Protein AF-0000000085000768 (afdb_homodimer)

Solvent-accessible surface area (backbone atoms only — not comparable to full-atom values): 26841 Å² total; per-residue (Å²): 127,81,74,77,74,78,78,81,84,54,51,78,45,53,66,68,60,36,48,56,55,47,52,56,48,48,54,55,51,50,49,49,52,52,51,49,52,54,51,37,54,53,54,32,58,38,43,25,26,75,56,80,75,84,50,60,32,21,32,73,84,59,49,80,41,42,64,74,60,63,16,72,88,33,47,22,28,39,37,37,35,40,39,27,50,66,86,50,90,66,63,41,43,33,46,47,50,46,55,72,28,56,59,66,43,52,67,40,36,75,60,43,22,25,56,35,34,38,25,38,21,51,31,67,58,51,47,52,53,34,59,70,70,68,59,81,67,51,58,32,13,36,51,96,46,61,62,46,44,77,70,35,34,28,28,47,72,90,80,41,89,48,37,63,90,87,29,41,66,68,57,31,51,74,70,72,42,85,85,75,76,41,67,39,54,36,40,40,26,36,40,50,57,96,91,41,44,24,46,50,40,70,43,40,76,75,64,55,52,58,36,24,23,61,54,52,57,26,42,61,33,67,80,35,62,77,64,61,96,62,44,59,39,68,50,72,59,80,85,72,58,58,89,85,88,128,82,75,76,74,78,79,83,85,55,51,77,45,54,65,69,59,37,48,54,53,48,52,57,49,46,54,53,51,52,50,49,50,53,50,50,51,55,50,36,52,51,55,31,58,38,42,23,26,75,56,81,74,84,49,60,31,22,33,72,85,60,48,80,40,42,64,74,60,63,17,71,88,34,46,22,28,39,36,35,36,40,38,26,48,67,86,50,90,64,63,40,44,34,44,46,51,45,57,73,28,56,59,68,45,51,67,39,38,76,60,44,22,26,56,34,35,37,25,39,22,51,30,67,58,51,47,54,53,34,59,71,71,68,61,83,66,52,57,32,14,36,51,97,46,59,62,46,42,77,71,36,35,27,27,45,72,90,80,42,88,46,37,61,88,87,29,42,66,68,56,32,50,75,69,72,42,85,85,74,77,42,67,40,54,35,39,40,27,36,38,52,55,97,90,41,44,26,46,50,40,70,42,39,74,74,62,56,52,59,36,24,24,61,55,52,56,28,44,60,32,68,80,34,64,77,64,60,96,60,43,58,40,68,50,73,58,79,84,71,59,58,90,84,89

Secondary structure (DSSP, 8-state):
----PPPP-PPB--HHHHHHHHHHHHHHHHHHHHHHHHHHHHHHT--BEE--S--EEE-TTS-EEETGGGGTT-SEEEEEE----TT-SS--HHHHHHHHHPPPHHHHHTTTEEEEEEESS-HHHHHHHHHHHT--S-EEE-TTSSHHHHTTSEE-TTTS---BTTB-HHHHHHTTPPP--EE--EEEEEEEETTEEEEEEEEEGGGGGGG-HHHHHHTTSSS-----TTGGGGSPPGGGS-TT-/----PPPP-PPB--HHHHHHHHHHHHHHHHHHHHHHHHHHHHHHT--BEE--S--EEE-TTS-EEETGGGGTT-SEEEEEE----TT-SS--HHHHHHHHHPPPHHHHHTTTEEEEEEESS-HHHHHHHHHHHT--S-EEE-TTSSHHHHTTSEE-TTTS---BTTB-HHHHHHTTPPP--EE--EEEEEEEETTEEEEEEEEEGGGGGGG-HHHHHHTTSSS-----TTGGGGSPPGGGS-TT-

Organism: Metarhizium robertsii (strain ARSEF 23 / ATCC MYA-3075) (NCBI:txid655844)

Structure (mmCIF, N/CA/C/O backbone):
data_AF-0000000085000768-model_v1
#
loop_
_entity.id
_entity.type
_entity.pdbx_description
1 polymer 'DUF899 domain protein'
#
loop_
_atom_site.group_PDB
_atom_site.id
_atom_site.type_symbol
_atom_site.label_atom_id
_atom_site.label_alt_id
_atom_site.label_comp_id
_atom_site.label_asym_id
_atom_site.label_entity_id
_atom_site.label_seq_id
_atom_site.pdbx_PDB_ins_code
_atom_site.Cartn_x
_atom_site.Cartn_y
_atom_site.Cartn_z
_atom_site.occupancy
_atom_site.B_iso_or_equiv
_atom_site.auth_seq_id
_atom_site.auth_comp_id
_atom_site.auth_asym_id
_atom_site.auth_atom_id
_atom_site.pdbx_PDB_model_num
ATOM 1 N N . MET A 1 1 ? -29.375 8.281 1.498 1 27.67 1 MET A N 1
ATOM 2 C CA . MET A 1 1 ? -29.469 8.492 2.941 1 27.67 1 MET A CA 1
ATOM 3 C C . MET A 1 1 ? -28.078 8.711 3.545 1 27.67 1 MET A C 1
ATOM 5 O O . MET A 1 1 ? -27.156 7.93 3.295 1 27.67 1 MET A O 1
ATOM 9 N N . SER A 1 2 ? -27.578 9.898 3.709 1 39.84 2 SER A N 1
ATOM 10 C CA . SER A 1 2 ? -26.297 10.297 4.293 1 39.84 2 SER A CA 1
ATOM 11 C C . SER A 1 2 ? -25.969 9.469 5.531 1 39.84 2 SER A C 1
ATOM 13 O O . SER A 1 2 ? -26.672 9.562 6.543 1 39.84 2 SER A O 1
ATOM 15 N N . THR A 1 3 ? -25.828 8.242 5.457 1 47.19 3 THR A N 1
ATOM 16 C CA . THR A 1 3 ? -25.688 7.457 6.676 1 47.19 3 THR A CA 1
ATOM 17 C C . THR A 1 3 ? -24.766 8.164 7.672 1 47.19 3 THR A C 1
ATOM 19 O O . THR A 1 3 ? -23.641 8.516 7.34 1 47.19 3 THR A O 1
ATOM 22 N N . THR A 1 4 ? -25.375 8.938 8.508 1 60 4 THR A N 1
ATOM 23 C CA . THR A 1 4 ? -24.766 9.719 9.586 1 60 4 THR A CA 1
ATOM 24 C C . THR A 1 4 ? -23.75 8.891 10.352 1 60 4 THR A C 1
ATOM 26 O O . THR A 1 4 ? -24.078 7.852 10.922 1 60 4 THR A O 1
ATOM 29 N N . VAL A 1 5 ? -22.484 8.969 9.992 1 72.25 5 VAL A N 1
ATOM 30 C CA . VAL A 1 5 ? -21.406 8.328 10.734 1 72.25 5 VAL A CA 1
ATOM 31 C C . VAL A 1 5 ? -21.391 8.844 12.172 1 72.25 5 VAL A C 1
ATOM 33 O O . VAL A 1 5 ? -21.453 10.055 12.406 1 72.25 5 VAL A O 1
ATOM 36 N N . GLU A 1 6 ? -21.578 7.949 13.156 1 77.69 6 GLU A N 1
ATOM 37 C CA . GLU A 1 6 ? -21.453 8.336 14.555 1 77.69 6 GLU A CA 1
ATOM 38 C C . GLU A 1 6 ? -20.094 8.953 14.852 1 77.69 6 GLU A C 1
ATOM 40 O O . GLU A 1 6 ? -19.062 8.391 14.477 1 77.69 6 GLU A O 1
ATOM 45 N N . PRO A 1 7 ? -20.141 10.141 15.43 1 82.75 7 PRO A N 1
ATOM 46 C CA . PRO A 1 7 ? -18.875 10.781 15.758 1 82.75 7 PRO A CA 1
ATOM 47 C C . PRO A 1 7 ? -18 9.938 16.688 1 82.75 7 PRO A C 1
ATOM 49 O O . PRO A 1 7 ? -18.516 9.117 17.453 1 82.75 7 PRO A O 1
ATOM 52 N N . VAL A 1 8 ? -16.719 10.148 16.422 1 89.88 8 VAL A N 1
ATOM 53 C CA . VAL A 1 8 ? -15.805 9.43 17.297 1 89.88 8 VAL A CA 1
ATOM 54 C C . VAL A 1 8 ? -15.766 10.102 18.672 1 89.88 8 VAL A C 1
ATOM 56 O O . VAL A 1 8 ? -16.078 11.289 18.797 1 89.88 8 VAL A O 1
ATOM 59 N N . ASN A 1 9 ? -15.438 9.367 19.719 1 89.5 9 ASN A N 1
ATOM 60 C CA . ASN A 1 9 ? -15.453 9.875 21.078 1 89.5 9 ASN A CA 1
ATOM 61 C C . ASN A 1 9 ? -14.039 10.039 21.641 1 89.5 9 ASN A C 1
ATOM 63 O O . ASN A 1 9 ? -13.82 9.922 22.844 1 89.5 9 ASN A O 1
ATOM 67 N N . ASN A 1 10 ? -13.047 10.273 20.797 1 96.19 10 ASN A N 1
ATOM 68 C CA . ASN A 1 10 ? -11.68 10.5 21.234 1 96.19 10 ASN A CA 1
ATOM 69 C C . ASN A 1 10 ? -11.57 11.742 22.125 1 96.19 10 ASN A C 1
ATOM 71 O O . ASN A 1 10 ? -12.203 12.758 21.844 1 96.19 10 ASN A O 1
ATOM 75 N N . LYS A 1 11 ? -10.789 11.703 23.188 1 97.62 11 LYS A N 1
ATOM 76 C CA . LYS A 1 11 ? -10.633 12.82 24.109 1 97.62 11 LYS A CA 1
ATOM 77 C C . LYS A 1 11 ? -9.914 13.984 23.438 1 97.62 11 LYS A C 1
ATOM 79 O O . LYS A 1 11 ? -8.953 13.781 22.688 1 97.62 11 LYS A O 1
ATOM 84 N N . VAL A 1 12 ? -10.438 15.148 23.688 1 98.19 12 VAL A N 1
ATOM 85 C CA . VAL A 1 12 ? -9.734 16.359 23.266 1 98.19 12 VAL A CA 1
ATOM 86 C C . VAL A 1 12 ? -8.758 16.781 24.359 1 98.19 12 VAL A C 1
ATOM 88 O O . VAL A 1 12 ? -9.141 16.984 25.516 1 98.19 12 VAL A O 1
ATOM 91 N N . VAL A 1 13 ? -7.508 16.922 24.016 1 98.75 13 VAL A N 1
ATOM 92 C CA . VAL A 1 13 ? -6.484 17.203 25.016 1 98.75 13 VAL A CA 1
ATOM 93 C C . VAL A 1 13 ? -5.562 18.312 24.516 1 98.75 13 VAL A C 1
ATOM 95 O O . VAL A 1 13 ? -5.715 18.797 23.406 1 98.75 13 VAL A O 1
ATOM 98 N N . SER A 1 14 ? -4.617 18.75 25.391 1 98.31 14 SER A N 1
ATOM 99 C CA . SER A 1 14 ? -3.6 19.719 25 1 98.31 14 SER A CA 1
ATOM 100 C C . SER A 1 14 ? -2.582 19.094 24.047 1 98.31 14 SER A C 1
ATOM 102 O O . SER A 1 14 ? -2.477 17.875 23.953 1 98.31 14 SER A O 1
ATOM 104 N N . ARG A 1 15 ? -1.877 19.875 23.391 1 97 15 ARG A N 1
ATOM 105 C CA . ARG A 1 15 ? -0.826 19.406 22.484 1 97 15 ARG A CA 1
ATOM 106 C C . ARG A 1 15 ? 0.194 18.562 23.234 1 97 15 ARG A C 1
ATOM 108 O O . ARG A 1 15 ? 0.638 17.531 22.719 1 97 15 ARG A O 1
ATOM 115 N N . ASP A 1 16 ? 0.549 18.953 24.453 1 97.44 16 ASP A N 1
ATOM 116 C CA . ASP A 1 16 ? 1.545 18.219 25.219 1 97.44 16 ASP A CA 1
ATOM 117 C C . ASP A 1 16 ? 1.04 16.828 25.578 1 97.44 16 ASP A C 1
ATOM 119 O O . ASP A 1 16 ? 1.79 15.852 25.516 1 97.44 16 ASP A O 1
ATOM 123 N N . GLU A 1 17 ? -0.191 16.75 25.969 1 98.5 17 GLU A N 1
ATOM 124 C CA . GLU A 1 17 ? -0.783 15.461 26.312 1 98.5 17 GLU A CA 1
ATOM 125 C C . GLU A 1 17 ? -0.868 14.562 25.078 1 98.5 17 GLU A C 1
ATOM 127 O O . GLU A 1 17 ? -0.589 13.367 25.156 1 98.5 17 GLU A O 1
ATOM 132 N N . TRP A 1 18 ? -1.245 15.156 23.984 1 98.62 18 TRP A N 1
ATOM 133 C CA . TRP A 1 18 ? -1.297 14.414 22.734 1 98.62 18 TRP A CA 1
ATOM 134 C C . TRP A 1 18 ? 0.086 13.898 22.344 1 98.62 18 TRP A C 1
ATOM 136 O O . TRP A 1 18 ? 0.235 12.742 21.938 1 98.62 18 TRP A O 1
ATOM 146 N N . LEU A 1 19 ? 1.062 14.773 22.469 1 98.06 19 LEU A N 1
ATOM 147 C CA . LEU A 1 19 ? 2.426 14.414 22.094 1 98.06 19 LEU A CA 1
ATOM 148 C C . LEU A 1 19 ? 2.924 13.234 22.906 1 98.06 19 LEU A C 1
ATOM 150 O O . LEU A 1 19 ? 3.57 12.328 22.375 1 98.06 19 LEU A O 1
ATOM 154 N N . ALA A 1 20 ? 2.635 13.227 24.188 1 98.25 20 ALA A N 1
ATOM 155 C CA . ALA A 1 20 ? 3.029 12.109 25.031 1 98.25 20 ALA A CA 1
ATOM 156 C C . ALA A 1 20 ? 2.387 10.805 24.562 1 98.25 20 ALA A C 1
ATOM 158 O O . ALA A 1 20 ? 3.064 9.781 24.438 1 98.25 20 ALA A O 1
ATOM 159 N N . ALA A 1 21 ? 1.077 10.891 24.25 1 98.69 21 ALA A N 1
ATOM 160 C CA . ALA A 1 21 ? 0.358 9.711 23.766 1 98.69 21 ALA A CA 1
ATOM 161 C C . ALA A 1 21 ? 0.9 9.258 22.422 1 98.69 21 ALA A C 1
ATOM 163 O O . ALA A 1 21 ? 1.046 8.062 22.172 1 98.69 21 ALA A O 1
ATOM 164 N N . ARG A 1 22 ? 1.214 10.219 21.594 1 98.62 22 ARG A N 1
ATOM 165 C CA . ARG A 1 22 ? 1.728 9.914 20.25 1 98.62 22 ARG A CA 1
ATOM 166 C C . ARG A 1 22 ? 3.092 9.242 20.344 1 98.62 22 ARG A C 1
ATOM 168 O O . ARG A 1 22 ? 3.375 8.305 19.594 1 98.62 22 ARG A O 1
ATOM 175 N N . LYS A 1 23 ? 3.951 9.758 21.188 1 98 23 LYS A N 1
ATOM 176 C CA . LYS A 1 23 ? 5.277 9.18 21.375 1 98 23 LYS A CA 1
ATOM 177 C C . LYS A 1 23 ? 5.188 7.738 21.875 1 98 23 LYS A C 1
ATOM 179 O O . LYS A 1 23 ? 5.957 6.875 21.453 1 98 23 LYS A O 1
ATOM 184 N N . ASP A 1 24 ? 4.223 7.492 22.766 1 98.38 24 ASP A N 1
ATOM 185 C CA . ASP A 1 24 ? 3.998 6.129 23.234 1 98.38 24 ASP A CA 1
ATOM 186 C C . ASP A 1 24 ? 3.604 5.211 22.078 1 98.38 24 ASP A C 1
ATOM 188 O O . ASP A 1 24 ? 4.117 4.098 21.969 1 98.38 24 ASP A O 1
ATOM 192 N N . LEU A 1 25 ? 2.732 5.707 21.281 1 98.56 25 LEU A N 1
ATOM 193 C CA . LEU A 1 25 ? 2.305 4.93 20.125 1 98.56 25 LEU A CA 1
ATOM 194 C C . LEU A 1 25 ? 3.459 4.734 19.141 1 98.56 25 LEU A C 1
ATOM 196 O O . LEU A 1 25 ? 3.586 3.668 18.531 1 98.56 25 LEU A O 1
ATOM 200 N N . LEU A 1 26 ? 4.273 5.77 19 1 98.25 26 LEU A N 1
ATOM 201 C CA . LEU A 1 26 ? 5.406 5.707 18.078 1 98.25 26 LEU A CA 1
ATOM 202 C C . LEU A 1 26 ? 6.336 4.555 18.438 1 98.25 26 LEU A C 1
ATOM 204 O O . LEU A 1 26 ? 6.832 3.852 17.562 1 98.25 26 LEU A O 1
ATOM 208 N N . GLU A 1 27 ? 6.57 4.336 19.703 1 98 27 GLU A N 1
ATOM 209 C CA . GLU A 1 27 ? 7.426 3.24 20.141 1 98 27 GLU A CA 1
ATOM 210 C C . GLU A 1 27 ? 6.867 1.892 19.688 1 98 27 GLU A C 1
ATOM 212 O O . GLU A 1 27 ? 7.613 1.023 19.234 1 98 27 GLU A O 1
ATOM 217 N N . LYS A 1 28 ? 5.57 1.77 19.812 1 98.56 28 LYS A N 1
ATOM 218 C CA . LYS A 1 28 ? 4.918 0.533 19.406 1 98.56 28 LYS A CA 1
ATOM 219 C C . LYS A 1 28 ? 4.949 0.379 17.875 1 98.56 28 LYS A C 1
ATOM 221 O O . LYS A 1 28 ? 5.105 -0.731 17.375 1 98.56 28 LYS A O 1
ATOM 226 N N . GLU A 1 29 ? 4.789 1.486 17.172 1 98.5 29 GLU A N 1
ATOM 227 C CA . GLU A 1 29 ? 4.879 1.463 15.719 1 98.5 29 GLU A CA 1
ATOM 228 C C . GLU A 1 29 ? 6.273 1.046 15.258 1 98.5 29 GLU A C 1
ATOM 230 O O . GLU A 1 29 ? 6.414 0.27 14.312 1 98.5 29 GLU A O 1
ATOM 235 N N . LYS A 1 30 ? 7.273 1.569 15.938 1 97.88 30 LYS A N 1
ATOM 236 C CA . LYS A 1 30 ? 8.648 1.206 15.602 1 97.88 30 LYS A CA 1
ATOM 237 C C . LYS A 1 30 ? 8.906 -0.271 15.883 1 97.88 30 LYS A C 1
ATOM 239 O O . LYS A 1 30 ? 9.609 -0.938 15.125 1 97.88 30 LYS A O 1
ATOM 244 N N . GLU A 1 31 ? 8.336 -0.785 16.969 1 98.25 31 GLU A N 1
ATOM 245 C CA . GLU A 1 31 ? 8.453 -2.205 17.281 1 98.25 31 GLU A CA 1
ATOM 246 C C . GLU A 1 31 ? 7.844 -3.066 16.172 1 98.25 31 GLU A C 1
ATOM 248 O O . GLU A 1 31 ? 8.43 -4.074 15.773 1 98.25 31 GLU A O 1
ATOM 253 N N . LEU A 1 32 ? 6.699 -2.656 15.695 1 98.25 32 LEU A N 1
ATOM 254 C CA . LEU A 1 32 ? 6.047 -3.402 14.625 1 98.25 32 LEU A CA 1
ATOM 255 C C . LEU A 1 32 ? 6.875 -3.354 13.344 1 98.25 32 LEU A C 1
ATOM 257 O O . LEU A 1 32 ? 6.969 -4.348 12.625 1 98.25 32 LEU A O 1
ATOM 261 N N . THR A 1 33 ? 7.434 -2.178 13.086 1 97.56 33 THR A N 1
ATOM 262 C CA . THR A 1 33 ? 8.273 -2.029 11.906 1 97.56 33 THR A CA 1
ATOM 263 C C . THR A 1 33 ? 9.469 -2.98 11.969 1 97.56 33 THR A C 1
ATOM 265 O O . THR A 1 33 ? 9.789 -3.652 10.984 1 97.56 33 THR A O 1
ATOM 268 N N . ARG A 1 34 ? 10.102 -3.104 13.141 1 97.81 34 ARG A N 1
ATOM 269 C CA . ARG A 1 34 ? 11.234 -3.998 13.32 1 97.81 34 ARG A CA 1
ATOM 270 C C . ARG A 1 34 ? 10.812 -5.457 13.18 1 97.81 34 ARG A C 1
ATOM 272 O O . ARG A 1 34 ? 11.531 -6.262 12.578 1 97.81 34 ARG A O 1
ATOM 279 N N . ALA A 1 35 ? 9.672 -5.781 13.711 1 98.19 35 ALA A N 1
ATOM 280 C CA . ALA A 1 35 ? 9.141 -7.137 13.578 1 98.19 35 ALA A CA 1
ATOM 281 C C . ALA A 1 35 ? 8.875 -7.477 12.117 1 98.19 35 ALA A C 1
ATOM 283 O O . ALA A 1 35 ? 9.164 -8.586 11.672 1 98.19 35 ALA A O 1
ATOM 284 N N . ASN A 1 36 ? 8.312 -6.523 11.398 1 97.75 36 ASN A N 1
ATOM 285 C CA . ASN A 1 36 ? 8.062 -6.727 9.977 1 97.75 36 ASN A CA 1
ATOM 286 C C . ASN A 1 36 ? 9.359 -6.918 9.195 1 97.75 36 ASN A C 1
ATOM 288 O O . ASN A 1 36 ? 9.422 -7.734 8.273 1 97.75 36 ASN A O 1
ATOM 292 N N . ASP A 1 37 ? 10.375 -6.137 9.586 1 97.25 37 ASP A N 1
ATOM 293 C CA . ASP A 1 37 ? 11.672 -6.285 8.93 1 97.25 37 ASP A CA 1
ATOM 294 C C . ASP A 1 37 ? 12.234 -7.691 9.133 1 97.25 37 ASP A C 1
ATOM 296 O O . ASP A 1 37 ? 12.727 -8.312 8.188 1 97.25 37 ASP A O 1
ATOM 300 N N . LYS A 1 38 ? 12.141 -8.148 10.336 1 98.06 38 LYS A N 1
ATOM 301 C CA . LYS A 1 38 ? 12.625 -9.484 10.648 1 98.06 38 LYS A CA 1
ATOM 302 C C . LYS A 1 38 ? 11.836 -10.547 9.883 1 98.06 38 LYS A C 1
ATOM 304 O O . LYS A 1 38 ? 12.422 -11.492 9.336 1 98.06 38 LYS A O 1
ATOM 309 N N . LEU A 1 39 ? 10.547 -10.383 9.82 1 98.19 39 LEU A N 1
ATOM 310 C CA . LEU A 1 39 ? 9.688 -11.328 9.109 1 98.19 39 LEU A CA 1
ATOM 311 C C . LEU A 1 39 ? 10 -11.328 7.621 1 98.19 39 LEU A C 1
ATOM 313 O O . LEU A 1 39 ? 10 -12.383 6.98 1 98.19 39 LEU A O 1
ATOM 317 N N . THR A 1 40 ? 10.258 -10.156 7.117 1 97.75 40 THR A N 1
ATOM 318 C CA . THR A 1 40 ? 10.578 -10.016 5.699 1 97.75 40 THR A CA 1
ATOM 319 C C . THR A 1 40 ? 11.883 -10.727 5.367 1 97.75 40 THR A C 1
ATOM 321 O O . THR A 1 40 ? 12 -11.367 4.316 1 97.75 40 THR A O 1
ATOM 324 N N . GLU A 1 41 ? 12.828 -10.633 6.266 1 97.06 41 GLU A N 1
ATOM 325 C CA . GLU A 1 41 ? 14.086 -11.359 6.094 1 97.06 41 GLU A CA 1
ATOM 326 C C . GLU A 1 41 ? 13.859 -12.867 6.086 1 97.06 41 GLU A C 1
ATOM 328 O O . GLU A 1 41 ? 14.461 -13.594 5.293 1 97.06 41 GLU A O 1
ATOM 333 N N . GLN A 1 42 ? 13.008 -13.328 6.93 1 97.94 42 GLN A N 1
ATOM 334 C CA . GLN A 1 42 ? 12.672 -14.75 6.977 1 97.94 42 GLN A CA 1
ATOM 335 C C . GLN A 1 42 ? 11.984 -15.188 5.684 1 97.94 42 GLN A C 1
ATOM 337 O O . GLN A 1 42 ? 12.266 -16.281 5.172 1 97.94 42 GLN A O 1
ATOM 342 N N . ARG A 1 43 ? 11.117 -14.359 5.188 1 98.31 43 ARG A N 1
ATOM 343 C CA . ARG A 1 43 ? 10.438 -14.664 3.934 1 98.31 43 ARG A CA 1
ATOM 344 C C . ARG A 1 43 ? 11.438 -14.789 2.785 1 98.31 43 ARG A C 1
ATOM 346 O O . ARG A 1 43 ? 11.336 -15.703 1.965 1 98.31 43 ARG A O 1
ATOM 353 N N . ARG A 1 44 ? 12.445 -13.938 2.785 1 97.06 44 ARG A N 1
ATOM 354 C CA . ARG A 1 44 ? 13.469 -13.945 1.742 1 97.06 44 ARG A CA 1
ATOM 355 C C . ARG A 1 44 ? 14.289 -15.227 1.788 1 97.06 44 ARG A C 1
ATOM 357 O O . ARG A 1 44 ? 14.828 -15.664 0.768 1 97.06 44 ARG A O 1
ATOM 364 N N . ALA A 1 45 ? 14.297 -15.797 2.932 1 97 45 ALA A N 1
ATOM 365 C CA . ALA A 1 45 ? 15.164 -16.953 3.143 1 97 45 ALA A CA 1
ATOM 366 C C . ALA A 1 45 ? 14.383 -18.266 2.961 1 97 45 ALA A C 1
ATOM 368 O O . ALA A 1 45 ? 14.93 -19.344 3.156 1 97 45 ALA A O 1
ATOM 369 N N . LEU A 1 46 ? 13.086 -18.172 2.613 1 98.38 46 LEU A N 1
ATOM 370 C CA . LEU A 1 46 ? 12.305 -19.375 2.365 1 98.38 46 LEU A CA 1
ATOM 371 C C . LEU A 1 46 ? 12.961 -20.25 1.302 1 98.38 46 LEU A C 1
ATOM 373 O O . LEU A 1 46 ? 13.508 -19.734 0.324 1 98.38 46 LEU A O 1
ATOM 377 N N . PRO A 1 47 ? 12.914 -21.594 1.495 1 98.62 47 PRO A N 1
ATOM 378 C CA . PRO A 1 47 ? 13.32 -22.438 0.368 1 98.62 47 PRO A CA 1
ATOM 379 C C . PRO A 1 47 ? 12.398 -22.297 -0.841 1 98.62 47 PRO A C 1
ATOM 381 O O . PRO A 1 47 ? 11.375 -21.609 -0.763 1 98.62 47 PRO A O 1
ATOM 384 N N . MET A 1 48 ? 12.852 -22.812 -1.938 1 98.44 48 MET A N 1
ATOM 385 C CA . MET A 1 48 ? 12.047 -22.688 -3.152 1 98.44 48 MET A CA 1
ATOM 386 C C . MET A 1 48 ? 11.867 -24.047 -3.828 1 98.44 48 MET A C 1
ATOM 388 O O . MET A 1 48 ? 12.594 -24.984 -3.535 1 98.44 48 MET A O 1
ATOM 392 N N . VAL A 1 49 ? 10.852 -24.156 -4.617 1 98.62 49 VAL A N 1
ATOM 393 C CA . VAL A 1 49 ? 10.5 -25.391 -5.312 1 98.62 49 VAL A CA 1
ATOM 394 C C . VAL A 1 49 ? 10.672 -25.203 -6.816 1 98.62 49 VAL A C 1
ATOM 396 O O . VAL A 1 49 ? 10.18 -24.234 -7.391 1 98.62 49 VAL A O 1
ATOM 399 N N . LYS A 1 50 ? 11.359 -26.125 -7.449 1 98.44 50 LYS A N 1
ATOM 400 C CA . LYS A 1 50 ? 11.5 -26.078 -8.906 1 98.44 50 LYS A CA 1
ATOM 401 C C . LYS A 1 50 ? 10.156 -26.312 -9.594 1 98.44 50 LYS A C 1
ATOM 403 O O . LYS A 1 50 ? 9.398 -27.203 -9.211 1 98.44 50 LYS A O 1
ATOM 408 N N . VAL A 1 51 ? 9.844 -25.438 -10.531 1 98.31 51 VAL A N 1
ATOM 409 C CA . VAL A 1 51 ? 8.648 -25.578 -11.352 1 98.31 51 VAL A CA 1
ATOM 410 C C . VAL A 1 51 ? 8.984 -26.391 -12.609 1 98.31 51 VAL A C 1
ATOM 412 O O . VAL A 1 51 ? 9.531 -25.859 -13.578 1 98.31 51 VAL A O 1
ATOM 415 N N . ASP A 1 52 ? 8.586 -27.609 -12.648 1 96.12 52 ASP A N 1
ATOM 416 C CA . ASP A 1 52 ? 8.961 -28.5 -13.742 1 96.12 52 ASP A CA 1
ATOM 417 C C . ASP A 1 52 ? 7.914 -28.469 -14.852 1 96.12 52 ASP A C 1
ATOM 419 O O . ASP A 1 52 ? 8.234 -28.703 -16.016 1 96.12 52 ASP A O 1
ATOM 423 N N . LYS A 1 53 ? 6.711 -28.188 -14.453 1 96.12 53 LYS A N 1
ATOM 424 C CA . LYS A 1 53 ? 5.633 -28.188 -15.438 1 96.12 53 LYS A CA 1
ATOM 425 C C . LYS A 1 53 ? 5.715 -26.969 -16.359 1 96.12 53 LYS A C 1
ATOM 427 O O . LYS A 1 53 ? 5.973 -25.859 -15.898 1 96.12 53 LYS A O 1
ATOM 432 N N . GLN A 1 54 ? 5.496 -27.219 -17.562 1 95.88 54 GLN A N 1
ATOM 433 C CA . GLN A 1 54 ? 5.441 -26.109 -18.531 1 95.88 54 GLN A CA 1
ATOM 434 C C . GLN A 1 54 ? 4.027 -25.547 -18.641 1 95.88 54 GLN A C 1
ATOM 436 O O . GLN A 1 54 ? 3.105 -26.234 -19.078 1 95.88 54 GLN A O 1
ATOM 441 N N . TYR A 1 55 ? 3.889 -24.375 -18.234 1 97.5 55 TYR A N 1
ATOM 442 C CA . TYR A 1 55 ? 2.59 -23.719 -18.312 1 97.5 55 TYR A CA 1
ATOM 443 C C . TYR A 1 55 ? 2.504 -22.844 -19.547 1 97.5 55 TYR A C 1
ATOM 445 O O . TYR A 1 55 ? 3.49 -22.219 -19.953 1 97.5 55 TYR A O 1
ATOM 453 N N . THR A 1 56 ? 1.311 -22.844 -20.125 1 97.44 56 THR A N 1
ATOM 454 C CA . THR A 1 56 ? 0.993 -21.953 -21.234 1 97.44 56 THR A CA 1
ATOM 455 C C . THR A 1 56 ? -0.072 -20.938 -20.812 1 97.44 56 THR A C 1
ATOM 457 O O . THR A 1 56 ? -1.034 -21.297 -20.125 1 97.44 56 THR A O 1
ATOM 460 N N . PHE A 1 57 ? 0.147 -19.672 -21.203 1 98.62 57 PHE A N 1
ATOM 461 C CA . PHE A 1 57 ? -0.803 -18.594 -21.031 1 98.62 57 PHE A CA 1
ATOM 462 C C . PHE A 1 57 ? -1.125 -17.922 -22.375 1 98.62 57 PHE A C 1
ATOM 464 O O . PHE A 1 57 ? -0.505 -18.25 -23.391 1 98.62 57 PHE A O 1
ATOM 471 N N . HIS A 1 58 ? -2.08 -17.047 -22.359 1 98.56 58 HIS A N 1
ATOM 472 C CA . HIS A 1 58 ? -2.383 -16.25 -23.547 1 98.56 58 HIS A CA 1
ATOM 473 C C . HIS A 1 58 ? -2.326 -14.766 -23.234 1 98.56 58 HIS A C 1
ATOM 475 O O . HIS A 1 58 ? -2.873 -14.312 -22.219 1 98.56 58 HIS A O 1
ATOM 481 N N . ASP A 1 59 ? -1.641 -14.055 -24.078 1 98.06 59 ASP A N 1
ATOM 482 C CA . ASP A 1 59 ? -1.48 -12.617 -23.859 1 98.06 59 ASP A CA 1
ATOM 483 C C . ASP A 1 59 ? -2.668 -11.844 -24.422 1 98.06 59 ASP A C 1
ATOM 485 O O . ASP A 1 59 ? -3.701 -12.43 -24.75 1 98.06 59 ASP A O 1
ATOM 489 N N . GLU A 1 60 ? -2.582 -10.555 -24.453 1 95.25 60 GLU A N 1
ATOM 490 C CA . GLU A 1 60 ? -3.682 -9.656 -24.812 1 95.25 60 GLU A CA 1
ATOM 491 C C . GLU A 1 60 ? -4.145 -9.898 -26.25 1 95.25 60 GLU A C 1
ATOM 493 O O . GLU A 1 60 ? -5.289 -9.594 -26.594 1 95.25 60 GLU A O 1
ATOM 498 N N . ASN A 1 61 ? -3.295 -10.469 -27.078 1 94.94 61 ASN A N 1
ATOM 499 C CA . ASN A 1 61 ? -3.631 -10.758 -28.469 1 94.94 61 ASN A CA 1
ATOM 500 C C . ASN A 1 61 ? -4.031 -12.219 -28.656 1 94.94 61 ASN A C 1
ATOM 502 O O . ASN A 1 61 ? -4.273 -12.656 -29.781 1 94.94 61 ASN A O 1
ATOM 506 N N . GLY A 1 62 ? -3.971 -12.953 -27.625 1 95.31 62 GLY A N 1
ATOM 507 C CA . GLY A 1 62 ? -4.324 -14.359 -27.688 1 95.31 62 GLY A CA 1
ATOM 508 C C . GLY A 1 62 ? -3.143 -15.258 -28.016 1 95.31 62 GLY A C 1
ATOM 509 O O . GLY A 1 62 ? -3.295 -16.469 -28.141 1 95.31 62 GLY A O 1
ATOM 510 N N . ALA A 1 63 ? -1.979 -14.695 -28.109 1 97.88 63 ALA A N 1
ATOM 511 C CA . ALA A 1 63 ? -0.787 -15.484 -28.422 1 97.88 63 ALA A CA 1
ATOM 512 C C . ALA A 1 63 ? -0.333 -16.297 -27.219 1 97.88 63 ALA A C 1
ATOM 514 O O . ALA A 1 63 ? -0.381 -15.805 -26.078 1 97.88 63 ALA A O 1
ATOM 515 N N . ALA A 1 64 ? 0.152 -17.5 -27.516 1 98.06 64 ALA A N 1
ATOM 516 C CA . ALA A 1 64 ? 0.638 -18.375 -26.453 1 98.06 64 ALA A CA 1
ATOM 517 C C . ALA A 1 64 ? 1.979 -17.891 -25.906 1 98.06 64 ALA A C 1
ATOM 519 O O . ALA A 1 64 ? 2.879 -17.547 -26.672 1 98.06 64 ALA A O 1
ATOM 520 N N . VAL A 1 65 ? 2.074 -17.828 -24.594 1 98.31 65 VAL A N 1
ATOM 521 C CA . VAL A 1 65 ? 3.326 -17.5 -23.922 1 98.31 65 VAL A CA 1
ATOM 522 C C . VAL A 1 65 ? 3.57 -18.469 -22.781 1 98.31 65 VAL A C 1
ATOM 524 O O . VAL A 1 65 ? 2.639 -19.125 -22.297 1 98.31 65 VAL A O 1
ATOM 527 N N . THR A 1 66 ? 4.82 -18.562 -22.359 1 98.06 66 THR A N 1
ATOM 528 C CA . THR A 1 66 ? 5.191 -19.484 -21.281 1 98.06 66 THR A CA 1
ATOM 529 C C . THR A 1 66 ? 5.355 -18.719 -19.953 1 98.06 66 THR A C 1
ATOM 531 O O . THR A 1 66 ? 5.348 -17.484 -19.938 1 98.06 66 THR A O 1
ATOM 534 N N . LEU A 1 67 ? 5.461 -19.531 -18.891 1 98.38 67 LEU A N 1
ATOM 535 C CA . LEU A 1 67 ? 5.754 -18.906 -17.594 1 98.38 67 LEU A CA 1
ATOM 536 C C . LEU A 1 67 ? 7.043 -18.094 -17.656 1 98.38 67 LEU A C 1
ATOM 538 O O . LEU A 1 67 ? 7.121 -17.016 -17.094 1 98.38 67 LEU A O 1
ATOM 542 N N . GLY A 1 68 ? 8.055 -18.625 -18.328 1 98.06 68 GLY A N 1
ATOM 543 C CA . GLY A 1 68 ? 9.305 -17.906 -18.5 1 98.06 68 GLY A CA 1
ATOM 544 C C . GLY A 1 68 ? 9.133 -16.562 -19.172 1 98.06 68 GLY A C 1
ATOM 545 O O . GLY A 1 68 ? 9.828 -15.594 -18.844 1 98.06 68 GLY A O 1
ATOM 546 N N . ASP A 1 69 ? 8.195 -16.422 -20.141 1 98.06 69 ASP A N 1
ATOM 547 C CA . ASP A 1 69 ? 7.949 -15.18 -20.875 1 98.06 69 ASP A CA 1
ATOM 548 C C . ASP A 1 69 ? 7.375 -14.102 -19.953 1 98.06 69 ASP A C 1
ATOM 550 O O . ASP A 1 69 ? 7.57 -12.906 -20.203 1 98.06 69 ASP A O 1
ATOM 554 N N . LEU A 1 70 ? 6.711 -14.562 -18.906 1 98.56 70 LEU A N 1
ATOM 555 C CA . LEU A 1 70 ? 6.039 -13.609 -18.031 1 98.56 70 LEU A CA 1
ATOM 556 C C . LEU A 1 70 ? 7.055 -12.805 -17.219 1 98.56 70 LEU A C 1
ATOM 558 O O . LEU A 1 70 ? 6.723 -11.758 -16.672 1 98.56 70 LEU A O 1
ATOM 562 N N . PHE A 1 71 ? 8.328 -13.266 -17.234 1 98.25 71 PHE A N 1
ATOM 563 C CA . PHE A 1 71 ? 9.367 -12.617 -16.438 1 98.25 71 PHE A CA 1
ATOM 564 C C . PHE A 1 71 ? 9.82 -11.328 -17.109 1 98.25 71 PHE A C 1
ATOM 566 O O . PHE A 1 71 ? 10.453 -10.477 -16.484 1 98.25 71 PHE A O 1
ATOM 573 N N . HIS A 1 72 ? 9.531 -11.219 -18.422 1 96.75 72 HIS A N 1
ATOM 574 C CA . HIS A 1 72 ? 9.953 -10.047 -19.188 1 96.75 72 HIS A CA 1
ATOM 575 C C . HIS A 1 72 ? 11.445 -9.797 -19.031 1 96.75 72 HIS A C 1
ATOM 577 O O . HIS A 1 72 ? 11.875 -8.664 -18.812 1 96.75 72 HIS A O 1
ATOM 583 N N . GLY A 1 73 ? 12.203 -10.836 -19.031 1 95.69 73 GLY A N 1
ATOM 584 C CA . GLY A 1 73 ? 13.656 -10.766 -19 1 95.69 73 GLY A CA 1
ATOM 585 C C . GLY A 1 73 ? 14.219 -10.5 -17.625 1 95.69 73 GLY A C 1
ATOM 586 O O . GLY A 1 73 ? 15.43 -10.375 -17.453 1 95.69 73 GLY A O 1
ATOM 587 N N . LYS A 1 74 ? 13.422 -10.398 -16.594 1 97.06 74 LYS A N 1
ATOM 588 C CA . LYS A 1 74 ? 13.875 -10.18 -15.227 1 97.06 74 LYS A CA 1
ATOM 589 C C . LYS A 1 74 ? 14.039 -11.5 -14.477 1 97.06 74 LYS A C 1
ATOM 591 O O . LYS A 1 74 ? 13.469 -12.516 -14.883 1 97.06 74 LYS A O 1
ATOM 596 N N . PRO A 1 75 ? 14.766 -11.508 -13.398 1 97.5 75 PRO A N 1
ATOM 597 C CA . PRO A 1 75 ? 14.953 -12.766 -12.672 1 97.5 75 PRO A CA 1
ATOM 598 C C . PRO A 1 75 ? 13.789 -13.086 -11.734 1 97.5 75 PRO A C 1
ATOM 600 O O . PRO A 1 75 ? 13.648 -14.227 -11.289 1 97.5 75 PRO A O 1
ATOM 603 N N . GLN A 1 76 ? 12.969 -12.086 -11.367 1 98.56 76 GLN A N 1
ATOM 604 C CA . GLN A 1 76 ? 11.859 -12.328 -10.461 1 98.56 76 GLN A CA 1
ATOM 605 C C . GLN A 1 76 ? 10.523 -12.016 -11.125 1 98.56 76 GLN A C 1
ATOM 607 O O . GLN A 1 76 ? 10.438 -11.109 -11.945 1 98.56 76 GLN A O 1
ATOM 612 N N . LEU A 1 77 ? 9.508 -12.781 -10.75 1 98.88 77 LEU A N 1
ATOM 613 C CA . LEU A 1 77 ? 8.141 -12.586 -11.242 1 98.88 77 LEU A CA 1
ATOM 614 C C . LEU A 1 77 ? 7.141 -12.641 -10.094 1 98.88 77 LEU A C 1
ATOM 616 O O . LEU A 1 77 ? 7.164 -13.578 -9.289 1 98.88 77 LEU A O 1
ATOM 620 N N . ILE A 1 78 ? 6.363 -11.633 -9.984 1 98.94 78 ILE A N 1
ATOM 621 C CA . ILE A 1 78 ? 5.195 -11.648 -9.109 1 98.94 78 ILE A CA 1
ATOM 622 C C . ILE A 1 78 ? 3.93 -11.836 -9.945 1 98.94 78 ILE A C 1
ATOM 624 O O . ILE A 1 78 ? 3.711 -11.117 -10.922 1 98.94 78 ILE A O 1
ATOM 628 N N . VAL A 1 79 ? 3.139 -12.812 -9.625 1 98.94 79 VAL A N 1
ATOM 629 C CA . VAL A 1 79 ? 1.847 -13.055 -10.258 1 98.94 79 VAL A CA 1
ATOM 630 C C . VAL A 1 79 ? 0.722 -12.68 -9.297 1 98.94 79 VAL A C 1
ATOM 632 O O . VAL A 1 79 ? 0.653 -13.203 -8.18 1 98.94 79 VAL A O 1
ATOM 635 N N . TYR A 1 80 ? -0.097 -11.766 -9.648 1 98.94 80 TYR A N 1
ATOM 636 C CA . TYR A 1 80 ? -1.35 -11.531 -8.945 1 98.94 80 TYR A CA 1
ATOM 637 C C . TYR A 1 80 ? -2.475 -12.383 -9.523 1 98.94 80 TYR A C 1
ATOM 639 O O . TYR A 1 80 ? -2.861 -12.203 -10.68 1 98.94 80 TYR A O 1
ATOM 647 N N . HIS A 1 81 ? -2.984 -13.289 -8.703 1 98.88 81 HIS A N 1
ATOM 648 C CA . HIS A 1 81 ? -4.125 -14.102 -9.094 1 98.88 81 HIS A CA 1
ATOM 649 C C . HIS A 1 81 ? -5.43 -13.32 -8.977 1 98.88 81 HIS A C 1
ATOM 651 O O . HIS A 1 81 ? -6.047 -13.289 -7.914 1 98.88 81 HIS A O 1
ATOM 657 N N . PHE A 1 82 ? -5.812 -12.711 -10.07 1 98.81 82 PHE A N 1
ATOM 658 C CA . PHE A 1 82 ? -7.027 -11.914 -10.172 1 98.81 82 PHE A CA 1
ATOM 659 C C . PHE A 1 82 ? -8.227 -12.789 -10.492 1 98.81 82 PHE A C 1
ATOM 661 O O . PHE A 1 82 ? -8.273 -13.43 -11.547 1 98.81 82 PHE A O 1
ATOM 668 N N . MET A 1 83 ? -9.164 -12.812 -9.586 1 98.69 83 MET A N 1
ATOM 669 C CA . MET A 1 83 ? -10.344 -13.648 -9.797 1 98.69 83 MET A CA 1
ATOM 670 C C . MET A 1 83 ? -11.188 -13.125 -10.953 1 98.69 83 MET A C 1
ATOM 672 O O . MET A 1 83 ? -11.773 -12.047 -10.859 1 98.69 83 MET A O 1
ATOM 676 N N . PHE A 1 84 ? -11.234 -13.844 -11.969 1 98.62 84 PHE A N 1
ATOM 677 C CA . PHE A 1 84 ? -12.023 -13.633 -13.18 1 98.62 84 PHE A CA 1
ATOM 678 C C . PHE A 1 84 ? -12.195 -14.938 -13.945 1 98.62 84 PHE A C 1
ATOM 680 O O . PHE A 1 84 ? -11.367 -15.273 -14.797 1 98.62 84 PHE A O 1
ATOM 687 N N . GLY A 1 85 ? -13.281 -15.625 -13.633 1 97.44 85 GLY A N 1
ATOM 688 C CA . GLY A 1 85 ? -13.539 -16.938 -14.211 1 97.44 85 GLY A CA 1
ATOM 689 C C . GLY A 1 85 ? -14.008 -16.875 -15.656 1 97.44 85 GLY A C 1
ATOM 690 O O . GLY A 1 85 ? -14.438 -15.82 -16.125 1 97.44 85 GLY A O 1
ATOM 691 N N . PRO A 1 86 ? -13.938 -17.969 -16.312 1 96.38 86 PRO A N 1
ATOM 692 C CA . PRO A 1 86 ? -14.273 -18.031 -17.734 1 96.38 86 PRO A CA 1
ATOM 693 C C . PRO A 1 86 ? -15.719 -17.625 -18.016 1 96.38 86 PRO A C 1
ATOM 695 O O . PRO A 1 86 ? -16.016 -17.094 -19.094 1 96.38 86 PRO A O 1
ATOM 698 N N . ASP A 1 87 ? -16.562 -17.812 -17.062 1 95.19 87 ASP A N 1
ATOM 699 C CA . ASP A 1 87 ? -17.984 -17.594 -17.312 1 95.19 87 ASP A CA 1
ATOM 700 C C . ASP A 1 87 ? -18.453 -16.266 -16.703 1 95.19 87 ASP A C 1
ATOM 702 O O . ASP A 1 87 ? -19.625 -15.906 -16.812 1 95.19 87 ASP A O 1
ATOM 706 N N . GLU A 1 88 ? -17.578 -15.57 -16.062 1 95.81 88 GLU A N 1
ATOM 707 C CA . GLU A 1 88 ? -17.938 -14.305 -15.445 1 95.81 88 GLU A CA 1
ATOM 708 C C . GLU A 1 88 ? -17.922 -13.164 -16.453 1 95.81 88 GLU A C 1
ATOM 710 O O . GLU A 1 88 ? -17.109 -13.172 -17.391 1 95.81 88 GLU A O 1
ATOM 715 N N . GLU A 1 89 ? -18.734 -12.219 -16.25 1 94.31 89 GLU A N 1
ATOM 716 C CA . GLU A 1 89 ? -18.812 -11.078 -17.156 1 94.31 89 GLU A CA 1
ATOM 717 C C . GLU A 1 89 ? -17.797 -10.008 -16.797 1 94.31 89 GLU A C 1
ATOM 719 O O . GLU A 1 89 ? -17.25 -9.344 -17.688 1 94.31 89 GLU A O 1
ATOM 724 N N . ILE A 1 90 ? -17.641 -9.789 -15.484 1 94.44 90 ILE A N 1
ATOM 725 C CA . ILE A 1 90 ? -16.656 -8.812 -15.039 1 94.44 90 ILE A CA 1
ATOM 726 C C . ILE A 1 90 ? -15.781 -9.43 -13.953 1 94.44 90 ILE A C 1
ATOM 728 O O . ILE A 1 90 ? -16.141 -10.461 -13.367 1 94.44 90 ILE A O 1
ATOM 732 N N . GLY A 1 91 ? -14.641 -8.812 -13.734 1 96.69 91 GLY A N 1
ATOM 733 C CA . GLY A 1 91 ? -13.719 -9.266 -12.703 1 96.69 91 GLY A CA 1
ATOM 734 C C . GLY A 1 91 ? -14.195 -8.969 -11.297 1 96.69 91 GLY A C 1
ATOM 735 O O . GLY A 1 91 ? -15.047 -8.094 -11.094 1 96.69 91 GLY A O 1
ATOM 736 N N . CYS A 1 92 ? -13.68 -9.688 -10.375 1 97.25 92 CYS A N 1
ATOM 737 C CA . CYS A 1 92 ? -14.008 -9.547 -8.961 1 97.25 92 CYS A CA 1
ATOM 738 C C . CYS A 1 92 ? -13.742 -8.133 -8.469 1 97.25 92 CYS A C 1
ATOM 740 O O . CYS A 1 92 ? -12.672 -7.574 -8.719 1 97.25 92 CYS A O 1
ATOM 742 N N . HIS A 1 93 ? -14.656 -7.535 -7.691 1 95.69 93 HIS A N 1
ATOM 743 C CA . HIS A 1 93 ? -14.531 -6.172 -7.191 1 95.69 93 HIS A CA 1
ATOM 744 C C . HIS A 1 93 ? -13.359 -6.047 -6.219 1 95.69 93 HIS A C 1
ATOM 746 O O . HIS A 1 93 ? -12.594 -5.082 -6.277 1 95.69 93 HIS A O 1
ATOM 752 N N . GLY A 1 94 ? -13.273 -7.027 -5.34 1 96.5 94 GLY A N 1
ATOM 753 C CA . GLY A 1 94 ? -12.156 -7.004 -4.406 1 96.5 94 GLY A CA 1
ATOM 754 C C . GLY A 1 94 ? -10.805 -7.059 -5.094 1 96.5 94 GLY A C 1
ATOM 755 O O . GLY A 1 94 ? -9.891 -6.305 -4.746 1 96.5 94 GLY A O 1
ATOM 756 N N . CYS A 1 95 ? -10.703 -7.949 -6.082 1 98.31 95 CYS A N 1
ATOM 757 C CA . CYS A 1 95 ? -9.484 -8.039 -6.879 1 98.31 95 CYS A CA 1
ATOM 758 C C . CYS A 1 95 ? -9.234 -6.742 -7.641 1 98.31 95 CYS A C 1
ATOM 760 O O . CYS A 1 95 ? -8.086 -6.332 -7.809 1 98.31 95 CYS A O 1
ATOM 762 N N . SER A 1 96 ? -10.297 -6.152 -8.07 1 98.06 96 SER A N 1
ATOM 763 C CA . SER A 1 96 ? -10.18 -4.898 -8.805 1 98.06 96 SER A CA 1
ATOM 764 C C . SER A 1 96 ? -9.625 -3.787 -7.918 1 98.06 96 SER A C 1
ATOM 766 O O . SER A 1 96 ? -8.852 -2.941 -8.375 1 98.06 96 SER A O 1
ATOM 768 N N . HIS A 1 97 ? -10.031 -3.805 -6.719 1 97 97 HIS A N 1
ATOM 769 C CA . HIS A 1 97 ? -9.516 -2.799 -5.797 1 97 97 HIS A CA 1
ATOM 770 C C . HIS A 1 97 ? -8.016 -2.975 -5.574 1 97 97 HIS A C 1
ATOM 772 O O . HIS A 1 97 ? -7.266 -1.995 -5.551 1 97 97 HIS A O 1
ATOM 778 N N . ILE A 1 98 ? -7.543 -4.215 -5.398 1 97.94 98 ILE A N 1
ATOM 779 C CA . ILE A 1 98 ? -6.113 -4.48 -5.301 1 97.94 98 ILE A CA 1
ATOM 780 C C . ILE A 1 98 ? -5.422 -4.066 -6.598 1 97.94 98 ILE A C 1
ATOM 782 O O . ILE A 1 98 ? -4.367 -3.428 -6.57 1 97.94 98 ILE A O 1
ATOM 786 N N . ALA A 1 99 ? -6.031 -4.395 -7.73 1 98.12 99 ALA A N 1
ATOM 787 C CA . ALA A 1 99 ? -5.465 -4.09 -9.047 1 98.12 99 ALA A CA 1
ATOM 788 C C . ALA A 1 99 ? -5.25 -2.59 -9.219 1 98.12 99 ALA A C 1
ATOM 790 O O . ALA A 1 99 ? -4.246 -2.16 -9.789 1 98.12 99 ALA A O 1
ATOM 791 N N . ASP A 1 100 ? -6.145 -1.792 -8.672 1 96.31 100 ASP A N 1
ATOM 792 C CA . ASP A 1 100 ? -6.039 -0.338 -8.727 1 96.31 100 ASP A CA 1
ATOM 793 C C . ASP A 1 100 ? -4.777 0.148 -8.016 1 96.31 100 ASP A C 1
ATOM 795 O O . ASP A 1 100 ? -4.258 1.221 -8.32 1 96.31 100 ASP A O 1
ATOM 799 N N . ALA A 1 101 ? -4.344 -0.685 -7.098 1 97.38 101 ALA A N 1
ATOM 800 C CA . ALA A 1 101 ? -3.227 -0.278 -6.25 1 97.38 101 ALA A CA 1
ATOM 801 C C . ALA A 1 101 ? -1.898 -0.771 -6.816 1 97.38 101 ALA A C 1
ATOM 803 O O . ALA A 1 101 ? -0.83 -0.361 -6.359 1 97.38 101 ALA A O 1
ATOM 804 N N . LEU A 1 102 ? -1.943 -1.663 -7.84 1 98.5 102 LEU A N 1
ATOM 805 C CA . LEU A 1 102 ? -0.701 -2.186 -8.398 1 98.5 102 LEU A CA 1
ATOM 806 C C . LEU A 1 102 ? 0.103 -1.074 -9.062 1 98.5 102 LEU A C 1
ATOM 808 O O . LEU A 1 102 ? -0.461 -0.222 -9.758 1 98.5 102 LEU A O 1
ATOM 812 N N . PRO A 1 103 ? 1.394 -1.085 -8.852 1 97.5 103 PRO A N 1
ATOM 813 C CA . PRO A 1 103 ? 2.223 0.007 -9.367 1 97.5 103 PRO A CA 1
ATOM 814 C C . PRO A 1 103 ? 2.527 -0.138 -10.852 1 97.5 103 PRO A C 1
ATOM 816 O O . PRO A 1 103 ? 2.289 -1.198 -11.438 1 97.5 103 PRO A O 1
ATOM 819 N N . ASP A 1 104 ? 3.012 1.019 -11.438 1 96.19 104 ASP A N 1
ATOM 820 C CA . ASP A 1 104 ? 3.662 0.918 -12.734 1 96.19 104 ASP A CA 1
ATOM 821 C C . ASP A 1 104 ? 4.75 -0.154 -12.727 1 96.19 104 ASP A C 1
ATOM 823 O O . ASP A 1 104 ? 5.68 -0.095 -11.922 1 96.19 104 ASP A O 1
ATOM 827 N N . VAL A 1 105 ? 4.629 -1.193 -13.609 1 97.19 105 VAL A N 1
ATOM 828 C CA . VAL A 1 105 ? 5.496 -2.365 -13.555 1 97.19 105 VAL A CA 1
ATOM 829 C C . VAL A 1 105 ? 6.949 -1.939 -13.758 1 97.19 105 VAL A C 1
ATOM 831 O O . VAL A 1 105 ? 7.871 -2.646 -13.352 1 97.19 105 VAL A O 1
ATOM 834 N N . ARG A 1 106 ? 7.238 -0.78 -14.422 1 97.12 106 ARG A N 1
ATOM 835 C CA . ARG A 1 106 ? 8.602 -0.314 -14.656 1 97.12 106 ARG A CA 1
ATOM 836 C C . ARG A 1 106 ? 9.312 -0.013 -13.344 1 97.12 106 ARG A C 1
ATOM 838 O O . ARG A 1 106 ? 10.531 -0.134 -13.25 1 97.12 106 ARG A O 1
ATOM 845 N N . HIS A 1 107 ? 8.562 0.448 -12.219 1 96.75 107 HIS A N 1
ATOM 846 C CA . HIS A 1 107 ? 9.156 0.594 -10.898 1 96.75 107 HIS A CA 1
ATOM 847 C C . HIS A 1 107 ? 9.727 -0.731 -10.398 1 96.75 107 HIS A C 1
ATOM 849 O O . HIS A 1 107 ? 10.844 -0.776 -9.875 1 96.75 107 HIS A O 1
ATOM 855 N N . LEU A 1 108 ? 8.961 -1.823 -10.57 1 97.88 108 LEU A N 1
ATOM 856 C CA . LEU A 1 108 ? 9.383 -3.145 -10.117 1 97.88 108 LEU A CA 1
ATOM 857 C C . LEU A 1 108 ? 10.508 -3.682 -10.984 1 97.88 108 LEU A C 1
ATOM 859 O O . LEU A 1 108 ? 11.461 -4.281 -10.484 1 97.88 108 LEU A O 1
ATOM 863 N N . ARG A 1 109 ? 10.344 -3.438 -12.32 1 97.25 109 ARG A N 1
ATOM 864 C CA . ARG A 1 109 ? 11.375 -3.912 -13.242 1 97.25 109 ARG A CA 1
ATOM 865 C C . ARG A 1 109 ? 12.711 -3.232 -12.969 1 97.25 109 ARG A C 1
ATOM 867 O O . ARG A 1 109 ? 13.773 -3.846 -13.125 1 97.25 109 ARG A O 1
ATOM 874 N N . PHE A 1 110 ? 12.648 -1.959 -12.508 1 94.88 110 PHE A N 1
ATOM 875 C CA . PHE A 1 110 ? 13.836 -1.23 -12.078 1 94.88 110 PHE A CA 1
ATOM 876 C C . PHE A 1 110 ? 14.555 -1.977 -10.961 1 94.88 110 PHE A C 1
ATOM 878 O O . PHE A 1 110 ? 15.773 -1.866 -10.812 1 94.88 110 PHE A O 1
ATOM 885 N N . LYS A 1 111 ? 13.836 -2.855 -10.242 1 96.19 111 LYS A N 1
ATOM 886 C CA . LYS A 1 111 ? 14.383 -3.666 -9.156 1 96.19 111 LYS A CA 1
ATOM 887 C C . LYS A 1 111 ? 14.375 -5.148 -9.523 1 96.19 111 LYS A C 1
ATOM 889 O O . LYS A 1 111 ? 14.172 -6.004 -8.656 1 96.19 111 LYS A O 1
ATOM 894 N N . ASP A 1 112 ? 14.438 -5.426 -10.781 1 96.69 112 ASP A N 1
ATOM 895 C CA . ASP A 1 112 ? 14.656 -6.77 -11.312 1 96.69 112 ASP A CA 1
ATOM 896 C C . ASP A 1 112 ? 13.453 -7.672 -11.039 1 96.69 112 ASP A C 1
ATOM 898 O O . ASP A 1 112 ? 13.617 -8.867 -10.773 1 96.69 112 ASP A O 1
ATOM 902 N N . THR A 1 113 ? 12.305 -7.145 -11.07 1 98.31 113 THR A N 1
ATOM 903 C CA . THR A 1 113 ? 11.078 -7.887 -10.789 1 98.31 113 THR A CA 1
ATOM 904 C C . THR A 1 113 ? 9.969 -7.48 -11.75 1 98.31 113 THR A C 1
ATOM 906 O O . THR A 1 113 ? 9.711 -6.293 -11.945 1 98.31 113 THR A O 1
ATOM 909 N N . ASN A 1 114 ? 9.359 -8.375 -12.445 1 98.62 114 ASN A N 1
ATOM 910 C CA . ASN A 1 114 ? 8.156 -8.078 -13.219 1 98.62 114 ASN A CA 1
ATOM 911 C C . ASN A 1 114 ? 6.895 -8.5 -12.469 1 98.62 114 ASN A C 1
ATOM 913 O O . ASN A 1 114 ? 6.945 -9.359 -11.594 1 98.62 114 ASN A O 1
ATOM 917 N N . LEU A 1 115 ? 5.812 -7.848 -12.734 1 98.88 115 LEU A N 1
ATOM 918 C CA . LEU A 1 115 ? 4.492 -8.156 -12.188 1 98.88 115 LEU A CA 1
ATOM 919 C C . LEU A 1 115 ? 3.48 -8.375 -13.305 1 98.88 115 LEU A C 1
ATOM 921 O O . LEU A 1 115 ? 3.453 -7.629 -14.289 1 98.88 115 LEU A O 1
ATOM 925 N N . VAL A 1 116 ? 2.695 -9.445 -13.211 1 98.94 116 VAL A N 1
ATOM 926 C CA . VAL A 1 116 ? 1.605 -9.695 -14.148 1 98.94 116 VAL A CA 1
ATOM 927 C C . VAL A 1 116 ? 0.358 -10.141 -13.383 1 98.94 116 VAL A C 1
ATOM 929 O O . VAL A 1 116 ? 0.455 -10.625 -12.25 1 98.94 116 VAL A O 1
ATOM 932 N N . CYS A 1 117 ? -0.756 -9.922 -13.961 1 98.88 117 CYS A N 1
ATOM 933 C CA . CYS A 1 117 ? -1.989 -10.539 -13.484 1 98.88 117 CYS A CA 1
ATOM 934 C C . CYS A 1 117 ? -2.332 -11.773 -14.312 1 98.88 117 CYS A C 1
ATOM 936 O O . CYS A 1 117 ? -2.002 -11.844 -15.492 1 98.88 117 CYS A O 1
ATOM 938 N N . VAL A 1 118 ? -2.898 -12.742 -13.68 1 98.94 118 VAL A N 1
ATOM 939 C CA . VAL A 1 118 ? -3.352 -13.953 -14.352 1 98.94 118 VAL A CA 1
ATOM 940 C C . VAL A 1 118 ? -4.781 -14.281 -13.922 1 98.94 118 VAL A C 1
ATOM 942 O O . VAL A 1 118 ? -5.121 -14.195 -12.742 1 98.94 118 VAL A O 1
ATOM 945 N N . SER A 1 119 ? -5.609 -14.555 -14.82 1 98.88 119 SER A N 1
ATOM 946 C CA . SER A 1 119 ? -6.992 -14.977 -14.594 1 98.88 119 SER A CA 1
ATOM 947 C C . SER A 1 119 ? -7.398 -16.078 -15.562 1 98.88 119 SER A C 1
ATOM 949 O O . SER A 1 119 ? -6.738 -16.297 -16.578 1 98.88 119 SER A O 1
ATOM 951 N N . ARG A 1 120 ? -8.492 -16.766 -15.281 1 98.5 120 ARG A N 1
ATOM 952 C CA . ARG A 1 120 ? -8.922 -17.875 -16.125 1 98.5 120 ARG A CA 1
ATOM 953 C C . ARG A 1 120 ? -9.852 -17.406 -17.234 1 98.5 120 ARG A C 1
ATOM 955 O O . ARG A 1 120 ? -10.188 -18.156 -18.141 1 98.5 120 ARG A O 1
ATOM 962 N N . ALA A 1 121 ? -10.32 -16.109 -17.234 1 98.44 121 ALA A N 1
ATOM 963 C CA . ALA A 1 121 ? -11.18 -15.578 -18.297 1 98.44 121 ALA A CA 1
ATOM 964 C C . ALA A 1 121 ? -10.43 -15.461 -19.609 1 98.44 121 ALA A C 1
ATOM 966 O O . ALA A 1 121 ? -9.203 -15.336 -19.625 1 98.44 121 ALA A O 1
ATOM 967 N N . PRO A 1 122 ? -11.164 -15.523 -20.734 1 97.62 122 PRO A N 1
ATOM 968 C CA . PRO A 1 122 ? -10.516 -15.367 -22.031 1 97.62 122 PRO A CA 1
ATOM 969 C C . PRO A 1 122 ? -9.828 -14.008 -22.203 1 97.62 122 PRO A C 1
ATOM 971 O O . PRO A 1 122 ? -10.281 -13.016 -21.625 1 97.62 122 PRO A O 1
ATOM 974 N N . PRO A 1 123 ? -8.781 -14 -22.984 1 97.69 123 PRO A N 1
ATOM 975 C CA . PRO A 1 123 ? -8.008 -12.766 -23.156 1 97.69 123 PRO A CA 1
ATOM 976 C C . PRO A 1 123 ? -8.867 -11.57 -23.547 1 97.69 123 PRO A C 1
ATOM 978 O O . PRO A 1 123 ? -8.641 -10.461 -23.062 1 97.69 123 PRO A O 1
ATOM 981 N N . GLU A 1 124 ? -9.891 -11.773 -24.359 1 97.06 124 GLU A N 1
ATOM 982 C CA . GLU A 1 124 ? -10.719 -10.672 -24.828 1 97.06 124 GLU A CA 1
ATOM 983 C C . GLU A 1 124 ? -11.477 -10.008 -23.688 1 97.06 124 GLU A C 1
ATOM 985 O O . GLU A 1 124 ? -11.586 -8.781 -23.641 1 97.06 124 GLU A O 1
ATOM 990 N N . LYS A 1 125 ? -11.953 -10.828 -22.781 1 97.44 125 LYS A N 1
ATOM 991 C CA . LYS A 1 125 ? -12.664 -10.297 -21.625 1 97.44 125 LYS A CA 1
ATOM 992 C C . LYS A 1 125 ? -11.711 -9.547 -20.688 1 97.44 125 LYS A C 1
ATOM 994 O O . LYS A 1 125 ? -12.055 -8.484 -20.156 1 97.44 125 LYS A O 1
ATOM 999 N N . LEU A 1 126 ? -10.531 -10.117 -20.5 1 98.38 126 LEU A N 1
ATOM 1000 C CA . LEU A 1 126 ? -9.523 -9.484 -19.656 1 98.38 126 LEU A CA 1
ATOM 1001 C C . LEU A 1 126 ? -9.156 -8.102 -20.188 1 98.38 126 LEU A C 1
ATOM 1003 O O . LEU A 1 126 ? -9.117 -7.129 -19.438 1 98.38 126 LEU A O 1
ATOM 1007 N N . GLN A 1 127 ? -8.953 -8.031 -21.484 1 97.5 127 GLN A N 1
ATOM 1008 C CA . GLN A 1 127 ? -8.516 -6.785 -22.094 1 97.5 127 GLN A CA 1
ATOM 1009 C C . GLN A 1 127 ? -9.617 -5.73 -22.031 1 97.5 127 GLN A C 1
ATOM 1011 O O . GLN A 1 127 ? -9.352 -4.555 -21.797 1 97.5 127 GLN A O 1
ATOM 1016 N N . ALA A 1 128 ? -10.859 -6.145 -22.281 1 97.5 128 ALA A N 1
ATOM 1017 C CA . ALA A 1 128 ? -11.984 -5.211 -22.219 1 97.5 128 ALA A CA 1
ATOM 1018 C C . ALA A 1 128 ? -12.125 -4.633 -20.812 1 97.5 128 ALA A C 1
ATOM 1020 O O . ALA A 1 128 ? -12.32 -3.424 -20.656 1 97.5 128 ALA A O 1
ATOM 1021 N N . PHE A 1 129 ? -12.031 -5.484 -19.875 1 98.31 129 PHE A N 1
ATOM 1022 C CA . PHE A 1 129 ? -12.18 -5.051 -18.484 1 98.31 129 PHE A CA 1
ATOM 1023 C C . PHE A 1 129 ? -11 -4.188 -18.062 1 98.31 129 PHE A C 1
ATOM 1025 O O . PHE A 1 129 ? -11.172 -3.191 -17.359 1 98.31 129 PHE A O 1
ATOM 1032 N N . LYS A 1 130 ? -9.797 -4.57 -18.453 1 98 130 LYS A N 1
ATOM 1033 C CA . LYS A 1 130 ? -8.594 -3.785 -18.219 1 98 130 LYS A CA 1
ATOM 1034 C C . LYS A 1 130 ? -8.727 -2.379 -18.781 1 98 130 LYS A C 1
ATOM 1036 O O . LYS A 1 130 ? -8.445 -1.394 -18.094 1 98 130 LYS A O 1
ATOM 1041 N N . ALA A 1 131 ? -9.164 -2.262 -20 1 97.19 131 ALA A N 1
ATOM 1042 C CA . ALA A 1 131 ? -9.344 -0.98 -20.688 1 97.19 131 ALA A CA 1
ATOM 1043 C C . ALA A 1 131 ? -10.391 -0.129 -19.969 1 97.19 131 ALA A C 1
ATOM 1045 O O . ALA A 1 131 ? -10.203 1.074 -19.781 1 97.19 131 ALA A O 1
ATOM 1046 N N . ALA A 1 132 ? -11.477 -0.793 -19.531 1 97 132 ALA A N 1
ATOM 1047 C CA . ALA A 1 132 ? -12.57 -0.088 -18.859 1 97 132 ALA A CA 1
ATOM 1048 C C . ALA A 1 132 ? -12.094 0.542 -17.562 1 97 132 ALA A C 1
ATOM 1050 O O . ALA A 1 132 ? -12.609 1.583 -17.141 1 97 132 ALA A O 1
ATOM 1051 N N . ASN A 1 133 ? -11.078 -0.051 -16.953 1 96.94 133 ASN A N 1
ATOM 1052 C CA . ASN A 1 133 ? -10.617 0.415 -15.656 1 96.94 133 ASN A CA 1
ATOM 1053 C C . ASN A 1 133 ? -9.352 1.267 -15.781 1 96.94 133 ASN A C 1
ATOM 1055 O O . ASN A 1 133 ? -8.859 1.798 -14.789 1 96.94 133 ASN A O 1
ATOM 1059 N N . GLY A 1 134 ? -8.812 1.373 -17 1 95.5 134 GLY A N 1
ATOM 1060 C CA . GLY A 1 134 ? -7.648 2.205 -17.266 1 95.5 134 GLY A CA 1
ATOM 1061 C C . GLY A 1 134 ? -6.363 1.61 -16.719 1 95.5 134 GLY A C 1
ATOM 1062 O O . GLY A 1 134 ? -5.434 2.342 -16.375 1 95.5 134 GLY A O 1
ATOM 1063 N N . TRP A 1 135 ? -6.289 0.253 -16.547 1 97.25 135 TRP A N 1
ATOM 1064 C CA . TRP A 1 135 ? -5.094 -0.399 -16.031 1 97.25 135 TRP A CA 1
ATOM 1065 C C . TRP A 1 135 ? -4.055 -0.593 -17.125 1 97.25 135 TRP A C 1
ATOM 1067 O O . TRP A 1 135 ? -4.398 -0.638 -18.312 1 97.25 135 TRP A O 1
ATOM 1077 N N . THR A 1 136 ? -2.754 -0.669 -16.703 1 94.88 136 THR A N 1
ATOM 1078 C CA . THR A 1 136 ? -1.707 -0.701 -17.719 1 94.88 136 THR A CA 1
ATOM 1079 C C . THR A 1 136 ? -0.805 -1.916 -17.531 1 94.88 136 THR A C 1
ATOM 1081 O O . THR A 1 136 ? 0.025 -2.221 -18.391 1 94.88 136 THR A O 1
ATOM 1084 N N . TRP A 1 137 ? -0.877 -2.633 -16.453 1 96.88 137 TRP A N 1
ATOM 1085 C CA . TRP A 1 137 ? -0.038 -3.797 -16.188 1 96.88 137 TRP A CA 1
ATOM 1086 C C . TRP A 1 137 ? -0.423 -4.965 -17.094 1 96.88 137 TRP A C 1
ATOM 1088 O O . TRP A 1 137 ? -1.536 -5.008 -17.625 1 96.88 137 TRP A O 1
ATOM 1098 N N . PRO A 1 138 ? 0.497 -5.883 -17.328 1 98.12 138 PRO A N 1
ATOM 1099 C CA . PRO A 1 138 ? 0.173 -7.027 -18.188 1 98.12 138 PRO A CA 1
ATOM 1100 C C . PRO A 1 138 ? -0.79 -8.008 -17.516 1 98.12 138 PRO A C 1
ATOM 1102 O O . PRO A 1 138 ? -0.7 -8.242 -16.312 1 98.12 138 PRO A O 1
ATOM 1105 N N . TRP A 1 139 ? -1.649 -8.461 -18.375 1 98.75 139 TRP A N 1
ATOM 1106 C CA . TRP A 1 139 ? -2.664 -9.406 -17.922 1 98.75 139 TRP A CA 1
ATOM 1107 C C . TRP A 1 139 ? -2.756 -10.602 -18.859 1 98.75 139 TRP A C 1
ATOM 1109 O O . TRP A 1 139 ? -2.965 -10.438 -20.062 1 98.75 139 TRP A O 1
ATOM 1119 N N . TYR A 1 140 ? -2.592 -11.836 -18.281 1 98.88 140 TYR A N 1
ATOM 1120 C CA . TYR A 1 140 ? -2.57 -13.047 -19.094 1 98.88 140 TYR A CA 1
ATOM 1121 C C . TYR A 1 140 ? -3.705 -13.984 -18.703 1 98.88 140 TYR A C 1
ATOM 1123 O O . TYR A 1 140 ? -4.113 -14.023 -17.531 1 98.88 140 TYR A O 1
ATOM 1131 N N . SER A 1 141 ? -4.137 -14.742 -19.656 1 98.81 141 SER A N 1
ATOM 1132 C CA . SER A 1 141 ? -5.16 -15.758 -19.422 1 98.81 141 SER A CA 1
ATOM 1133 C C . SER A 1 141 ? -4.527 -17.125 -19.156 1 98.81 141 SER A C 1
ATOM 1135 O O . SER A 1 141 ? -3.643 -17.547 -19.906 1 98.81 141 SER A O 1
ATOM 1137 N N . SER A 1 142 ? -4.949 -17.734 -18.125 1 98.5 142 SER A N 1
ATOM 1138 C CA . SER A 1 142 ? -4.582 -19.125 -17.859 1 98.5 142 SER A CA 1
ATOM 1139 C C . SER A 1 142 ? -5.715 -20.078 -18.234 1 98.5 142 SER A C 1
ATOM 1141 O O . SER A 1 142 ? -5.793 -21.188 -17.719 1 98.5 142 SER A O 1
ATOM 1143 N N . GLN A 1 143 ? -6.625 -19.625 -19.016 1 96.25 143 GLN A N 1
ATOM 1144 C CA . GLN A 1 143 ? -7.773 -20.422 -19.406 1 96.25 143 GLN A CA 1
ATOM 1145 C C . GLN A 1 143 ? -7.328 -21.766 -19.984 1 96.25 143 GLN A C 1
ATOM 1147 O O . GLN A 1 143 ? -6.457 -21.812 -20.859 1 96.25 143 GLN A O 1
ATOM 1152 N N . GLY A 1 144 ? -7.996 -22.781 -19.484 1 91.38 144 GLY A N 1
ATOM 1153 C CA . GLY A 1 144 ? -7.762 -24.109 -20.031 1 91.38 144 GLY A CA 1
ATOM 1154 C C . GLY A 1 144 ? -6.457 -24.719 -19.578 1 91.38 144 GLY A C 1
ATOM 1155 O O . GLY A 1 144 ? -6.012 -25.734 -20.125 1 91.38 144 GLY A O 1
ATOM 1156 N N . THR A 1 145 ? -5.77 -24.062 -18.641 1 92.81 145 THR A N 1
ATOM 1157 C CA . THR A 1 145 ? -4.508 -24.594 -18.141 1 92.81 145 THR A CA 1
ATOM 1158 C C . THR A 1 145 ? -4.613 -24.984 -16.672 1 92.81 145 THR A C 1
ATOM 1160 O O . THR A 1 145 ? -5.633 -24.719 -16.031 1 92.81 145 THR A O 1
ATOM 1163 N N . ASP A 1 146 ? -3.586 -25.656 -16.188 1 95.31 146 ASP A N 1
ATOM 1164 C CA . ASP A 1 146 ? -3.582 -26.172 -14.828 1 95.31 146 ASP A CA 1
ATOM 1165 C C . ASP A 1 146 ? -2.951 -25.156 -13.859 1 95.31 146 ASP A C 1
ATOM 1167 O O . ASP A 1 146 ? -2.934 -25.391 -12.648 1 95.31 146 ASP A O 1
ATOM 1171 N N . PHE A 1 147 ? -2.475 -24.062 -14.344 1 98.19 147 PHE A N 1
ATOM 1172 C CA . PHE A 1 147 ? -1.631 -23.156 -13.57 1 98.19 147 PHE A CA 1
ATOM 1173 C C . PHE A 1 147 ? -2.322 -22.75 -12.281 1 98.19 147 PHE A C 1
ATOM 1175 O O . PHE A 1 147 ? -1.767 -22.906 -11.188 1 98.19 147 PHE A O 1
ATOM 1182 N N . ASN A 1 148 ? -3.578 -22.234 -12.422 1 98.12 148 ASN A N 1
ATOM 1183 C CA . ASN A 1 148 ? -4.312 -21.766 -11.242 1 98.12 148 ASN A CA 1
ATOM 1184 C C . ASN A 1 148 ? -4.512 -22.875 -10.227 1 98.12 148 ASN A C 1
ATOM 1186 O O . ASN A 1 148 ? -4.371 -22.672 -9.023 1 98.12 148 ASN A O 1
ATOM 1190 N N . TYR A 1 149 ? -4.836 -24.047 -10.734 1 97.25 149 TYR A N 1
ATOM 1191 C CA . TYR A 1 149 ? -5.137 -25.188 -9.875 1 97.25 149 TYR A CA 1
ATOM 1192 C C . TYR A 1 149 ? -3.881 -25.672 -9.172 1 97.25 149 TYR A C 1
ATOM 1194 O O . TYR A 1 149 ? -3.9 -25.922 -7.961 1 97.25 149 TYR A O 1
ATOM 1202 N N . ASP A 1 150 ? -2.76 -25.719 -9.898 1 97.06 150 ASP A N 1
ATOM 1203 C CA . ASP A 1 150 ? -1.499 -26.203 -9.344 1 97.06 150 ASP A CA 1
ATOM 1204 C C . ASP A 1 150 ? -0.993 -25.281 -8.234 1 97.06 150 ASP A C 1
ATOM 1206 O O . ASP A 1 150 ? -0.369 -25.734 -7.277 1 97.06 150 ASP A O 1
ATOM 1210 N N . LEU A 1 151 ? -1.275 -23.969 -8.359 1 97.81 151 LEU A N 1
ATOM 1211 C CA . LEU A 1 151 ? -0.832 -23 -7.363 1 97.81 151 LEU A CA 1
ATOM 1212 C C . LEU A 1 151 ? -1.909 -22.766 -6.309 1 97.81 151 LEU A C 1
ATOM 1214 O O . LEU A 1 151 ? -1.732 -21.953 -5.398 1 97.81 151 LEU A O 1
ATOM 1218 N N . HIS A 1 152 ? -3.023 -23.469 -6.422 1 97.75 152 HIS A N 1
ATOM 1219 C CA . HIS A 1 152 ? -4.133 -23.391 -5.477 1 97.75 152 HIS A CA 1
ATOM 1220 C C . HIS A 1 152 ? -4.801 -22.016 -5.52 1 97.75 152 HIS A C 1
ATOM 1222 O O . HIS A 1 152 ? -5.316 -21.547 -4.504 1 97.75 152 HIS A O 1
ATOM 1228 N N . ALA A 1 153 ? -4.727 -21.312 -6.676 1 98.38 153 ALA A N 1
ATOM 1229 C CA . ALA A 1 153 ? -5.434 -20.062 -6.918 1 98.38 153 ALA A CA 1
ATOM 1230 C C . ALA A 1 153 ? -6.867 -20.328 -7.379 1 98.38 153 ALA A C 1
ATOM 1232 O O . ALA A 1 153 ? -7.684 -19.406 -7.426 1 98.38 153 ALA A O 1
ATOM 1233 N N . THR A 1 154 ? -7.105 -21.516 -7.758 1 98 154 THR A N 1
ATOM 1234 C CA . THR A 1 154 ? -8.445 -22.047 -8 1 98 154 THR A CA 1
ATOM 1235 C C . THR A 1 154 ? -8.664 -23.344 -7.246 1 98 154 THR A C 1
ATOM 1237 O O . THR A 1 154 ? -7.938 -24.328 -7.453 1 98 154 THR A O 1
ATOM 1240 N N . ILE A 1 155 ? -9.609 -23.359 -6.414 1 97.06 155 ILE A N 1
ATOM 1241 C CA . ILE A 1 155 ? -9.922 -24.516 -5.574 1 97.06 155 ILE A CA 1
ATOM 1242 C C . ILE A 1 155 ? -11.031 -25.328 -6.227 1 97.06 155 ILE A C 1
ATOM 1244 O O . ILE A 1 155 ? -12.195 -24.922 -6.25 1 97.06 155 ILE A O 1
ATOM 1248 N N . ASP A 1 156 ? -10.695 -26.453 -6.762 1 95.19 156 ASP A N 1
ATOM 1249 C CA . ASP A 1 156 ? -11.617 -27.406 -7.363 1 95.19 156 ASP A CA 1
ATOM 1250 C C . ASP A 1 156 ? -11.125 -28.828 -7.191 1 95.19 156 ASP A C 1
ATOM 1252 O O . ASP A 1 156 ? -10.258 -29.297 -7.941 1 95.19 156 ASP A O 1
ATOM 1256 N N . GLU A 1 157 ? -11.641 -29.547 -6.262 1 92.88 157 GLU A N 1
ATOM 1257 C CA . GLU A 1 157 ? -11.18 -30.891 -5.906 1 92.88 157 GLU A CA 1
ATOM 1258 C C . GLU A 1 157 ? -11.398 -31.859 -7.051 1 92.88 157 GLU A C 1
ATOM 1260 O O . GLU A 1 157 ? -10.82 -32.969 -7.062 1 92.88 157 GLU A O 1
ATOM 1265 N N . SER A 1 158 ? -12.328 -31.531 -7.953 1 93.94 158 SER A N 1
ATOM 1266 C CA . SER A 1 158 ? -12.586 -32.406 -9.086 1 93.94 158 SER A CA 1
ATOM 1267 C C . SER A 1 158 ? -11.445 -32.375 -10.094 1 93.94 158 SER A C 1
ATOM 1269 O O . SER A 1 158 ? -11.328 -33.25 -10.938 1 93.94 158 SER A O 1
ATOM 1271 N N . VAL A 1 159 ? -10.617 -31.359 -10.039 1 93.5 159 VAL A N 1
ATOM 1272 C CA . VAL A 1 159 ? -9.516 -31.203 -10.984 1 93.5 159 VAL A CA 1
ATOM 1273 C C . VAL A 1 159 ? -8.242 -31.781 -10.391 1 93.5 159 VAL A C 1
ATOM 1275 O O . VAL A 1 159 ? -7.547 -32.562 -11.047 1 93.5 159 VAL A O 1
ATOM 1278 N N . CYS A 1 160 ? -7.875 -31.484 -9.117 1 92.25 160 CYS A N 1
ATOM 1279 C CA . CYS A 1 160 ? -6.703 -31.984 -8.406 1 92.25 160 CYS A CA 1
ATOM 1280 C C . CYS A 1 160 ? -6.84 -31.75 -6.906 1 92.25 160 CYS A C 1
ATOM 1282 O O . CYS A 1 160 ? -7.719 -31.016 -6.465 1 92.25 160 CYS A O 1
ATOM 1284 N N . PRO A 1 161 ? -6.043 -32.5 -6.156 1 91.75 161 PRO A N 1
ATOM 1285 C CA . PRO A 1 161 ? -5.992 -32.125 -4.738 1 91.75 161 PRO A CA 1
ATOM 1286 C C . PRO A 1 161 ? -5.582 -30.688 -4.523 1 91.75 161 PRO A C 1
ATOM 1288 O O . PRO A 1 161 ? -4.672 -30.188 -5.195 1 91.75 161 PRO A O 1
ATOM 1291 N N . VAL A 1 162 ? -6.418 -30 -3.721 1 90.5 162 VAL A N 1
ATOM 1292 C CA . VAL A 1 162 ? -6.141 -28.562 -3.576 1 90.5 162 VAL A CA 1
ATOM 1293 C C . VAL A 1 162 ? -6.059 -28.203 -2.094 1 90.5 162 VAL A C 1
ATOM 1295 O O . VAL A 1 162 ? -6.57 -28.938 -1.241 1 90.5 162 VAL A O 1
ATOM 1298 N N . GLU A 1 163 ? -5.312 -27.156 -1.859 1 95.44 163 GLU A N 1
ATOM 1299 C CA . GLU A 1 163 ? -5.184 -26.531 -0.542 1 95.44 163 GLU A CA 1
ATOM 1300 C C . GLU A 1 163 ? -5.742 -25.109 -0.539 1 95.44 163 GLU A C 1
ATOM 1302 O O . GLU A 1 163 ? -5.629 -24.391 -1.532 1 95.44 163 GLU A O 1
ATOM 1307 N N . MET A 1 164 ? -6.395 -24.781 0.541 1 96.19 164 MET A N 1
ATOM 1308 C CA . MET A 1 164 ? -6.836 -23.406 0.789 1 96.19 164 MET A CA 1
ATOM 1309 C C . MET A 1 164 ? -5.988 -22.75 1.872 1 96.19 164 MET A C 1
ATOM 1311 O O . MET A 1 164 ? -6.012 -23.172 3.029 1 96.19 164 MET A O 1
ATOM 1315 N N . ASN A 1 165 ? -5.27 -21.719 1.482 1 96.06 165 ASN A N 1
ATOM 1316 C CA . ASN A 1 165 ? -4.316 -21.078 2.385 1 96.06 165 ASN A CA 1
ATOM 1317 C C . ASN A 1 165 ? -3.416 -22.109 3.066 1 96.06 165 ASN A C 1
ATOM 1319 O O . ASN A 1 165 ? -3.289 -22.109 4.293 1 96.06 165 ASN A O 1
ATOM 1323 N N . PHE A 1 166 ? -2.961 -23.078 2.322 1 97.5 166 PHE A N 1
ATOM 1324 C CA . PHE A 1 166 ? -1.936 -24.078 2.633 1 97.5 166 PHE A CA 1
ATOM 1325 C C . PHE A 1 166 ? -2.496 -25.172 3.531 1 97.5 166 PHE A C 1
ATOM 1327 O O . PHE A 1 166 ? -1.744 -25.859 4.223 1 97.5 166 PHE A O 1
ATOM 1334 N N . ARG A 1 167 ? -3.846 -25.328 3.531 1 95.81 167 ARG A N 1
ATOM 1335 C CA . ARG A 1 167 ? -4.492 -26.359 4.32 1 95.81 167 ARG A CA 1
ATOM 1336 C C . ARG A 1 167 ? -5.426 -27.203 3.457 1 95.81 167 ARG A C 1
ATOM 1338 O O . ARG A 1 167 ? -6.105 -26.672 2.574 1 95.81 167 ARG A O 1
ATOM 1345 N N . THR A 1 168 ? -5.48 -28.453 3.809 1 94.81 168 THR A N 1
ATOM 1346 C CA . THR A 1 168 ? -6.418 -29.359 3.141 1 94.81 168 THR A CA 1
ATOM 1347 C C . THR A 1 168 ? -7.844 -29.109 3.625 1 94.81 168 THR A C 1
ATOM 1349 O O . THR A 1 168 ? -8.055 -28.438 4.633 1 94.81 168 THR A O 1
ATOM 1352 N N . LYS A 1 169 ? -8.742 -29.656 2.887 1 94.5 169 LYS A N 1
ATOM 1353 C CA . LYS A 1 169 ? -10.141 -29.547 3.301 1 94.5 169 LYS A CA 1
ATOM 1354 C C . LYS A 1 169 ? -10.344 -30.125 4.699 1 94.5 169 LYS A C 1
ATOM 1356 O O . LYS A 1 169 ? -11.039 -29.531 5.527 1 94.5 169 LYS A O 1
ATOM 1361 N N . GLN A 1 170 ? -9.773 -31.219 4.973 1 94.56 170 GLN A N 1
ATOM 1362 C CA . GLN A 1 170 ? -9.875 -31.875 6.273 1 94.56 170 GLN A CA 1
ATOM 1363 C C . GLN A 1 170 ? -9.32 -30.984 7.379 1 94.56 170 GLN A C 1
ATOM 1365 O O . GLN A 1 170 ? -9.922 -30.875 8.453 1 94.56 170 GLN A O 1
ATOM 1370 N N . GLU A 1 171 ? -8.18 -30.375 7.102 1 94.44 171 GLU A N 1
ATOM 1371 C CA . GLU A 1 171 ? -7.566 -29.469 8.07 1 94.44 171 GLU A CA 1
ATOM 1372 C C . GLU A 1 171 ? -8.461 -28.266 8.344 1 94.44 171 GLU A C 1
ATOM 1374 O O . GLU A 1 171 ? -8.578 -27.812 9.484 1 94.44 171 GLU A O 1
ATOM 1379 N N . MET A 1 172 ? -9.039 -27.766 7.273 1 94.19 172 MET A N 1
ATOM 1380 C CA . MET A 1 172 ? -9.93 -26.609 7.414 1 94.19 172 MET A CA 1
ATOM 1381 C C . MET A 1 172 ? -11.156 -26.969 8.25 1 94.19 172 MET A C 1
ATOM 1383 O O . MET A 1 172 ? -11.523 -26.234 9.164 1 94.19 172 MET A O 1
ATOM 1387 N N . GLU A 1 173 ? -11.711 -28.094 7.977 1 93.75 173 GLU A N 1
ATOM 1388 C CA . GLU A 1 173 ? -12.891 -28.562 8.703 1 93.75 173 GLU A CA 1
ATOM 1389 C C . GLU A 1 173 ? -12.562 -28.797 10.18 1 93.75 173 GLU A C 1
ATOM 1391 O O . GLU A 1 173 ? -13.359 -28.469 11.055 1 93.75 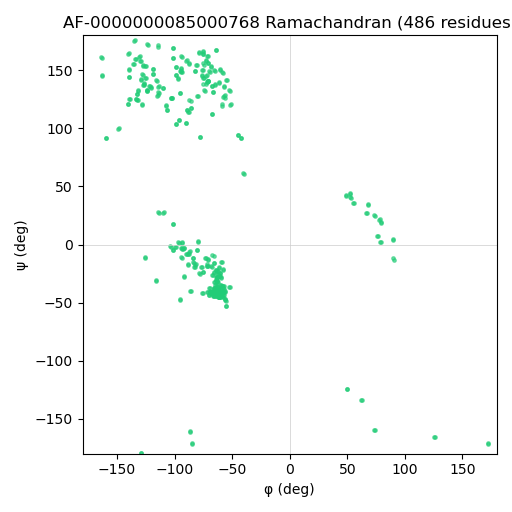173 GLU A O 1
ATOM 1396 N N . ALA A 1 174 ? -11.438 -29.312 10.406 1 95.31 174 ALA A N 1
ATOM 1397 C CA . ALA A 1 174 ? -11 -29.594 11.773 1 95.31 174 ALA A CA 1
ATOM 1398 C C . ALA A 1 174 ? -10.859 -28.297 12.578 1 95.31 174 ALA A C 1
ATOM 1400 O O . ALA A 1 174 ? -11.031 -28.297 13.797 1 95.31 174 ALA A O 1
ATOM 1401 N N . ARG A 1 175 ? -10.578 -27.219 11.906 1 91.94 175 ARG A N 1
ATOM 1402 C CA . ARG A 1 175 ? -10.391 -25.922 12.547 1 91.94 175 ARG A CA 1
ATOM 1403 C C . ARG A 1 175 ? -11.695 -25.125 12.555 1 91.94 175 ARG A C 1
ATOM 1405 O O . ARG A 1 175 ? -11.719 -23.969 12.984 1 91.94 175 ARG A O 1
ATOM 1412 N N . GLY A 1 176 ? -12.703 -25.688 11.945 1 92.69 176 GLY A N 1
ATOM 1413 C CA . GLY A 1 176 ? -14 -25.031 11.891 1 92.69 176 GLY A CA 1
ATOM 1414 C C . GLY A 1 176 ? -14.07 -23.938 10.844 1 92.69 176 GLY A C 1
ATOM 1415 O O . GLY A 1 176 ? -14.867 -23 10.953 1 92.69 176 GLY A O 1
ATOM 1416 N N . LYS A 1 177 ? -13.164 -23.984 9.922 1 91.62 177 LYS A N 1
ATOM 1417 C CA . LYS A 1 177 ? -13.141 -22.984 8.859 1 91.62 177 LYS A CA 1
ATOM 1418 C C . LYS A 1 177 ? -13.898 -23.469 7.625 1 91.62 177 LYS A C 1
ATOM 1420 O O . LYS A 1 177 ? -13.969 -24.672 7.367 1 91.62 177 LYS A O 1
ATOM 1425 N N . ARG A 1 178 ? -14.453 -22.547 6.96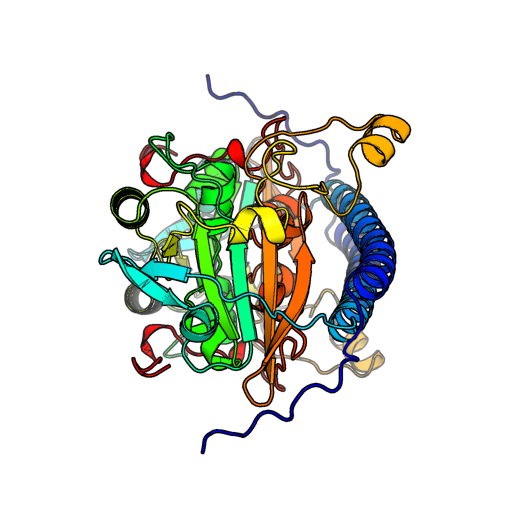9 1 89.56 178 ARG A N 1
ATOM 1426 C CA . ARG A 1 178 ? -15.234 -22.859 5.777 1 89.56 178 ARG A CA 1
ATOM 1427 C C . ARG A 1 178 ? -14.328 -23.172 4.598 1 89.56 178 ARG A C 1
ATOM 1429 O O . ARG A 1 178 ? -13.273 -22.562 4.434 1 89.56 178 ARG A O 1
ATOM 1436 N N . TRP A 1 179 ? -14.789 -24.078 3.795 1 93 179 TRP A N 1
ATOM 1437 C CA . TRP A 1 179 ? -14.117 -24.422 2.547 1 93 179 TRP A CA 1
ATOM 1438 C C . TRP A 1 179 ? -14.703 -23.641 1.378 1 93 179 TRP A C 1
ATOM 1440 O O . TRP A 1 179 ? -15.867 -23.234 1.415 1 93 179 TRP A O 1
ATOM 1450 N N . TRP A 1 180 ? -13.883 -23.406 0.379 1 92.62 180 TRP A N 1
ATOM 1451 C CA . TRP A 1 180 ? -14.266 -22.641 -0.794 1 92.62 180 TRP A CA 1
ATOM 1452 C C . TRP A 1 180 ? -13.984 -23.406 -2.078 1 92.62 180 TRP A C 1
ATOM 1454 O O . TRP A 1 180 ? -13 -24.156 -2.162 1 92.62 180 TRP A O 1
ATOM 1464 N N . THR A 1 181 ? -14.898 -23.328 -2.979 1 94.62 181 THR A N 1
ATOM 1465 C CA . THR A 1 181 ? -14.656 -23.828 -4.328 1 94.62 181 THR A CA 1
ATOM 1466 C C . THR A 1 181 ? -14.672 -22.672 -5.336 1 94.62 181 THR A C 1
ATOM 1468 O O . THR A 1 181 ? -15.609 -21.875 -5.352 1 94.62 181 THR A O 1
ATOM 1471 N N . GLY A 1 182 ? -13.672 -22.578 -6.141 1 95.81 182 GLY A N 1
ATOM 1472 C CA . GLY A 1 182 ? -13.539 -21.5 -7.117 1 95.81 182 GLY A CA 1
ATOM 1473 C C . GLY A 1 182 ? -12.227 -20.75 -6.996 1 95.81 182 GLY A C 1
ATOM 1474 O O . GLY A 1 182 ? -11.281 -21.234 -6.383 1 95.81 182 GLY A O 1
ATOM 1475 N N . ASP A 1 183 ? -12.195 -19.641 -7.629 1 97.19 183 ASP A N 1
ATOM 1476 C CA . ASP A 1 183 ? -10.984 -18.828 -7.621 1 97.19 183 ASP A CA 1
ATOM 1477 C C . ASP A 1 183 ? -10.773 -18.172 -6.258 1 97.19 183 ASP A C 1
ATOM 1479 O O . ASP A 1 183 ? -11.734 -17.828 -5.574 1 97.19 183 ASP A O 1
ATOM 1483 N N . VAL A 1 184 ? -9.547 -18.031 -5.871 1 97 184 VAL A N 1
ATOM 1484 C CA . VAL A 1 184 ? -9.164 -17.25 -4.695 1 97 184 VAL A CA 1
ATOM 1485 C C . VAL A 1 184 ? -8.094 -16.234 -5.066 1 97 184 VAL A C 1
ATOM 1487 O O . VAL A 1 184 ? -7.207 -16.531 -5.875 1 97 184 VAL A O 1
ATOM 1490 N N . PRO A 1 185 ? -8.25 -15.047 -4.562 1 97.69 185 PRO A N 1
ATOM 1491 C CA . PRO A 1 185 ? -7.234 -14.039 -4.867 1 97.69 185 PRO A CA 1
ATOM 1492 C C . PRO A 1 185 ? -5.945 -14.242 -4.078 1 97.69 185 PRO A C 1
ATOM 1494 O O . PRO A 1 185 ? -5.977 -14.742 -2.947 1 97.69 185 PRO A O 1
ATOM 1497 N N . GLY A 1 186 ? -4.84 -13.844 -4.629 1 98.5 186 GLY A N 1
ATOM 1498 C CA . GLY A 1 186 ? -3.559 -13.93 -3.951 1 98.5 186 GLY A CA 1
ATOM 1499 C C . GLY A 1 186 ? -2.385 -13.594 -4.852 1 98.5 186 GLY A C 1
ATOM 1500 O O . GLY A 1 186 ? -2.568 -13.07 -5.953 1 98.5 186 GLY A O 1
ATOM 1501 N N . PHE A 1 187 ? -1.154 -13.836 -4.324 1 98.88 187 PHE A N 1
ATOM 1502 C CA . PHE A 1 187 ? 0.085 -13.578 -5.047 1 98.88 187 PHE A CA 1
ATOM 1503 C C . PHE A 1 187 ? 0.99 -14.805 -5.023 1 98.88 187 PHE A C 1
ATOM 1505 O O . PHE A 1 187 ? 1.04 -15.523 -4.027 1 98.88 187 PHE A O 1
ATOM 1512 N N . SER A 1 188 ? 1.634 -15.047 -6.07 1 98.94 188 SER A N 1
ATOM 1513 C CA . SER A 1 188 ? 2.717 -16.016 -6.152 1 98.94 188 SER A CA 1
ATOM 1514 C C . SER A 1 188 ? 3.994 -15.383 -6.688 1 98.94 188 SER A C 1
ATOM 1516 O O . SER A 1 188 ? 3.941 -14.516 -7.566 1 98.94 188 SER A O 1
ATOM 1518 N N . VAL A 1 189 ? 5.082 -15.82 -6.164 1 98.94 189 VAL A N 1
ATOM 1519 C CA . VAL A 1 189 ? 6.379 -15.266 -6.539 1 98.94 189 VAL A CA 1
ATOM 1520 C C . VAL A 1 189 ? 7.266 -16.375 -7.105 1 98.94 189 VAL A C 1
ATOM 1522 O O . VAL A 1 189 ? 7.332 -17.469 -6.547 1 98.94 189 VAL A O 1
ATOM 1525 N N . PHE A 1 190 ? 7.91 -16.047 -8.195 1 98.88 190 PHE A N 1
ATOM 1526 C CA . PHE A 1 190 ? 8.812 -16.984 -8.867 1 98.88 190 PHE A CA 1
ATOM 1527 C C . PHE A 1 190 ? 10.195 -16.359 -9.047 1 98.88 190 PHE A C 1
ATOM 1529 O O . PHE A 1 190 ? 10.32 -15.133 -9.094 1 98.88 190 PHE A O 1
ATOM 1536 N N . TYR A 1 191 ? 11.141 -17.188 -9.117 1 98.62 191 TYR A N 1
ATOM 1537 C CA . TYR A 1 191 ? 12.539 -16.812 -9.305 1 98.62 191 TYR A CA 1
ATOM 1538 C C . TYR A 1 191 ? 13.188 -17.656 -10.391 1 98.62 191 TYR A C 1
ATOM 1540 O O . TYR A 1 191 ? 12.977 -18.875 -10.453 1 98.62 191 TYR A O 1
ATOM 1548 N N . LYS A 1 192 ? 13.812 -17.016 -11.297 1 97.19 192 LYS A N 1
ATOM 1549 C CA . LYS A 1 192 ? 14.516 -17.703 -12.383 1 97.19 192 LYS A CA 1
ATOM 1550 C C . LYS A 1 192 ? 16.016 -17.719 -12.133 1 97.19 192 LYS A C 1
ATOM 1552 O O . LYS A 1 192 ? 16.625 -16.688 -11.859 1 97.19 192 LYS A O 1
ATOM 1557 N N . ARG A 1 193 ? 16.625 -18.859 -12.164 1 93.31 193 ARG A N 1
ATOM 1558 C CA . ARG A 1 193 ? 18.062 -19.062 -11.969 1 93.31 193 ARG A CA 1
ATOM 1559 C C . ARG A 1 193 ? 18.594 -20.125 -12.938 1 93.31 193 ARG A C 1
ATOM 1561 O O . ARG A 1 193 ? 18.125 -21.266 -12.938 1 93.31 193 ARG A O 1
ATOM 1568 N N . ASP A 1 194 ? 19.562 -19.75 -13.773 1 90.88 194 ASP A N 1
ATOM 1569 C CA . ASP A 1 194 ? 20.219 -20.672 -14.688 1 90.88 194 ASP A CA 1
ATOM 1570 C C . ASP A 1 194 ? 19.203 -21.391 -15.586 1 90.88 194 ASP A C 1
ATOM 1572 O O . ASP A 1 194 ? 19.266 -22.609 -15.75 1 90.88 194 ASP A O 1
ATOM 1576 N N . GLY A 1 195 ? 18.172 -20.688 -15.969 1 92 195 GLY A N 1
ATOM 1577 C CA . GLY A 1 195 ? 17.203 -21.219 -16.906 1 92 195 GLY A CA 1
ATOM 1578 C C . GLY A 1 195 ? 16.047 -21.938 -16.234 1 92 195 GLY A C 1
ATOM 1579 O O . GLY A 1 195 ? 15.031 -22.219 -16.875 1 92 195 GLY A O 1
ATOM 1580 N N . ASP A 1 196 ? 16.203 -22.234 -14.914 1 96.81 196 ASP A N 1
ATOM 1581 C CA . ASP A 1 196 ? 15.141 -22.891 -14.164 1 96.81 196 ASP A CA 1
ATOM 1582 C C . ASP A 1 196 ? 14.258 -21.875 -13.445 1 96.81 196 ASP A C 1
ATOM 1584 O O . ASP A 1 196 ? 14.719 -20.781 -13.094 1 96.81 196 ASP A O 1
ATOM 1588 N N . ILE A 1 197 ? 13.023 -22.25 -13.312 1 98.31 197 ILE A N 1
ATOM 1589 C CA . ILE A 1 197 ? 12.078 -21.391 -12.594 1 98.31 197 ILE A CA 1
ATOM 1590 C C . ILE A 1 197 ? 11.703 -22.047 -11.266 1 98.31 197 ILE A C 1
ATOM 1592 O O . ILE A 1 197 ? 11.484 -23.266 -11.211 1 98.31 197 ILE A O 1
ATOM 1596 N N . PHE A 1 198 ? 11.695 -21.281 -10.203 1 98.75 198 PHE A N 1
ATOM 1597 C CA . PHE A 1 198 ? 11.352 -21.75 -8.859 1 98.75 198 PHE A CA 1
ATOM 1598 C C . PHE A 1 198 ? 10.18 -20.953 -8.297 1 98.75 198 PHE A C 1
ATOM 1600 O O . PHE A 1 198 ? 10.102 -19.734 -8.484 1 98.75 198 PHE A O 1
ATOM 1607 N N . HIS A 1 199 ? 9.227 -21.625 -7.684 1 98.81 199 HIS A N 1
ATOM 1608 C CA . HIS A 1 199 ? 8.234 -20.984 -6.832 1 98.81 199 HIS A CA 1
ATOM 1609 C C . HIS A 1 199 ? 8.797 -20.703 -5.449 1 98.81 199 HIS A C 1
ATOM 1611 O O . HIS A 1 199 ? 9.328 -21.594 -4.785 1 98.81 199 HIS A O 1
ATOM 1617 N N . THR A 1 200 ? 8.688 -19.453 -4.965 1 98.75 200 THR A N 1
ATOM 1618 C CA . THR A 1 200 ? 9.383 -19.078 -3.736 1 98.75 200 THR A CA 1
ATOM 1619 C C . THR A 1 200 ? 8.383 -18.719 -2.639 1 98.75 200 THR A C 1
ATOM 1621 O O . THR A 1 200 ? 8.672 -18.891 -1.452 1 98.75 200 THR A O 1
ATOM 1624 N N . TYR A 1 201 ? 7.281 -18.219 -3.023 1 98.81 201 TYR A N 1
ATOM 1625 C CA . TYR A 1 201 ? 6.352 -17.672 -2.033 1 98.81 201 TYR A CA 1
ATOM 1626 C C . TYR A 1 201 ? 4.957 -17.516 -2.627 1 98.81 201 TYR A C 1
ATOM 1628 O O . TYR A 1 201 ? 4.809 -17.219 -3.812 1 98.81 201 TYR A O 1
ATOM 1636 N N . SER A 1 202 ? 3.936 -17.719 -1.868 1 98.75 202 SER A N 1
ATOM 1637 C CA . SER A 1 202 ? 2.559 -17.312 -2.148 1 98.75 202 SER A CA 1
ATOM 1638 C C . SER A 1 202 ? 1.871 -16.781 -0.896 1 98.75 202 SER A C 1
ATOM 1640 O O . SER A 1 202 ? 2.252 -17.125 0.224 1 98.75 202 SER A O 1
ATOM 1642 N N . THR A 1 203 ? 0.979 -15.93 -1.093 1 98.69 203 THR A N 1
ATOM 1643 C CA . THR A 1 203 ? 0.139 -15.445 -0.001 1 98.69 203 THR A CA 1
ATOM 1644 C C . THR A 1 203 ? -1.31 -15.297 -0.458 1 98.69 203 THR A C 1
ATOM 1646 O O . THR A 1 203 ? -1.569 -14.977 -1.619 1 98.69 203 THR A O 1
ATOM 1649 N N . TRP A 1 204 ? -2.174 -15.594 0.444 1 97.5 204 TRP A N 1
ATOM 1650 C CA . TRP A 1 204 ? -3.615 -15.609 0.218 1 97.5 204 TRP A CA 1
ATOM 1651 C C . TRP A 1 204 ? -4.34 -14.797 1.283 1 97.5 204 TRP A C 1
ATOM 1653 O O . TRP A 1 204 ? -3.707 -14.195 2.154 1 97.5 204 TRP A O 1
ATOM 1663 N N . GLU A 1 205 ? -5.645 -14.75 1.188 1 94.5 205 GLU A N 1
ATOM 1664 C CA . GLU A 1 205 ? -6.492 -14.094 2.178 1 94.5 205 GLU A CA 1
ATOM 1665 C C . GLU A 1 205 ? -5.988 -12.688 2.492 1 94.5 205 GLU A C 1
ATOM 1667 O O . GLU A 1 205 ? -5.789 -11.875 1.586 1 94.5 205 GLU A O 1
ATOM 1672 N N . ARG A 1 206 ? -5.715 -12.328 3.742 1 94.06 206 ARG A N 1
ATOM 1673 C CA . ARG A 1 206 ? -5.387 -10.961 4.117 1 94.06 206 ARG A CA 1
ATOM 1674 C C . ARG A 1 206 ? -3.932 -10.633 3.795 1 94.06 206 ARG A C 1
ATOM 1676 O O . ARG A 1 206 ? -3.465 -9.523 4.051 1 94.06 206 ARG A O 1
ATOM 1683 N N . GLY A 1 207 ? -3.266 -11.602 3.205 1 95.62 207 GLY A N 1
ATOM 1684 C CA . GLY A 1 207 ? -1.897 -11.344 2.787 1 95.62 207 GLY A CA 1
ATOM 1685 C C . GLY A 1 207 ? -1.785 -10.227 1.764 1 95.62 207 GLY A C 1
ATOM 1686 O O . GLY A 1 207 ? -0.716 -9.641 1.594 1 95.62 207 GLY A O 1
ATOM 1687 N N . GLY A 1 208 ? -2.896 -9.875 1.055 1 95.75 208 GLY A N 1
ATOM 1688 C CA . GLY A 1 208 ? -2.912 -8.836 0.039 1 95.75 208 GLY A CA 1
ATOM 1689 C C . GLY A 1 208 ? -3.303 -7.477 0.584 1 95.75 208 GLY A C 1
ATOM 1690 O O . GLY A 1 208 ? -3.24 -6.477 -0.13 1 95.75 208 GLY A O 1
ATOM 1691 N N . ASP A 1 209 ? -3.67 -7.359 1.925 1 94.88 209 ASP A N 1
ATOM 1692 C CA . ASP A 1 209 ? -4.133 -6.102 2.506 1 94.88 209 ASP A CA 1
ATOM 1693 C C . ASP A 1 209 ? -3.064 -5.016 2.395 1 94.88 209 ASP A C 1
ATOM 1695 O O . ASP A 1 209 ? -3.379 -3.854 2.135 1 94.88 209 ASP A O 1
ATOM 1699 N N . LYS A 1 210 ? -1.866 -5.508 2.521 1 96.06 210 LYS A N 1
ATOM 1700 C CA . LYS A 1 210 ? -0.773 -4.543 2.596 1 96.06 210 LYS A CA 1
ATOM 1701 C C . LYS A 1 210 ? -0.507 -3.906 1.233 1 96.06 210 LYS A C 1
ATOM 1703 O O . LYS A 1 210 ? 0.21 -2.908 1.138 1 96.06 210 LYS A O 1
ATOM 1708 N N . ILE A 1 211 ? -1.066 -4.43 0.211 1 97.75 211 ILE A N 1
ATOM 1709 C CA . ILE A 1 211 ? -0.861 -3.908 -1.136 1 97.75 211 ILE A CA 1
ATOM 1710 C C . ILE A 1 211 ? -1.783 -2.713 -1.371 1 97.75 211 ILE A C 1
ATOM 1712 O O . ILE A 1 211 ? -1.553 -1.914 -2.281 1 97.75 211 ILE A O 1
ATOM 1716 N N . MET A 1 212 ? -2.809 -2.533 -0.579 1 97.88 212 MET A N 1
ATOM 1717 C CA . MET A 1 212 ? -3.854 -1.542 -0.824 1 97.88 212 MET A CA 1
ATOM 1718 C C . MET A 1 212 ? -3.615 -0.284 0.004 1 97.88 212 MET A C 1
ATOM 1720 O O . MET A 1 212 ? -3.945 -0.244 1.19 1 97.88 212 MET A O 1
ATOM 1724 N N . PRO A 1 213 ? -3.127 0.793 -0.609 1 98.25 213 PRO A N 1
ATOM 1725 C CA . PRO A 1 213 ? -2.912 2.035 0.136 1 98.25 213 PRO A CA 1
ATOM 1726 C C . PRO A 1 213 ? -4.195 2.58 0.758 1 98.25 213 PRO A C 1
ATOM 1728 O O . PRO A 1 213 ? -4.152 3.213 1.816 1 98.25 213 PRO A O 1
ATOM 1731 N N . THR A 1 214 ? -5.352 2.283 0.124 1 98.19 214 THR A N 1
ATOM 1732 C CA . THR A 1 214 ? -6.633 2.738 0.657 1 98.19 214 THR A CA 1
ATOM 1733 C C . THR A 1 214 ? -6.82 2.262 2.094 1 98.19 214 THR A C 1
ATOM 1735 O O . THR A 1 214 ? -7.137 3.057 2.98 1 98.19 214 THR A O 1
ATOM 1738 N N . LEU A 1 215 ? -6.547 1.005 2.318 1 97.81 215 LEU A N 1
ATOM 1739 C CA . LEU A 1 215 ? -6.723 0.442 3.652 1 97.81 215 LEU A CA 1
ATOM 1740 C C . LEU A 1 215 ? -5.691 1.002 4.621 1 97.81 215 LEU A C 1
ATOM 1742 O O . LEU A 1 215 ? -6.012 1.306 5.773 1 97.81 215 LEU A O 1
ATOM 1746 N N . GLN A 1 216 ? -4.434 1.136 4.141 1 98.12 216 GLN A N 1
ATOM 1747 C CA . GLN A 1 216 ? -3.365 1.651 4.988 1 98.12 216 GLN A CA 1
ATOM 1748 C C . GLN A 1 216 ? -3.656 3.084 5.43 1 98.12 216 GLN A C 1
ATOM 1750 O O . GLN A 1 216 ? -3.398 3.449 6.578 1 98.12 216 GLN A O 1
ATOM 1755 N N . LEU A 1 217 ? -4.203 3.877 4.512 1 98.75 217 LEU A N 1
ATOM 1756 C CA . LEU A 1 217 ? -4.547 5.262 4.812 1 98.75 217 LEU A CA 1
ATOM 1757 C C . LEU A 1 217 ? -5.727 5.336 5.773 1 98.75 217 LEU A C 1
ATOM 1759 O O . LEU A 1 217 ? -5.695 6.09 6.75 1 98.75 217 LEU A O 1
ATOM 1763 N N . LEU A 1 218 ? -6.719 4.527 5.539 1 98.38 218 LEU A N 1
ATOM 1764 C CA . LEU A 1 218 ? -7.887 4.523 6.414 1 98.38 218 LEU A CA 1
ATOM 1765 C C . LEU A 1 218 ? -7.512 4.086 7.824 1 98.38 218 LEU A C 1
ATOM 1767 O O . LEU A 1 218 ? -8.086 4.562 8.805 1 98.38 218 LEU A O 1
ATOM 1771 N N . ASP A 1 219 ? -6.531 3.262 7.949 1 98 219 ASP A N 1
ATOM 1772 C CA . ASP A 1 219 ? -6.055 2.781 9.242 1 98 219 ASP A CA 1
ATOM 1773 C C . ASP A 1 219 ? -5.445 3.916 10.062 1 98 219 ASP A C 1
ATOM 1775 O O . ASP A 1 219 ? -5.234 3.775 11.266 1 98 219 ASP A O 1
ATOM 1779 N N . MET A 1 220 ? -5.129 5.031 9.438 1 98.5 220 MET A N 1
ATOM 1780 C CA . MET A 1 220 ? -4.543 6.168 10.141 1 98.5 220 MET A CA 1
ATOM 1781 C C . MET A 1 220 ? -5.625 7.027 10.789 1 98.5 220 MET A C 1
ATOM 1783 O O . MET A 1 220 ? -5.328 7.895 11.609 1 98.5 220 MET A O 1
ATOM 1787 N N . THR A 1 221 ? -6.859 6.816 10.461 1 98.5 221 THR A N 1
ATOM 1788 C CA . THR A 1 221 ? -7.922 7.754 10.812 1 98.5 221 THR A CA 1
ATOM 1789 C C . THR A 1 221 ? -8.711 7.254 12.016 1 98.5 221 THR A C 1
ATOM 1791 O O . THR A 1 221 ? -8.758 6.051 12.281 1 98.5 221 THR A O 1
ATOM 1794 N N . PRO A 1 222 ? -9.414 8.078 12.688 1 97.94 222 PRO A N 1
ATOM 1795 C CA . PRO A 1 222 ? -10.219 7.699 13.852 1 97.94 222 PRO A CA 1
ATOM 1796 C C . PRO A 1 222 ? -11.352 6.738 13.5 1 97.94 222 PRO A C 1
ATOM 1798 O O . PRO A 1 222 ? -11.672 5.84 14.281 1 97.94 222 PRO A O 1
ATOM 1801 N N . LEU A 1 223 ? -11.953 6.887 12.336 1 96.94 223 LEU A N 1
ATOM 1802 C CA . LEU A 1 223 ? -13.07 6.023 11.953 1 96.94 223 LEU A CA 1
ATOM 1803 C C . LEU A 1 223 ? -12.57 4.66 11.492 1 96.94 223 LEU A C 1
ATOM 1805 O O . LEU A 1 223 ? -13.289 3.666 11.586 1 96.94 223 LEU A O 1
ATOM 1809 N N . GLY A 1 224 ? -11.312 4.617 11.008 1 96.44 224 GLY A N 1
ATOM 1810 C CA . GLY A 1 224 ? -10.734 3.375 10.523 1 96.44 224 GLY A CA 1
ATOM 1811 C C . GLY A 1 224 ? -11.297 2.941 9.18 1 96.44 224 GLY A C 1
ATOM 1812 O O . GLY A 1 224 ? -11.828 3.764 8.43 1 96.44 224 GLY A O 1
ATOM 1813 N N . ARG A 1 225 ? -11.172 1.662 8.828 1 95.69 225 ARG A N 1
ATOM 1814 C CA . ARG A 1 225 ? -11.539 1.106 7.531 1 95.69 225 ARG A CA 1
ATOM 1815 C C . ARG A 1 225 ? -13.047 0.972 7.395 1 95.69 225 ARG A C 1
ATOM 1817 O O . ARG A 1 225 ? -13.602 1.2 6.316 1 95.69 225 ARG A O 1
ATOM 1824 N N . ARG A 1 226 ? -13.648 0.506 8.5 1 93.75 226 ARG A N 1
ATOM 1825 C CA . ARG A 1 226 ? -15.078 0.224 8.57 1 93.75 226 ARG A CA 1
ATOM 1826 C C . ARG A 1 226 ? -15.508 -0.68 7.418 1 93.75 226 ARG A C 1
ATOM 1828 O O . ARG A 1 226 ? -16.5 -0.402 6.742 1 93.75 226 ARG A O 1
ATOM 1835 N N . LEU A 1 227 ? -14.719 -1.717 7.152 1 91.75 227 LEU A N 1
ATOM 1836 C CA . LEU A 1 227 ? -15.078 -2.676 6.113 1 91.75 227 LEU A CA 1
ATOM 1837 C C . LEU A 1 227 ? -16.266 -3.535 6.555 1 91.75 227 LEU A C 1
ATOM 1839 O O . LEU A 1 227 ? -16.328 -3.959 7.711 1 91.75 227 LEU A O 1
ATOM 1843 N N . ASP A 1 228 ? -17.062 -3.777 5.711 1 88.25 228 ASP A N 1
ATOM 1844 C CA . ASP A 1 228 ? -18.141 -4.715 5.984 1 88.25 228 ASP A CA 1
ATOM 1845 C C . ASP A 1 228 ? -17.703 -6.152 5.707 1 88.25 228 ASP A C 1
ATOM 1847 O O . ASP A 1 228 ? -16.516 -6.445 5.648 1 88.25 228 ASP A O 1
ATOM 1851 N N . LYS A 1 229 ? -18.656 -7.062 5.535 1 85.94 229 LYS A N 1
ATOM 1852 C CA . LYS A 1 229 ? -18.406 -8.492 5.391 1 85.94 229 LYS A CA 1
ATOM 1853 C C . LYS A 1 229 ? -17.766 -8.805 4.039 1 85.94 229 LYS A C 1
ATOM 1855 O O . LYS A 1 229 ? -17.172 -9.875 3.855 1 85.94 229 LYS A O 1
ATOM 1860 N N . TYR A 1 230 ? -17.859 -7.938 3.105 1 86.31 230 TYR A N 1
ATOM 1861 C CA . TYR A 1 230 ? -17.328 -8.188 1.766 1 86.31 230 TYR A CA 1
ATOM 1862 C C . TYR A 1 230 ? -15.867 -7.785 1.664 1 86.31 230 TYR A C 1
ATOM 1864 O O . TYR A 1 230 ? -15.211 -8.055 0.654 1 86.31 230 TYR A O 1
ATOM 1872 N N . GLY A 1 231 ? -15.43 -7.125 2.756 1 92 231 GLY A N 1
ATOM 1873 C CA . GLY A 1 231 ? -14.039 -6.691 2.721 1 92 231 GLY A CA 1
ATOM 1874 C C . GLY A 1 231 ? -13.75 -5.699 1.609 1 92 231 GLY A C 1
ATOM 1875 O O . GLY A 1 231 ? -14.508 -4.746 1.411 1 92 231 GLY A O 1
ATOM 1876 N N . PRO A 1 232 ? -12.75 -5.898 0.925 1 92.06 232 PRO A N 1
ATOM 1877 C CA . PRO A 1 232 ? -12.383 -4.973 -0.149 1 92.06 232 PRO A CA 1
ATOM 1878 C C . PRO A 1 232 ? -13.367 -4.996 -1.312 1 92.06 232 PRO A C 1
ATOM 1880 O O . PRO A 1 232 ? -13.391 -4.07 -2.125 1 92.06 232 PRO A O 1
ATOM 1883 N N . ALA A 1 233 ? -14.125 -6.027 -1.388 1 93.06 233 ALA A N 1
ATOM 1884 C CA . ALA A 1 233 ? -15.094 -6.145 -2.475 1 93.06 233 ALA A CA 1
ATOM 1885 C C . ALA A 1 233 ? -16.203 -5.098 -2.342 1 93.06 233 ALA A C 1
ATOM 1887 O O . ALA A 1 233 ? -16.984 -4.902 -3.268 1 93.06 233 ALA A O 1
ATOM 1888 N N . GLU A 1 234 ? -16.234 -4.395 -1.207 1 93.81 234 GLU A N 1
ATOM 1889 C CA . GLU A 1 234 ? -17.25 -3.363 -1.03 1 93.81 234 GLU A CA 1
ATOM 1890 C C . GLU A 1 234 ? -16.922 -2.115 -1.844 1 93.81 234 GLU A C 1
ATOM 1892 O O . GLU A 1 234 ? -17.797 -1.288 -2.107 1 93.81 234 GLU A O 1
ATOM 1897 N N . PHE A 1 235 ? -15.672 -1.908 -2.17 1 94.19 235 PHE A N 1
ATOM 1898 C CA . PHE A 1 235 ? -15.297 -0.746 -2.965 1 94.19 235 PHE A CA 1
ATOM 1899 C C . PHE A 1 235 ? -15.805 -0.882 -4.398 1 94.19 235 PHE A C 1
ATOM 1901 O O . PHE A 1 235 ? -15.883 -1.991 -4.93 1 94.19 235 PHE A O 1
ATOM 1908 N N . ARG A 1 236 ? -16.078 0.21 -4.973 1 92.94 236 ARG A N 1
ATOM 1909 C CA . ARG A 1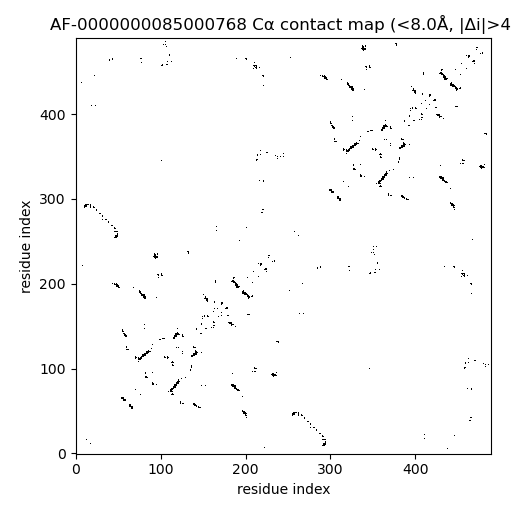 236 ? -16.609 0.237 -6.332 1 92.94 236 ARG A CA 1
ATOM 1910 C C . ARG A 1 236 ? -15.484 0.319 -7.355 1 92.94 236 ARG A C 1
ATOM 1912 O O . ARG A 1 236 ? -14.367 0.742 -7.031 1 92.94 236 ARG A O 1
ATOM 1919 N N . LEU A 1 237 ? -15.836 -0.114 -8.562 1 95.25 237 LEU A N 1
ATOM 1920 C CA . LEU A 1 237 ? -14.945 0.208 -9.672 1 95.25 237 LEU A CA 1
ATOM 1921 C C . LEU A 1 237 ? -14.898 1.713 -9.906 1 95.25 237 LEU A C 1
ATOM 1923 O O . LEU A 1 237 ? -15.867 2.42 -9.641 1 95.25 237 LEU A O 1
ATOM 1927 N N . LYS A 1 238 ? -13.781 2.217 -10.383 1 92.75 238 LYS A N 1
ATOM 1928 C CA . LYS A 1 238 ? -13.57 3.658 -10.508 1 92.75 238 LYS A CA 1
ATOM 1929 C C . LYS A 1 238 ? -14.656 4.297 -11.367 1 92.75 238 LYS A C 1
ATOM 1931 O O . LYS A 1 238 ? -15.148 5.379 -11.055 1 92.75 238 LYS A O 1
ATOM 1936 N N . TYR A 1 239 ? -15.078 3.596 -12.43 1 93.12 239 TYR A N 1
ATOM 1937 C CA . TYR A 1 239 ? -16.031 4.188 -13.359 1 93.12 239 TYR A CA 1
ATOM 1938 C C . TYR A 1 239 ? -17.453 4.098 -12.828 1 93.12 239 TYR A C 1
ATOM 1940 O O . TYR A 1 239 ? -18.391 4.605 -13.453 1 93.12 239 TYR A O 1
ATOM 1948 N N . GLU A 1 240 ? -17.641 3.414 -11.672 1 94 240 GLU A N 1
ATOM 1949 C CA . GLU A 1 240 ? -18.953 3.287 -11.062 1 94 240 GLU A CA 1
ATOM 1950 C C . GLU A 1 240 ? -19.234 4.453 -10.117 1 94 240 GLU A C 1
ATOM 1952 O O . GLU A 1 240 ? -20.375 4.656 -9.695 1 94 240 GLU A O 1
ATOM 1957 N N . TYR A 1 241 ? -18.172 5.188 -9.719 1 91.31 241 TYR A N 1
ATOM 1958 C CA . TYR A 1 241 ? -18.359 6.316 -8.82 1 91.31 241 TYR A CA 1
ATOM 1959 C C . TYR A 1 241 ? -19.031 7.484 -9.547 1 91.31 241 TYR A C 1
ATOM 1961 O O . TYR A 1 241 ? -18.734 7.738 -10.711 1 91.31 241 TYR A O 1
ATOM 1969 N N . ASP A 1 242 ? -19.922 8.086 -8.82 1 84.69 242 ASP A N 1
ATOM 1970 C CA . ASP A 1 242 ? -20.484 9.328 -9.344 1 84.69 242 ASP A CA 1
ATOM 1971 C C . ASP A 1 242 ? -19.641 10.531 -8.945 1 84.69 242 ASP A C 1
ATOM 1973 O O . ASP A 1 242 ? -18.828 10.445 -8.023 1 84.69 242 ASP A O 1
ATOM 1977 N N . GLU A 1 243 ? -19.766 11.57 -9.766 1 70.56 243 GLU A N 1
ATOM 1978 C CA . GLU A 1 243 ? -18.953 12.766 -9.547 1 70.56 243 GLU A CA 1
ATOM 1979 C C . GLU A 1 243 ? -19.219 13.375 -8.172 1 70.56 243 GLU A C 1
ATOM 1981 O O . GLU A 1 243 ? -18.406 14.148 -7.668 1 70.56 243 GLU A O 1
ATOM 1986 N N . SER A 1 244 ? -20.312 12.922 -7.59 1 70.5 244 SER A N 1
ATOM 1987 C CA . SER A 1 244 ? -20.656 13.586 -6.344 1 70.5 244 SER A CA 1
ATOM 1988 C C . SER A 1 244 ? -19.953 12.953 -5.152 1 70.5 244 SER A C 1
ATOM 1990 O O . SER A 1 244 ? -19.922 13.523 -4.062 1 70.5 244 SER A O 1
ATOM 1992 N N . VAL A 1 245 ? -19.281 11.898 -5.402 1 70.88 245 VAL A N 1
ATOM 1993 C CA . VAL A 1 245 ? -18.547 11.312 -4.285 1 70.88 245 VAL A CA 1
ATOM 1994 C C . VAL A 1 245 ? -17.312 12.141 -3.979 1 70.88 245 VAL A C 1
ATOM 1996 O O . VAL A 1 245 ? -16.562 12.516 -4.891 1 70.88 245 VAL A O 1
ATOM 1999 N N . MET B 1 1 ? 25.422 -0.995 -18.141 1 27.33 1 MET B N 1
ATOM 2000 C CA . MET B 1 1 ? 26.062 -2.158 -17.531 1 27.33 1 MET B CA 1
ATOM 2001 C C . MET B 1 1 ? 25.062 -3.025 -16.797 1 27.33 1 MET B C 1
ATOM 2003 O O . MET B 1 1 ? 24.266 -2.518 -15.992 1 27.33 1 MET B O 1
ATOM 2007 N N . SER B 1 2 ? 24.438 -4.004 -17.344 1 39.12 2 SER B N 1
ATOM 2008 C CA . SER B 1 2 ? 23.453 -4.938 -16.797 1 39.12 2 SER B CA 1
ATOM 2009 C C . SER B 1 2 ? 23.828 -5.352 -15.375 1 39.12 2 SER B C 1
ATOM 2011 O O . SER B 1 2 ? 24.844 -6.02 -15.156 1 39.12 2 SER B O 1
ATOM 2013 N N . THR B 1 3 ? 23.922 -4.523 -14.453 1 47.12 3 THR B N 1
ATOM 2014 C CA . THR B 1 3 ? 24.469 -4.895 -13.148 1 47.12 3 THR B CA 1
ATOM 2015 C C . THR B 1 3 ? 23.938 -6.258 -12.711 1 47.12 3 THR B C 1
ATOM 2017 O O . THR B 1 3 ? 22.719 -6.473 -12.664 1 47.12 3 THR B O 1
ATOM 2020 N N . THR B 1 4 ? 24.641 -7.273 -13.039 1 59.75 4 THR B N 1
ATOM 2021 C CA . THR B 1 4 ? 24.422 -8.688 -12.758 1 59.75 4 THR B CA 1
ATOM 2022 C C . THR B 1 4 ? 24.031 -8.898 -11.305 1 59.75 4 THR B C 1
ATOM 2024 O O . THR B 1 4 ? 24.781 -8.539 -10.391 1 59.75 4 THR B O 1
ATOM 2027 N N . VAL B 1 5 ? 22.75 -8.953 -11.016 1 72.44 5 VAL B N 1
ATOM 2028 C CA . VAL B 1 5 ? 22.25 -9.266 -9.672 1 72.44 5 VAL B CA 1
ATOM 2029 C C . VAL B 1 5 ? 22.766 -10.641 -9.25 1 72.44 5 VAL B C 1
ATOM 2031 O O . VAL B 1 5 ? 22.672 -11.609 -10.016 1 72.44 5 VAL B O 1
ATOM 2034 N N . GLU B 1 6 ? 23.516 -10.711 -8.141 1 78.12 6 GLU B N 1
ATOM 2035 C CA . GLU B 1 6 ? 23.953 -11.992 -7.602 1 78.12 6 GLU B CA 1
ATOM 2036 C C . GLU B 1 6 ? 22.75 -12.891 -7.293 1 78.12 6 GLU B C 1
ATOM 2038 O O . GLU B 1 6 ? 21.797 -12.453 -6.652 1 78.12 6 GLU B O 1
ATOM 2043 N N . PRO B 1 7 ? 22.828 -14.102 -7.848 1 82.94 7 PRO B N 1
ATOM 2044 C CA . PRO B 1 7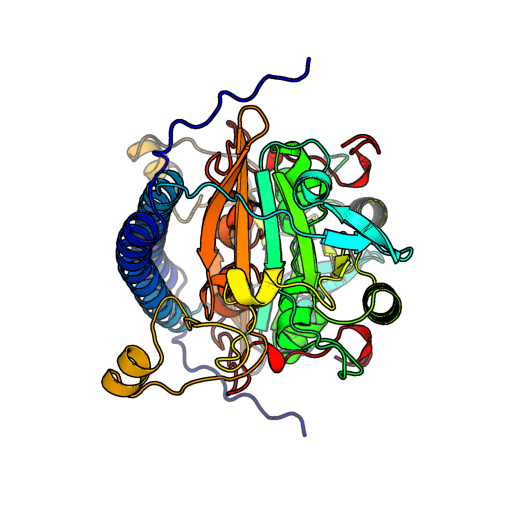 ? 21.719 -15.016 -7.582 1 82.94 7 PRO B CA 1
ATOM 2045 C C . PRO B 1 7 ? 21.516 -15.297 -6.094 1 82.94 7 PRO B C 1
ATOM 2047 O O . PRO B 1 7 ? 22.469 -15.203 -5.316 1 82.94 7 PRO B O 1
ATOM 2050 N N . VAL B 1 8 ? 20.234 -15.508 -5.832 1 90 8 VAL B N 1
ATOM 2051 C CA . VAL B 1 8 ? 19.969 -15.844 -4.438 1 90 8 VAL B CA 1
ATOM 2052 C C . VAL B 1 8 ? 20.391 -17.281 -4.164 1 90 8 VAL B C 1
ATOM 2054 O O . VAL B 1 8 ? 20.469 -18.109 -5.086 1 90 8 VAL B O 1
ATOM 2057 N N . ASN B 1 9 ? 20.688 -17.609 -2.918 1 89.62 9 ASN B N 1
ATOM 2058 C CA . ASN B 1 9 ? 21.203 -18.938 -2.549 1 89.62 9 ASN B CA 1
ATOM 2059 C C . ASN B 1 9 ? 20.172 -19.734 -1.754 1 89.62 9 ASN B C 1
ATOM 2061 O O . ASN B 1 9 ? 20.531 -20.562 -0.926 1 89.62 9 ASN B O 1
ATOM 2065 N N . ASN B 1 10 ? 18.891 -19.484 -1.943 1 96.25 10 ASN B N 1
ATOM 2066 C CA . ASN B 1 10 ? 17.828 -20.234 -1.267 1 96.25 10 ASN B CA 1
ATOM 2067 C C . ASN B 1 10 ? 17.875 -21.703 -1.628 1 96.25 10 ASN B C 1
ATOM 2069 O O . ASN B 1 10 ? 18.094 -22.062 -2.785 1 96.25 10 ASN B O 1
ATOM 2073 N N . LYS B 1 11 ? 17.656 -22.609 -0.668 1 97.62 11 LYS B N 1
ATOM 2074 C CA . LYS B 1 11 ? 17.688 -24.047 -0.902 1 97.62 11 LYS B CA 1
ATOM 2075 C C . LYS B 1 11 ? 16.531 -24.484 -1.798 1 97.62 11 LYS B C 1
ATOM 2077 O O . LYS B 1 11 ? 15.406 -24 -1.645 1 97.62 11 LYS B O 1
ATOM 2082 N N . VAL B 1 12 ? 16.859 -25.328 -2.732 1 98.19 12 VAL B N 1
ATOM 2083 C CA . VAL B 1 12 ? 15.828 -25.984 -3.525 1 98.19 12 VAL B CA 1
ATOM 2084 C C . VAL B 1 12 ? 15.344 -27.234 -2.816 1 98.19 12 VAL B C 1
ATOM 2086 O O . VAL B 1 12 ? 16.141 -28.125 -2.494 1 98.19 12 VAL B O 1
ATOM 2089 N N . VAL B 1 13 ? 14.078 -27.328 -2.572 1 98.75 13 VAL B N 1
ATOM 2090 C CA . VAL B 1 13 ? 13.547 -28.438 -1.781 1 98.75 13 VAL B CA 1
ATOM 2091 C C . VAL B 1 13 ? 12.305 -29.016 -2.455 1 98.75 13 VAL B C 1
ATOM 2093 O O . VAL B 1 13 ? 11.852 -28.5 -3.48 1 98.75 13 VAL B O 1
ATOM 2096 N N . SER B 1 14 ? 11.758 -30.109 -1.873 1 98.38 14 SER B N 1
ATOM 2097 C CA . SER B 1 14 ? 10.5 -30.688 -2.346 1 98.38 14 SER B CA 1
ATOM 2098 C C . SER B 1 14 ? 9.32 -29.797 -1.979 1 98.38 14 SER B C 1
ATOM 2100 O O . SER B 1 14 ? 9.43 -28.938 -1.102 1 98.38 14 SER B O 1
ATOM 2102 N N . ARG B 1 15 ? 8.25 -29.969 -2.596 1 97.06 15 ARG B N 1
ATOM 2103 C CA . ARG B 1 15 ? 7.031 -29.234 -2.301 1 97.06 15 ARG B CA 1
ATOM 2104 C C . ARG B 1 15 ? 6.629 -29.406 -0.839 1 97.06 15 ARG B C 1
ATOM 2106 O O . ARG B 1 15 ? 6.227 -28.438 -0.185 1 97.06 15 ARG B O 1
ATOM 2113 N N . ASP B 1 16 ? 6.77 -30.609 -0.304 1 97.5 16 ASP B N 1
ATOM 2114 C CA . ASP B 1 16 ? 6.375 -30.875 1.076 1 97.5 16 ASP B CA 1
ATOM 2115 C C . ASP B 1 16 ? 7.258 -30.109 2.059 1 97.5 16 ASP B C 1
ATOM 2117 O O . ASP B 1 16 ? 6.762 -29.562 3.045 1 97.5 16 ASP B O 1
ATOM 2121 N N . GLU B 1 17 ? 8.516 -30.094 1.781 1 98.5 17 GLU B N 1
ATOM 2122 C CA . GLU B 1 17 ? 9.445 -29.359 2.635 1 98.5 17 GLU B CA 1
ATOM 2123 C C . GLU B 1 17 ? 9.164 -27.859 2.574 1 98.5 17 GLU B C 1
ATOM 2125 O O . GLU B 1 17 ? 9.195 -27.172 3.598 1 98.5 17 GLU B O 1
ATOM 2130 N N . TRP B 1 18 ? 8.898 -27.391 1.391 1 98.62 18 TRP B N 1
ATOM 2131 C CA . TRP B 1 18 ? 8.555 -25.984 1.223 1 98.62 18 TRP B CA 1
ATOM 2132 C C . TRP B 1 18 ? 7.277 -25.641 1.977 1 98.62 18 TRP B C 1
ATOM 2134 O O . TRP B 1 18 ? 7.203 -24.609 2.646 1 98.62 18 TRP B O 1
ATOM 2144 N N . LEU B 1 19 ? 6.301 -26.5 1.835 1 98.12 19 LEU B N 1
ATOM 2145 C CA . LEU B 1 19 ? 5.008 -26.266 2.471 1 98.12 19 LEU B CA 1
ATOM 2146 C C . LEU B 1 19 ? 5.16 -26.172 3.986 1 98.12 19 LEU B C 1
ATOM 2148 O O . LEU B 1 19 ? 4.543 -25.312 4.621 1 98.12 19 LEU B O 1
ATOM 2152 N N . ALA B 1 20 ? 5.961 -27.016 4.562 1 98.25 20 ALA B N 1
ATOM 2153 C CA . ALA B 1 20 ? 6.207 -26.969 6 1 98.25 20 ALA B CA 1
ATOM 2154 C C . ALA B 1 20 ? 6.828 -25.625 6.398 1 98.25 20 ALA B C 1
ATOM 2156 O O . ALA B 1 20 ? 6.383 -24.984 7.355 1 98.25 20 ALA B O 1
ATOM 2157 N N . ALA B 1 21 ? 7.828 -25.203 5.609 1 98.69 21 ALA B N 1
ATOM 2158 C CA . ALA B 1 21 ? 8.492 -23.938 5.879 1 98.69 21 ALA B CA 1
ATOM 2159 C C . ALA B 1 21 ? 7.523 -22.766 5.699 1 98.69 21 ALA B C 1
ATOM 2161 O O . ALA B 1 21 ? 7.531 -21.812 6.484 1 98.69 21 ALA B O 1
ATOM 2162 N N . ARG B 1 22 ? 6.699 -22.875 4.691 1 98.62 22 ARG B N 1
ATOM 2163 C CA . ARG B 1 22 ? 5.734 -21.812 4.406 1 98.62 22 ARG B CA 1
ATOM 2164 C C . ARG B 1 22 ? 4.703 -21.703 5.523 1 98.62 22 ARG B C 1
ATOM 2166 O O . ARG B 1 22 ? 4.316 -20.594 5.906 1 98.62 22 ARG B O 1
ATOM 2173 N N . LYS B 1 23 ? 4.219 -22.828 5.992 1 98 23 LYS B N 1
ATOM 2174 C CA . LYS B 1 23 ? 3.244 -22.828 7.082 1 98 23 LYS B CA 1
ATOM 2175 C C . LYS B 1 23 ? 3.83 -22.203 8.352 1 98 23 LYS B C 1
ATOM 2177 O O . LYS B 1 23 ? 3.143 -21.484 9.07 1 98 23 LYS B O 1
ATOM 2182 N N . ASP B 1 24 ? 5.109 -22.5 8.594 1 98.38 24 ASP B N 1
ATOM 2183 C CA . ASP B 1 24 ? 5.785 -21.891 9.734 1 98.38 24 ASP B CA 1
ATOM 2184 C C . ASP B 1 24 ? 5.816 -20.359 9.594 1 98.38 24 ASP B C 1
ATOM 2186 O O . ASP B 1 24 ? 5.539 -19.641 10.547 1 98.38 24 ASP B O 1
ATOM 2190 N N . LEU B 1 25 ? 6.141 -19.938 8.414 1 98.62 25 LEU B N 1
ATOM 2191 C CA . LEU B 1 25 ? 6.172 -18.5 8.156 1 98.62 25 LEU B CA 1
ATOM 2192 C C . LEU B 1 25 ? 4.777 -17.906 8.266 1 98.62 25 LEU B C 1
ATOM 2194 O O . LEU B 1 25 ? 4.617 -16.781 8.75 1 98.62 25 LEU B O 1
ATOM 2198 N N . LEU B 1 26 ? 3.783 -18.656 7.797 1 98.25 26 LEU B N 1
ATOM 2199 C CA . LEU B 1 26 ? 2.404 -18.188 7.832 1 98.25 26 LEU B CA 1
ATOM 2200 C C . LEU B 1 26 ? 1.976 -17.859 9.258 1 98.25 26 LEU B C 1
ATOM 2202 O O . LEU B 1 26 ? 1.299 -16.859 9.5 1 98.25 26 LEU B O 1
ATOM 2206 N N . GLU B 1 27 ? 2.359 -18.656 10.203 1 98 27 GLU B N 1
ATOM 2207 C CA . GLU B 1 27 ? 2.014 -18.406 11.602 1 98 27 GLU B CA 1
ATOM 2208 C C . GLU B 1 27 ? 2.584 -17.078 12.078 1 98 27 GLU B C 1
ATOM 2210 O O . GLU B 1 27 ? 1.903 -16.328 12.773 1 98 27 GLU B O 1
ATOM 2215 N N . LYS B 1 28 ? 3.805 -16.828 11.68 1 98.56 28 LYS B N 1
ATOM 2216 C CA . LYS B 1 28 ? 4.445 -15.57 12.055 1 98.56 28 LYS B CA 1
ATOM 2217 C C . LYS B 1 28 ? 3.789 -14.383 11.344 1 98.56 28 LYS B C 1
ATOM 2219 O O . LYS B 1 28 ? 3.652 -13.305 11.93 1 98.56 28 LYS B O 1
ATOM 2224 N N . GLU B 1 29 ? 3.404 -14.586 10.094 1 98.44 29 GLU B N 1
ATOM 2225 C CA . GLU B 1 29 ? 2.699 -13.547 9.359 1 98.44 29 GLU B CA 1
ATOM 2226 C C . GLU B 1 29 ? 1.357 -13.219 10.008 1 98.44 29 GLU B C 1
ATOM 2228 O O . GLU B 1 29 ? 0.978 -12.055 10.109 1 98.44 29 GLU B O 1
ATOM 2233 N N . LYS B 1 30 ? 0.667 -14.25 10.438 1 97.88 30 LYS B N 1
ATOM 2234 C CA . LYS B 1 30 ? -0.612 -14.047 11.109 1 97.88 30 LYS B CA 1
ATOM 2235 C C . LYS B 1 30 ? -0.426 -13.32 12.438 1 97.88 30 LYS B C 1
ATOM 2237 O O . LYS B 1 30 ? -1.24 -12.469 12.797 1 97.88 30 LYS B O 1
ATOM 2242 N N . GLU B 1 31 ? 0.646 -13.633 13.141 1 98.31 31 GLU B N 1
ATOM 2243 C CA . GLU B 1 31 ? 0.961 -12.938 14.391 1 98.31 31 GLU B CA 1
ATOM 2244 C C . GLU B 1 31 ? 1.198 -11.453 14.141 1 98.31 31 GLU B C 1
ATOM 2246 O O . GLU B 1 31 ? 0.709 -10.602 14.891 1 98.31 31 GLU B O 1
ATOM 2251 N N . LEU B 1 32 ? 1.914 -11.156 13.086 1 98.25 32 LEU B N 1
ATOM 2252 C CA . LEU B 1 32 ? 2.176 -9.758 12.758 1 98.25 32 LEU B CA 1
ATOM 2253 C C . LEU B 1 32 ? 0.886 -9.039 12.383 1 98.25 32 LEU B C 1
ATOM 2255 O O . LEU B 1 32 ? 0.693 -7.871 12.734 1 98.25 32 LEU B O 1
ATOM 2259 N N . THR B 1 33 ? 0.048 -9.742 11.641 1 97.62 33 THR B N 1
ATOM 2260 C CA . THR B 1 33 ? -1.232 -9.164 11.25 1 97.62 33 THR B CA 1
ATOM 2261 C C . THR B 1 33 ? -2.064 -8.812 12.484 1 97.62 33 THR B C 1
ATOM 2263 O O . THR B 1 33 ? -2.635 -7.727 12.562 1 97.62 33 THR B O 1
ATOM 2266 N N . ARG B 1 34 ? -2.084 -9.695 13.484 1 97.81 34 ARG B N 1
ATOM 2267 C CA . ARG B 1 34 ? -2.83 -9.461 14.719 1 97.81 34 ARG B CA 1
ATOM 2268 C C . ARG B 1 34 ? -2.23 -8.297 15.5 1 97.81 34 ARG B C 1
ATOM 2270 O O . ARG B 1 34 ? -2.959 -7.477 16.062 1 97.81 34 ARG B O 1
ATOM 2277 N N . ALA B 1 35 ? -0.925 -8.234 15.531 1 98.19 35 ALA B N 1
ATOM 2278 C CA . ALA B 1 35 ? -0.246 -7.133 16.203 1 98.19 35 ALA B CA 1
ATOM 2279 C C . ALA B 1 35 ? -0.572 -5.801 15.531 1 98.19 35 ALA B C 1
ATOM 2281 O O . ALA B 1 35 ? -0.802 -4.797 16.219 1 98.19 35 ALA B O 1
ATOM 2282 N N . ASN B 1 36 ? -0.588 -5.805 14.211 1 97.81 36 ASN B N 1
ATOM 2283 C CA . ASN B 1 36 ? -0.938 -4.598 13.469 1 97.81 36 ASN B CA 1
ATOM 2284 C C . ASN B 1 36 ? -2.379 -4.176 13.734 1 97.81 36 ASN B C 1
ATOM 2286 O O . ASN B 1 36 ? -2.67 -2.982 13.844 1 97.81 36 ASN B O 1
ATOM 2290 N N . ASP B 1 37 ? -3.258 -5.18 13.844 1 97.25 37 ASP B N 1
ATOM 2291 C CA . ASP B 1 37 ? -4.652 -4.871 14.148 1 97.25 37 ASP B CA 1
ATOM 2292 C C . ASP B 1 37 ? -4.773 -4.191 15.516 1 97.25 37 ASP B C 1
ATOM 2294 O O . ASP B 1 37 ? -5.496 -3.199 15.656 1 97.25 37 ASP B O 1
ATOM 2298 N N . LYS B 1 38 ? -4.078 -4.73 16.453 1 98.12 38 LYS B N 1
ATOM 2299 C CA . LYS B 1 38 ? -4.102 -4.156 17.797 1 98.12 38 LYS B CA 1
ATOM 2300 C C . LYS B 1 38 ? -3.527 -2.74 17.797 1 98.12 38 LYS B C 1
ATOM 2302 O O . LYS B 1 38 ? -4.082 -1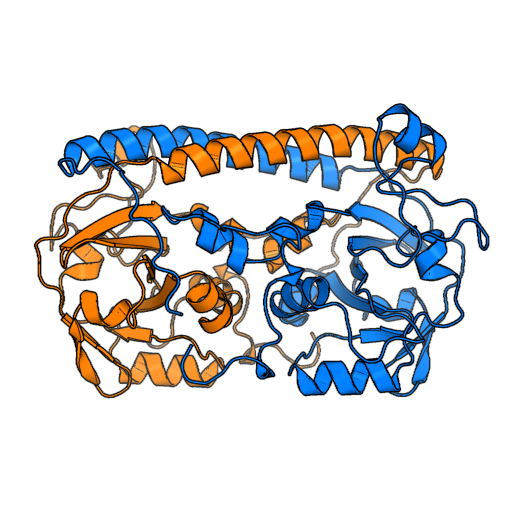.841 18.438 1 98.12 38 LYS B O 1
ATOM 2307 N N . LEU B 1 39 ? -2.453 -2.557 17.078 1 98.25 39 LEU B N 1
ATOM 2308 C CA . LEU B 1 39 ? -1.817 -1.245 17 1 98.25 39 LEU B CA 1
ATOM 2309 C C . LEU B 1 39 ? -2.734 -0.237 16.328 1 98.25 39 LEU B C 1
ATOM 2311 O O . LEU B 1 39 ? -2.799 0.925 16.734 1 98.25 39 LEU B O 1
ATOM 2315 N N . THR B 1 40 ? -3.408 -0.71 15.32 1 97.75 40 THR B N 1
ATOM 2316 C CA . THR B 1 40 ? -4.332 0.144 14.586 1 97.75 40 THR B CA 1
ATOM 2317 C C . THR B 1 40 ? -5.48 0.601 15.484 1 97.75 40 THR B C 1
ATOM 2319 O O . THR B 1 40 ? -5.906 1.755 15.414 1 97.75 40 THR B O 1
ATOM 2322 N N . GLU B 1 41 ? -5.949 -0.286 16.312 1 97.06 41 GLU B N 1
ATOM 2323 C CA . GLU B 1 41 ? -6.98 0.067 17.281 1 97.06 41 GLU B CA 1
ATOM 2324 C C . GLU B 1 41 ? -6.477 1.125 18.266 1 97.06 41 GLU B C 1
ATOM 2326 O O . GLU B 1 41 ? -7.211 2.055 18.609 1 97.06 41 GLU B O 1
ATOM 2331 N N . GLN B 1 42 ? -5.277 0.988 18.688 1 98 42 GLN B N 1
ATOM 2332 C CA . GLN B 1 42 ? -4.676 1.97 19.578 1 98 42 GLN B CA 1
ATOM 2333 C C . GLN B 1 42 ? -4.543 3.328 18.906 1 98 42 GLN B C 1
ATOM 2335 O O . GLN B 1 42 ? -4.793 4.367 19.516 1 98 42 GLN B O 1
ATOM 2340 N N . ARG B 1 43 ? -4.164 3.299 17.656 1 98.38 43 ARG B N 1
ATOM 2341 C CA . ARG B 1 43 ? -4.043 4.539 16.891 1 98.38 43 ARG B CA 1
ATOM 2342 C C . ARG B 1 43 ? -5.391 5.246 16.781 1 98.38 43 ARG B C 1
ATOM 2344 O O . ARG B 1 43 ? -5.473 6.465 16.938 1 98.38 43 ARG B O 1
ATOM 2351 N N . ARG B 1 44 ? -6.445 4.484 16.609 1 97.12 44 ARG B N 1
ATOM 2352 C CA . ARG B 1 44 ? -7.793 5.035 16.484 1 97.12 44 ARG B CA 1
ATOM 2353 C C . ARG B 1 44 ? -8.242 5.691 17.781 1 97.12 44 ARG B C 1
ATOM 2355 O O . ARG B 1 44 ? -9.062 6.605 17.781 1 97.12 44 ARG B O 1
ATOM 2362 N N . ALA B 1 45 ? -7.645 5.25 18.828 1 97 45 ALA B N 1
ATOM 2363 C CA . ALA B 1 45 ? -8.078 5.699 20.141 1 97 45 ALA B CA 1
ATOM 2364 C C . ALA B 1 45 ? -7.215 6.852 20.641 1 97 45 ALA B C 1
ATOM 2366 O O . ALA B 1 45 ? -7.391 7.332 21.766 1 97 45 ALA B O 1
ATOM 2367 N N . LEU B 1 46 ? -6.234 7.301 19.844 1 98.38 46 LEU B N 1
ATOM 2368 C CA . LEU B 1 46 ? -5.41 8.438 20.234 1 98.38 46 LEU B CA 1
ATOM 2369 C C . LEU B 1 46 ? -6.277 9.648 20.562 1 98.38 46 LEU B C 1
ATOM 2371 O O . LEU B 1 46 ? -7.281 9.898 19.891 1 98.38 46 LEU B O 1
ATOM 2375 N N . PRO B 1 47 ? -5.883 10.414 21.609 1 98.62 47 PRO B N 1
ATOM 2376 C CA . PRO B 1 47 ? -6.559 11.703 21.781 1 98.62 47 PRO B CA 1
ATOM 2377 C C . PRO B 1 47 ? -6.301 12.664 20.609 1 98.62 47 PRO B C 1
ATOM 2379 O O . PRO B 1 47 ? -5.508 12.352 19.719 1 98.62 47 PRO B O 1
ATOM 2382 N N . MET B 1 48 ? -7.062 13.703 20.578 1 98.44 48 MET B N 1
ATOM 2383 C CA . MET B 1 48 ? -6.906 14.656 19.469 1 98.44 48 MET B CA 1
ATOM 2384 C C . MET B 1 48 ? -6.773 16.078 20 1 98.44 48 MET B C 1
ATOM 2386 O O . MET B 1 48 ? -7.098 16.344 21.156 1 98.44 48 MET B O 1
ATOM 2390 N N . VAL B 1 49 ? -6.203 16.922 19.219 1 98.62 49 VAL B N 1
ATOM 2391 C CA . VAL B 1 49 ? -5.949 18.312 19.578 1 98.62 49 VAL B CA 1
ATOM 2392 C C . VAL B 1 49 ? -6.789 19.234 18.688 1 98.62 49 VAL B C 1
ATOM 2394 O O . VAL B 1 49 ? -6.797 19.094 17.469 1 98.62 49 VAL B O 1
ATOM 2397 N N . LYS B 1 50 ? -7.477 20.172 19.312 1 98.44 50 LYS B N 1
ATOM 2398 C CA . LYS B 1 50 ? -8.234 21.156 18.531 1 98.44 50 LYS B CA 1
ATOM 2399 C C . LYS B 1 50 ? -7.305 22.078 17.734 1 98.44 50 LYS B C 1
ATOM 2401 O O . LYS B 1 50 ? -6.297 22.547 18.266 1 98.44 50 LYS B O 1
ATOM 2406 N N . VAL B 1 51 ? -7.621 22.219 16.469 1 98.31 51 VAL B N 1
ATOM 2407 C CA . VAL B 1 51 ? -6.895 23.156 15.609 1 98.31 51 VAL B CA 1
ATOM 2408 C C . VAL B 1 51 ? -7.566 24.516 15.648 1 98.31 51 VAL B C 1
ATOM 2410 O O . VAL B 1 51 ? -8.57 24.75 14.969 1 98.31 51 VAL B O 1
ATOM 2413 N N . ASP B 1 52 ? -6.992 25.438 16.328 1 96.06 52 ASP B N 1
ATOM 2414 C CA . ASP B 1 52 ? -7.613 26.75 16.531 1 96.06 52 ASP B CA 1
ATOM 2415 C C . ASP B 1 52 ? -7.18 27.734 15.461 1 96.06 52 ASP B C 1
ATOM 2417 O O . ASP B 1 52 ? -7.918 28.672 15.133 1 96.06 52 ASP B O 1
ATOM 2421 N N . LYS B 1 53 ? -6.008 27.484 14.938 1 96.19 53 LYS B N 1
ATOM 2422 C CA . LYS B 1 53 ? -5.484 28.422 13.945 1 96.19 53 LYS B CA 1
ATOM 2423 C C . LYS B 1 53 ? -6.195 28.25 12.602 1 96.19 53 LYS B C 1
ATOM 2425 O O . LYS B 1 53 ? -6.445 27.125 12.164 1 96.19 53 LYS B O 1
ATOM 2430 N N . GLN B 1 54 ? -6.48 29.328 12.016 1 95.94 54 GLN B N 1
ATOM 2431 C CA . GLN B 1 54 ? -7.062 29.297 10.68 1 95.94 54 GLN B CA 1
ATOM 2432 C C . GLN B 1 54 ? -5.977 29.266 9.609 1 95.94 54 GLN B C 1
ATOM 2434 O O . GLN B 1 54 ? -5.215 30.234 9.469 1 95.94 54 GLN B O 1
ATOM 2439 N N . TYR B 1 55 ? -5.922 28.234 8.93 1 97.56 55 TYR B N 1
ATOM 2440 C CA . TYR B 1 55 ? -4.949 28.109 7.848 1 97.56 55 TYR B CA 1
ATOM 2441 C C . TYR B 1 55 ? -5.582 28.438 6.5 1 97.56 55 TYR B C 1
ATOM 2443 O O . TYR B 1 55 ? -6.746 28.109 6.262 1 97.56 55 TYR B O 1
ATOM 2451 N N . THR B 1 56 ? -4.781 29.094 5.684 1 97.5 56 THR B N 1
ATOM 2452 C CA . THR B 1 56 ? -5.16 29.359 4.301 1 97.5 56 THR B CA 1
ATOM 2453 C C . THR B 1 56 ? -4.25 28.609 3.338 1 97.5 56 THR B C 1
ATOM 2455 O O . THR B 1 56 ? -3.037 28.531 3.547 1 97.5 56 THR B O 1
ATOM 2458 N N . PHE B 1 57 ? -4.863 27.984 2.318 1 98.62 57 PHE B N 1
ATOM 2459 C CA . PHE B 1 57 ? -4.172 27.328 1.219 1 98.62 57 PHE B CA 1
ATOM 2460 C C . PHE B 1 57 ? -4.598 27.906 -0.122 1 98.62 57 PHE B C 1
ATOM 2462 O O . PHE B 1 57 ? -5.523 28.719 -0.184 1 98.62 57 PHE B O 1
ATOM 2469 N N . HIS B 1 58 ? -3.936 27.516 -1.155 1 98.56 58 HIS B N 1
ATOM 2470 C CA . HIS B 1 58 ? -4.344 27.906 -2.504 1 98.56 58 HIS B CA 1
ATOM 2471 C C . HIS B 1 58 ? -4.559 26.672 -3.377 1 98.56 58 HIS B C 1
ATOM 2473 O O . HIS B 1 58 ? -3.738 25.75 -3.377 1 98.56 58 HIS B O 1
ATOM 2479 N N . ASP B 1 59 ? -5.668 26.656 -4.059 1 98.06 59 ASP B N 1
ATOM 2480 C CA . ASP B 1 59 ? -6 25.516 -4.895 1 98.06 59 ASP B CA 1
ATOM 2481 C C . ASP B 1 59 ? -5.359 25.625 -6.273 1 98.06 59 ASP B C 1
ATOM 2483 O O . ASP B 1 59 ? -4.473 26.469 -6.484 1 98.06 59 ASP B O 1
ATOM 2487 N N . GLU B 1 60 ? -5.715 24.781 -7.184 1 95.31 60 GLU B N 1
ATOM 2488 C CA . GLU B 1 60 ? -5.078 24.656 -8.492 1 95.31 60 GLU B CA 1
ATOM 2489 C C . GLU B 1 60 ? -5.238 25.953 -9.305 1 95.31 60 GLU B C 1
ATOM 2491 O O . GLU B 1 60 ? -4.441 26.219 -10.203 1 95.31 60 GLU B O 1
ATOM 2496 N N . ASN B 1 61 ? -6.23 26.75 -8.977 1 95 61 ASN B N 1
ATOM 2497 C CA . ASN B 1 61 ? -6.477 28 -9.68 1 95 61 ASN B CA 1
ATOM 2498 C C . ASN B 1 61 ? -5.91 29.203 -8.914 1 95 61 ASN B C 1
ATOM 2500 O O . ASN B 1 61 ? -6.09 30.344 -9.32 1 95 61 ASN B O 1
ATOM 2504 N N . GLY B 1 62 ? -5.363 28.938 -7.793 1 95.44 62 GLY B N 1
ATOM 2505 C CA . GLY B 1 62 ? -4.797 30 -6.973 1 95.44 62 GLY B CA 1
ATOM 2506 C C . GLY B 1 62 ? -5.797 30.594 -6 1 95.44 62 GLY B C 1
ATOM 2507 O O . GLY B 1 62 ? -5.469 31.531 -5.258 1 95.44 62 GLY B O 1
ATOM 2508 N N . ALA B 1 63 ? -6.977 30.062 -5.945 1 97.88 63 ALA B N 1
ATOM 2509 C CA . ALA B 1 63 ? -8 30.562 -5.035 1 97.88 63 ALA B CA 1
ATOM 2510 C C . ALA B 1 63 ? -7.711 30.156 -3.596 1 97.88 63 ALA B C 1
ATOM 2512 O O . ALA B 1 63 ? -7.273 29.016 -3.348 1 97.88 63 ALA B O 1
ATOM 2513 N N . ALA B 1 64 ? -8.023 31.062 -2.686 1 98.06 64 ALA B N 1
ATOM 2514 C CA . ALA B 1 64 ? -7.812 30.781 -1.267 1 98.06 64 ALA B CA 1
ATOM 2515 C C . ALA B 1 64 ? -8.852 29.812 -0.736 1 98.06 64 ALA B C 1
ATOM 2517 O O . ALA B 1 64 ? -10.047 29.953 -1.016 1 98.06 64 ALA B O 1
ATOM 2518 N N . VAL B 1 65 ? -8.391 28.812 -0.021 1 98.31 65 VAL B N 1
ATOM 2519 C CA . VAL B 1 65 ? -9.266 27.859 0.646 1 98.31 65 VAL B CA 1
ATOM 2520 C C . VAL B 1 65 ? -8.781 27.625 2.078 1 98.31 65 VAL B C 1
ATOM 2522 O O . VAL B 1 65 ? -7.625 27.906 2.404 1 98.31 65 VAL B O 1
ATOM 2525 N N . THR B 1 66 ? -9.688 27.125 2.916 1 98.06 66 THR B N 1
ATOM 2526 C CA . THR B 1 66 ? -9.367 26.891 4.32 1 98.06 66 THR B CA 1
ATOM 2527 C C . THR B 1 66 ? -9.094 25.406 4.566 1 98.06 66 THR B C 1
ATOM 2529 O O . THR B 1 66 ? -9.328 24.578 3.686 1 98.06 66 THR B O 1
ATOM 2532 N N . LEU B 1 67 ? -8.562 25.156 5.773 1 98.38 67 LEU B N 1
ATOM 2533 C CA . LEU B 1 67 ? -8.391 23.75 6.164 1 98.38 67 LEU B CA 1
ATOM 2534 C C . LEU B 1 67 ? -9.711 23 6.102 1 98.38 67 LEU B C 1
ATOM 2536 O O . LEU B 1 67 ? -9.758 21.844 5.664 1 98.38 67 LEU B O 1
ATOM 2540 N N . GLY B 1 68 ? -10.773 23.625 6.543 1 98.12 68 GLY B N 1
ATOM 2541 C CA . GLY B 1 68 ? -12.094 23.016 6.48 1 98.12 68 GLY B CA 1
ATOM 2542 C C . GLY B 1 68 ? -12.508 22.641 5.07 1 98.12 68 GLY B C 1
ATOM 2543 O O . GLY B 1 68 ? -13.164 21.625 4.859 1 98.12 68 GLY B O 1
ATOM 2544 N N . ASP B 1 69 ? -12.133 23.438 4.039 1 98.06 69 ASP B N 1
ATOM 2545 C CA . ASP B 1 69 ? -12.484 23.188 2.645 1 98.06 69 ASP B CA 1
ATOM 2546 C C . ASP B 1 69 ? -11.797 21.922 2.123 1 98.06 69 ASP B C 1
ATOM 2548 O O . ASP B 1 69 ? -12.32 21.25 1.225 1 98.06 69 ASP B O 1
ATOM 2552 N N . LEU B 1 70 ? -10.672 21.609 2.734 1 98.56 70 LEU B N 1
ATOM 2553 C CA . LEU B 1 70 ? -9.891 20.484 2.248 1 98.56 70 LEU B CA 1
ATOM 2554 C C . LEU B 1 70 ? -10.594 19.156 2.549 1 98.56 70 LEU B C 1
ATOM 2556 O O . LEU B 1 70 ? -10.281 18.125 1.952 1 98.56 70 LEU B O 1
ATOM 2560 N N . PHE B 1 71 ? -11.625 19.219 3.432 1 98.25 71 PHE B N 1
ATOM 2561 C CA . PHE B 1 71 ? -12.328 18.016 3.846 1 98.25 71 PHE B CA 1
ATOM 2562 C C . PHE B 1 71 ? -13.281 17.547 2.752 1 98.25 71 PHE B C 1
ATOM 2564 O O . PHE B 1 71 ? -13.734 16.391 2.768 1 98.25 71 PHE B O 1
ATOM 2571 N N . HIS B 1 72 ? -13.617 18.453 1.829 1 96.75 72 HIS B N 1
ATOM 2572 C CA . HIS B 1 72 ? -14.555 18.141 0.757 1 96.75 72 HIS B CA 1
ATOM 2573 C C . HIS B 1 72 ? -15.852 17.562 1.312 1 96.75 72 HIS B C 1
ATOM 2575 O O . HIS B 1 72 ? -16.344 16.562 0.806 1 96.75 72 HIS B O 1
ATOM 2581 N N . GLY B 1 73 ? -16.297 18.125 2.385 1 95.69 73 GLY B N 1
ATOM 2582 C CA . GLY B 1 73 ? -17.578 17.766 2.969 1 95.69 73 GLY B CA 1
ATOM 2583 C C . GLY B 1 73 ? -17.531 16.469 3.773 1 95.69 73 GLY B C 1
ATOM 2584 O O . GLY B 1 73 ? -18.547 16.031 4.301 1 95.69 73 GLY B O 1
ATOM 2585 N N . LYS B 1 74 ? -16.406 15.82 3.928 1 97.06 74 LYS B N 1
ATOM 2586 C CA . LYS B 1 74 ? -16.266 14.602 4.711 1 97.06 74 LYS B CA 1
ATOM 2587 C C . LYS B 1 74 ? -15.812 14.914 6.137 1 97.06 74 LYS B C 1
ATOM 2589 O O . LYS B 1 74 ? -15.281 15.992 6.406 1 97.06 74 LYS B O 1
ATOM 2594 N N . PRO B 1 75 ? -15.977 14 7.043 1 97.5 75 PRO B N 1
ATOM 2595 C CA . PRO B 1 75 ? -15.578 14.273 8.422 1 97.5 75 PRO B CA 1
ATOM 2596 C C . PRO B 1 75 ? -14.086 14.047 8.664 1 97.5 75 PRO B C 1
ATOM 2598 O O . PRO B 1 75 ? -13.539 14.523 9.664 1 97.5 75 PRO B O 1
ATOM 2601 N N . GLN B 1 76 ? -13.406 13.281 7.793 1 98.56 76 GLN B N 1
ATOM 2602 C CA . GLN B 1 76 ? -11.984 13.016 7.984 1 98.56 76 GLN B CA 1
ATOM 2603 C C . GLN B 1 76 ? -11.164 13.547 6.812 1 98.56 76 GLN B C 1
ATOM 2605 O O . GLN B 1 76 ? -11.625 13.547 5.672 1 98.56 76 GLN B O 1
ATOM 2610 N N . LEU B 1 77 ? -9.953 14 7.125 1 98.88 77 LEU B N 1
ATOM 2611 C CA . LEU B 1 77 ? -9.008 14.5 6.133 1 98.88 77 LEU B CA 1
ATOM 2612 C C . LEU B 1 77 ? -7.621 13.914 6.363 1 98.88 77 LEU B C 1
ATOM 2614 O O . LEU B 1 77 ? -7.105 13.953 7.484 1 98.88 77 LEU B O 1
ATOM 2618 N N . ILE B 1 78 ? -7.094 13.312 5.359 1 98.94 78 ILE B N 1
ATOM 2619 C CA . ILE B 1 78 ? -5.688 12.938 5.34 1 98.94 78 ILE B CA 1
ATOM 2620 C C . ILE B 1 78 ? -4.898 13.914 4.473 1 98.94 78 ILE B C 1
ATOM 2622 O O . ILE B 1 78 ? -5.273 14.18 3.328 1 98.94 78 ILE B O 1
ATOM 2626 N N . VAL B 1 79 ? -3.865 14.5 5.008 1 98.94 79 VAL B N 1
ATOM 2627 C CA . VAL B 1 79 ? -2.955 15.375 4.273 1 98.94 79 VAL B CA 1
ATOM 2628 C C . VAL B 1 79 ? -1.626 14.656 4.047 1 98.94 79 VAL B C 1
ATOM 2630 O O . VAL B 1 79 ? -0.979 14.219 5 1 98.94 79 VAL B O 1
ATOM 2633 N N . TYR B 1 80 ? -1.241 14.469 2.844 1 98.94 80 TYR B N 1
ATOM 2634 C CA . TYR B 1 80 ? 0.119 14.055 2.518 1 98.94 80 TYR B CA 1
ATOM 2635 C C . TYR B 1 80 ? 1.026 15.266 2.324 1 98.94 80 TYR B C 1
ATOM 2637 O O . TYR B 1 80 ? 0.828 16.062 1.399 1 98.94 80 TYR B O 1
ATOM 2645 N N . HIS B 1 81 ? 2.006 15.391 3.205 1 98.88 81 HIS B N 1
ATOM 2646 C CA . HIS B 1 81 ? 3.006 16.438 3.082 1 98.88 81 HIS B CA 1
ATOM 2647 C C . HIS B 1 81 ? 4.047 16.094 2.021 1 98.88 81 HIS B C 1
ATOM 2649 O O . HIS B 1 81 ? 5.043 15.438 2.318 1 98.88 81 HIS B O 1
ATOM 2655 N N . PHE B 1 82 ? 3.789 16.547 0.828 1 98.81 82 PHE B N 1
ATOM 2656 C CA . PHE B 1 82 ? 4.652 16.328 -0.325 1 98.81 82 PHE B CA 1
ATOM 2657 C C . PHE B 1 82 ? 5.746 17.375 -0.393 1 98.81 82 PHE B C 1
ATOM 2659 O O . PHE B 1 82 ? 5.457 18.578 -0.532 1 98.81 82 PHE B O 1
ATOM 2666 N N . MET B 1 83 ? 6.961 16.938 -0.291 1 98.69 83 MET B N 1
ATOM 2667 C CA . MET B 1 83 ? 8.07 17.875 -0.316 1 98.69 83 MET B CA 1
ATOM 2668 C C . MET B 1 83 ? 8.211 18.531 -1.69 1 98.69 83 MET B C 1
ATOM 2670 O O . MET B 1 83 ? 8.555 17.859 -2.666 1 98.69 83 MET B O 1
ATOM 2674 N N . PHE B 1 84 ? 7.957 19.75 -1.747 1 98.62 84 PHE B N 1
ATOM 2675 C CA . PHE B 1 84 ? 8.078 20.625 -2.9 1 98.62 84 PHE B CA 1
ATOM 2676 C C . PHE B 1 84 ? 8.164 22.078 -2.459 1 98.62 84 PHE B C 1
ATOM 2678 O O . PHE B 1 84 ? 7.141 22.75 -2.334 1 98.62 84 PHE B O 1
ATOM 2685 N N . GLY B 1 85 ? 9.398 22.531 -2.266 1 97.44 85 GLY B N 1
ATOM 2686 C CA . GLY B 1 85 ? 9.633 23.875 -1.752 1 97.44 85 GLY B CA 1
ATOM 2687 C C . GLY B 1 85 ? 9.406 24.953 -2.789 1 97.44 85 GLY B C 1
ATOM 2688 O O . GLY B 1 85 ? 9.375 24.688 -3.988 1 97.44 85 GLY B O 1
ATOM 2689 N N . PRO B 1 86 ? 9.289 26.156 -2.322 1 96.38 86 PRO B N 1
ATOM 2690 C CA . PRO B 1 86 ? 8.984 27.281 -3.207 1 96.38 86 PRO B CA 1
ATOM 2691 C C . PRO B 1 86 ? 10.047 27.5 -4.273 1 96.38 86 PRO B C 1
ATOM 2693 O O . PRO B 1 86 ? 9.742 27.984 -5.371 1 96.38 86 PRO B O 1
ATOM 2696 N N . ASP B 1 87 ? 11.242 27.109 -3.992 1 95.19 87 ASP B N 1
ATOM 2697 C CA . ASP B 1 87 ? 12.344 27.422 -4.895 1 95.19 87 ASP B CA 1
ATOM 2698 C C . ASP B 1 87 ? 12.742 26.203 -5.723 1 95.19 87 ASP B C 1
ATOM 2700 O O . ASP B 1 87 ? 13.656 26.266 -6.551 1 95.19 87 ASP B O 1
ATOM 2704 N N . GLU B 1 88 ? 12.109 25.094 -5.5 1 95.81 88 GLU B N 1
ATOM 2705 C CA . GLU B 1 88 ? 12.438 23.875 -6.227 1 95.81 88 GLU B CA 1
ATOM 2706 C C . GLU B 1 88 ? 11.75 23.844 -7.59 1 95.81 88 GLU B C 1
ATOM 2708 O O . GLU B 1 88 ? 10.641 24.359 -7.742 1 95.81 88 GLU B O 1
ATOM 2713 N N . GLU B 1 89 ? 12.367 23.234 -8.508 1 94.38 89 GLU B N 1
ATOM 2714 C CA . GLU B 1 89 ? 11.812 23.156 -9.859 1 94.38 89 GLU B CA 1
ATOM 2715 C C . GLU B 1 89 ? 10.852 21.969 -9.992 1 94.38 89 GLU B C 1
ATOM 2717 O O . GLU B 1 89 ? 9.859 22.062 -10.711 1 94.38 89 GLU B O 1
ATOM 2722 N N . ILE B 1 90 ? 11.25 20.844 -9.359 1 94.44 90 ILE B N 1
ATOM 2723 C CA . ILE B 1 90 ? 10.375 19.672 -9.383 1 94.44 90 ILE B CA 1
ATOM 2724 C C . ILE B 1 90 ? 10.203 19.141 -7.965 1 94.44 90 ILE B C 1
ATOM 2726 O O . ILE B 1 90 ? 10.977 19.469 -7.066 1 94.44 90 ILE B O 1
ATOM 2730 N N . GLY B 1 91 ? 9.172 18.344 -7.797 1 96.75 91 GLY B N 1
ATOM 2731 C CA . GLY B 1 91 ? 8.898 17.719 -6.508 1 96.75 91 GLY B CA 1
ATOM 2732 C C . GLY B 1 91 ? 9.867 16.609 -6.164 1 96.75 91 GLY B C 1
ATOM 2733 O O . GLY B 1 91 ? 10.523 16.047 -7.051 1 96.75 91 GLY B O 1
ATOM 2734 N N . CYS B 1 92 ? 9.961 16.328 -4.918 1 97.25 92 CYS B N 1
ATOM 2735 C CA . CYS B 1 92 ? 10.836 15.289 -4.387 1 97.25 92 CYS B CA 1
ATOM 2736 C C . CYS B 1 92 ? 10.531 13.938 -5.023 1 97.25 92 CYS B C 1
ATOM 2738 O O . CYS B 1 92 ? 9.375 13.523 -5.09 1 97.25 92 CYS B O 1
ATOM 2740 N N . HIS B 1 93 ? 11.555 13.156 -5.414 1 95.69 93 HIS B N 1
ATOM 2741 C CA . HIS B 1 93 ? 11.383 11.859 -6.066 1 95.69 93 HIS B CA 1
ATOM 2742 C C . HIS B 1 93 ? 10.75 10.852 -5.121 1 95.69 93 HIS B C 1
ATOM 2744 O O . HIS B 1 93 ? 9.859 10.094 -5.52 1 95.69 93 HIS B O 1
ATOM 2750 N N . GLY B 1 94 ? 11.25 10.852 -3.9 1 96.56 94 GLY B N 1
ATOM 2751 C CA . GLY B 1 94 ? 10.664 9.945 -2.926 1 96.56 94 GLY B CA 1
ATOM 2752 C C . GLY B 1 94 ? 9.195 10.203 -2.676 1 96.56 94 GLY B C 1
ATOM 2753 O O . GLY B 1 94 ? 8.391 9.266 -2.633 1 96.56 94 GLY B O 1
ATOM 2754 N N . CYS B 1 95 ? 8.852 11.484 -2.531 1 98.31 95 CYS B N 1
ATOM 2755 C CA . CYS B 1 95 ? 7.457 11.875 -2.375 1 98.31 95 CYS B CA 1
ATOM 2756 C C . CYS B 1 95 ? 6.645 11.508 -3.611 1 98.31 95 CYS B C 1
ATOM 2758 O O . CYS B 1 95 ? 5.48 11.117 -3.504 1 98.31 95 CYS B O 1
ATOM 2760 N N . SER B 1 96 ? 7.281 11.641 -4.73 1 98.12 96 SER B N 1
ATOM 2761 C CA . SER B 1 96 ? 6.602 11.312 -5.977 1 98.12 96 SER B CA 1
ATOM 2762 C C . SER B 1 96 ? 6.277 9.82 -6.047 1 98.12 96 SER B C 1
ATOM 2764 O O . SER B 1 96 ? 5.23 9.43 -6.574 1 98.12 96 SER B O 1
ATOM 2766 N N . HIS B 1 97 ? 7.164 9.055 -5.551 1 97.19 97 HIS B N 1
ATOM 2767 C CA . HIS B 1 97 ? 6.906 7.621 -5.551 1 97.19 97 HIS B CA 1
ATOM 2768 C C . HIS B 1 97 ? 5.719 7.273 -4.66 1 97.19 97 HIS B C 1
ATOM 2770 O O . HIS B 1 97 ? 4.875 6.457 -5.031 1 97.19 97 HIS B O 1
ATOM 2776 N N . ILE B 1 98 ? 5.621 7.879 -3.477 1 98.06 98 ILE B N 1
ATOM 2777 C CA . ILE B 1 98 ? 4.457 7.699 -2.615 1 98.06 98 ILE B CA 1
ATOM 2778 C C . ILE B 1 98 ? 3.207 8.219 -3.326 1 98.06 98 ILE B C 1
ATOM 2780 O O . ILE B 1 98 ? 2.164 7.559 -3.314 1 98.06 98 ILE B O 1
ATOM 2784 N N . ALA B 1 99 ? 3.316 9.367 -3.969 1 98.19 99 ALA B N 1
ATOM 2785 C CA . ALA B 1 99 ? 2.193 9.992 -4.66 1 98.19 99 ALA B CA 1
ATOM 2786 C C . ALA B 1 99 ? 1.634 9.07 -5.742 1 98.19 99 ALA B C 1
ATOM 2788 O O . ALA B 1 99 ? 0.417 9 -5.934 1 98.19 99 ALA B O 1
ATOM 2789 N N . ASP B 1 100 ? 2.498 8.328 -6.395 1 96.5 100 ASP B N 1
ATOM 2790 C CA . ASP B 1 100 ? 2.09 7.375 -7.422 1 96.5 100 ASP B CA 1
ATOM 2791 C C . ASP B 1 100 ? 1.193 6.289 -6.836 1 96.5 100 ASP B C 1
ATOM 2793 O O . ASP B 1 100 ? 0.385 5.691 -7.551 1 96.5 100 ASP B O 1
ATOM 2797 N N . ALA B 1 101 ? 1.379 6.098 -5.555 1 97.44 101 ALA B N 1
ATOM 2798 C CA . ALA B 1 101 ? 0.681 4.996 -4.898 1 97.44 101 ALA B CA 1
ATOM 2799 C C . ALA B 1 101 ? -0.634 5.469 -4.285 1 97.44 101 ALA B C 1
ATOM 2801 O O . ALA B 1 101 ? -1.46 4.652 -3.869 1 97.44 101 ALA B O 1
ATOM 2802 N N . LEU B 1 102 ? -0.858 6.805 -4.211 1 98.5 102 LEU B N 1
ATOM 2803 C CA . LEU B 1 102 ? -2.088 7.301 -3.605 1 98.5 102 LEU B CA 1
ATOM 2804 C C . LEU B 1 102 ? -3.305 6.879 -4.418 1 98.5 102 LEU B C 1
ATOM 2806 O O . LEU B 1 102 ? -3.279 6.922 -5.652 1 98.5 102 LEU B O 1
ATOM 2810 N N . PRO B 1 103 ? -4.344 6.457 -3.74 1 97.5 103 PRO B N 1
ATOM 2811 C CA . PRO B 1 103 ? -5.512 5.934 -4.449 1 97.5 103 PRO B CA 1
ATOM 2812 C C . PRO B 1 103 ? -6.398 7.035 -5.023 1 97.5 103 PRO B C 1
ATOM 2814 O O . PRO B 1 103 ? -6.227 8.211 -4.684 1 97.5 103 PRO B O 1
ATOM 2817 N N . ASP B 1 104 ? -7.312 6.586 -5.953 1 96.12 104 ASP B N 1
ATOM 2818 C CA . ASP B 1 104 ? -8.43 7.457 -6.312 1 96.12 104 ASP B CA 1
ATOM 2819 C C . ASP B 1 104 ? -9.164 7.949 -5.066 1 96.12 104 ASP B C 1
ATOM 2821 O O . ASP B 1 104 ? -9.641 7.145 -4.266 1 96.12 104 ASP B O 1
ATOM 2825 N N . VAL B 1 105 ? -9.227 9.297 -4.855 1 97.19 105 VAL B N 1
ATOM 2826 C CA . VAL B 1 105 ? -9.727 9.867 -3.611 1 97.19 105 VAL B CA 1
ATOM 2827 C C . VAL B 1 105 ? -11.18 9.438 -3.398 1 97.19 105 VAL B C 1
ATOM 2829 O O . VAL B 1 105 ? -11.672 9.43 -2.268 1 97.19 105 VAL B O 1
ATOM 2832 N N . ARG B 1 106 ? -11.953 9.086 -4.469 1 97.06 106 ARG B N 1
ATOM 2833 C CA . ARG B 1 106 ? -13.344 8.672 -4.34 1 97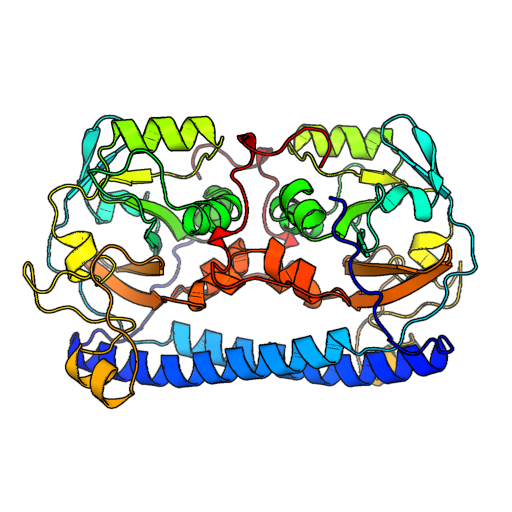.06 106 ARG B CA 1
ATOM 2834 C C . ARG B 1 106 ? -13.461 7.379 -3.531 1 97.06 106 ARG B C 1
ATOM 2836 O O . ARG B 1 106 ? -14.469 7.145 -2.867 1 97.06 106 ARG B O 1
ATOM 2843 N N . HIS B 1 107 ? -12.414 6.418 -3.578 1 96.69 107 HIS B N 1
ATOM 2844 C CA . HIS B 1 107 ? -12.398 5.254 -2.703 1 96.69 107 HIS B CA 1
ATOM 2845 C C . HIS B 1 107 ? -12.422 5.664 -1.234 1 96.69 107 HIS B C 1
ATOM 2847 O O . HIS B 1 107 ? -13.164 5.094 -0.436 1 96.69 107 HIS B O 1
ATOM 2853 N N . LEU B 1 108 ? -11.594 6.672 -0.866 1 97.88 108 LEU B N 1
ATOM 2854 C CA . LEU B 1 108 ? -11.508 7.145 0.512 1 97.88 108 LEU B CA 1
ATOM 2855 C C . LEU B 1 108 ? -12.773 7.898 0.909 1 97.88 108 LEU B C 1
ATOM 2857 O O . LEU B 1 108 ? -13.266 7.746 2.027 1 97.88 108 LEU B O 1
ATOM 2861 N N . ARG B 1 109 ? -13.25 8.727 -0.071 1 97.25 109 ARG B N 1
ATOM 2862 C CA . ARG B 1 109 ? -14.461 9.492 0.209 1 97.25 109 ARG B CA 1
ATOM 2863 C C . ARG B 1 109 ? -15.648 8.57 0.452 1 97.25 109 ARG B C 1
ATOM 2865 O O . ARG B 1 109 ? -16.516 8.883 1.264 1 97.25 109 ARG B O 1
ATOM 2872 N N . PHE B 1 110 ? -15.648 7.406 -0.241 1 94.88 110 PHE B N 1
ATOM 2873 C CA . PHE B 1 110 ? -16.656 6.371 -0.014 1 94.88 110 PHE B CA 1
ATOM 2874 C C . PHE B 1 110 ? -16.641 5.922 1.442 1 94.88 110 PHE B C 1
ATOM 2876 O O . PHE B 1 110 ? -17.672 5.496 1.969 1 94.88 110 PHE B O 1
ATOM 2883 N N . LYS B 1 111 ? -15.531 6.148 2.158 1 96.19 111 LYS B N 1
ATOM 2884 C CA . LYS B 1 111 ? -15.383 5.801 3.57 1 96.19 111 LYS B CA 1
ATOM 2885 C C . LYS B 1 111 ? -15.234 7.055 4.43 1 96.19 111 LYS B C 1
ATOM 2887 O O . LYS B 1 111 ? -14.516 7.047 5.43 1 96.19 111 LYS B O 1
ATOM 2892 N N . ASP B 1 112 ? -15.789 8.133 3.971 1 96.69 112 ASP B N 1
ATOM 2893 C CA . ASP B 1 112 ? -15.938 9.367 4.738 1 96.69 112 ASP B CA 1
ATOM 2894 C C . ASP B 1 112 ? -14.586 10.016 5.016 1 96.69 112 ASP B C 1
ATOM 2896 O O . ASP B 1 112 ? -14.367 10.586 6.09 1 96.69 112 ASP B O 1
ATOM 2900 N N . THR B 1 113 ? -13.695 9.906 4.125 1 98.25 113 THR B N 1
ATOM 2901 C CA . THR B 1 113 ? -12.344 10.445 4.285 1 98.25 113 THR B CA 1
ATOM 2902 C C . THR B 1 113 ? -11.859 11.086 2.986 1 98.25 113 THR B C 1
ATOM 2904 O O . THR B 1 113 ? -11.969 10.484 1.915 1 98.25 113 THR B O 1
ATOM 2907 N N . ASN B 1 114 ? -11.453 12.305 2.99 1 98.62 114 ASN B N 1
ATOM 2908 C CA . ASN B 1 114 ? -10.789 12.898 1.834 1 98.62 114 ASN B CA 1
ATOM 2909 C C . ASN B 1 114 ? -9.273 12.898 1.996 1 98.62 114 ASN B C 1
ATOM 2911 O O . ASN B 1 114 ? -8.758 12.836 3.115 1 98.62 114 ASN B O 1
ATOM 2915 N N . LEU B 1 115 ? -8.562 12.875 0.905 1 98.88 115 LEU B N 1
ATOM 2916 C CA . LEU B 1 115 ? -7.105 12.953 0.853 1 98.88 115 LEU B CA 1
ATOM 2917 C C . LEU B 1 115 ? -6.656 14.109 -0.033 1 98.88 115 LEU B C 1
ATOM 2919 O O . LEU B 1 115 ? -7.207 14.32 -1.115 1 98.88 115 LEU B O 1
ATOM 2923 N N . VAL B 1 116 ? -5.711 14.906 0.448 1 98.94 116 VAL B N 1
ATOM 2924 C CA . VAL B 1 116 ? -5.105 15.969 -0.35 1 98.94 116 VAL B CA 1
ATOM 2925 C C . VAL B 1 116 ? -3.59 15.961 -0.16 1 98.94 116 VAL B C 1
ATOM 2927 O O . VAL B 1 116 ? -3.088 15.453 0.846 1 98.94 116 VAL B O 1
ATOM 2930 N N . CYS B 1 117 ? -2.906 16.453 -1.107 1 98.88 117 CYS B N 1
ATOM 2931 C CA . CYS B 1 117 ? -1.492 16.766 -0.941 1 98.88 117 CYS B CA 1
ATOM 2932 C C . CYS B 1 117 ? -1.297 18.25 -0.658 1 98.88 117 CYS B C 1
ATOM 2934 O O . CYS B 1 117 ? -2.084 19.094 -1.112 1 98.88 117 CYS B O 1
ATOM 2936 N N . VAL B 1 118 ? -0.328 18.562 0.136 1 98.94 118 VAL B N 1
ATOM 2937 C CA . VAL B 1 118 ? 0.026 19.953 0.44 1 98.94 118 VAL B CA 1
ATOM 2938 C C . VAL B 1 118 ? 1.532 20.141 0.285 1 98.94 118 VAL B C 1
ATOM 2940 O O . VAL B 1 118 ? 2.322 19.312 0.724 1 98.94 118 VAL B O 1
ATOM 2943 N N . SER B 1 119 ? 1.938 21.141 -0.364 1 98.88 119 SER B N 1
ATOM 2944 C CA . SER B 1 119 ? 3.33 21.531 -0.537 1 98.88 119 SER B CA 1
ATOM 2945 C C . SER B 1 119 ? 3.488 23.047 -0.45 1 98.88 119 SER B C 1
ATOM 2947 O O . SER B 1 119 ? 2.51 23.797 -0.569 1 98.88 119 SER B O 1
ATOM 2949 N N . ARG B 1 120 ? 4.707 23.531 -0.268 1 98.5 120 ARG B N 1
ATOM 2950 C CA . ARG B 1 120 ? 4.945 24.953 -0.116 1 98.5 120 ARG B CA 1
ATOM 2951 C C . ARG B 1 120 ? 5.184 25.625 -1.47 1 98.5 120 ARG B C 1
ATOM 2953 O O . ARG B 1 120 ? 5.234 26.844 -1.565 1 98.5 120 ARG B O 1
ATOM 2960 N N . ALA B 1 121 ? 5.328 24.859 -2.602 1 98.5 121 ALA B N 1
ATOM 2961 C CA . ALA B 1 121 ? 5.527 25.422 -3.932 1 98.5 121 ALA B CA 1
ATOM 2962 C C . ALA B 1 121 ? 4.27 26.141 -4.414 1 98.5 121 ALA B C 1
ATOM 2964 O O . ALA B 1 121 ? 3.158 25.828 -3.98 1 98.5 121 ALA B O 1
ATOM 2965 N N . PRO B 1 122 ? 4.449 27.141 -5.301 1 97.69 122 PRO B N 1
ATOM 2966 C CA . PRO B 1 122 ? 3.281 27.844 -5.844 1 97.69 122 PRO B CA 1
ATOM 2967 C C . PRO B 1 122 ? 2.338 26.922 -6.602 1 97.69 122 PRO B C 1
ATOM 2969 O O . PRO B 1 122 ? 2.781 25.938 -7.203 1 97.69 122 PRO B O 1
ATOM 2972 N N . PRO B 1 123 ? 1.072 27.266 -6.598 1 97.75 123 PRO B N 1
ATOM 2973 C CA . PRO B 1 123 ? 0.066 26.406 -7.234 1 97.75 123 PRO B CA 1
ATOM 2974 C C . PRO B 1 123 ? 0.415 26.062 -8.68 1 97.75 123 PRO B C 1
ATOM 2976 O O . PRO B 1 123 ? 0.198 24.938 -9.117 1 97.75 123 PRO B O 1
ATOM 2979 N N . GLU B 1 124 ? 1.003 27 -9.414 1 97.06 124 GLU B N 1
ATOM 2980 C CA . GLU B 1 124 ? 1.301 26.766 -10.828 1 97.06 124 GLU B CA 1
ATOM 2981 C C . GLU B 1 124 ? 2.328 25.656 -11.008 1 97.06 124 GLU B C 1
ATOM 2983 O O . GLU B 1 124 ? 2.203 24.828 -11.906 1 97.06 124 GLU B O 1
ATOM 2988 N N . LYS B 1 125 ? 3.305 25.641 -10.125 1 97.5 125 LYS B N 1
ATOM 2989 C CA . LYS B 1 125 ? 4.324 24.594 -10.18 1 97.5 125 LYS B CA 1
ATOM 2990 C C . LYS B 1 125 ? 3.74 23.234 -9.797 1 97.5 125 LYS B C 1
ATOM 2992 O O . LYS B 1 125 ? 4.055 22.219 -10.422 1 97.5 125 LYS B O 1
ATOM 2997 N N . LEU B 1 126 ? 2.902 23.25 -8.781 1 98.44 126 LEU B N 1
ATOM 2998 C CA . LEU B 1 126 ? 2.26 22.016 -8.336 1 98.44 126 LEU B CA 1
ATOM 2999 C C . LEU B 1 126 ? 1.424 21.406 -9.453 1 98.44 126 LEU B C 1
ATOM 3001 O O . LEU B 1 126 ? 1.521 20.203 -9.727 1 98.44 126 LEU B O 1
ATOM 3005 N N . GLN B 1 127 ? 0.675 22.25 -10.117 1 97.5 127 GLN B N 1
ATOM 3006 C CA . GLN B 1 127 ? -0.227 21.766 -11.164 1 97.5 127 GLN B CA 1
ATOM 3007 C C . GLN B 1 127 ? 0.553 21.25 -12.367 1 97.5 127 GLN B C 1
ATOM 3009 O O . GLN B 1 127 ? 0.18 20.234 -12.961 1 97.5 127 GLN B O 1
ATOM 3014 N N . ALA B 1 128 ? 1.608 21.953 -12.75 1 97.5 128 ALA B N 1
ATOM 3015 C CA . ALA B 1 128 ? 2.436 21.5 -13.867 1 97.5 128 ALA B CA 1
ATOM 3016 C C . ALA B 1 128 ? 3.055 20.141 -13.578 1 97.5 128 ALA B C 1
ATOM 3018 O O . ALA B 1 128 ? 3.047 19.25 -14.438 1 97.5 128 ALA B O 1
ATOM 3019 N N . PHE B 1 129 ? 3.559 20.016 -12.406 1 98.38 129 PHE B N 1
ATOM 3020 C CA . PHE B 1 129 ? 4.199 18.75 -12.031 1 98.38 129 PHE B CA 1
ATOM 3021 C C . PHE B 1 129 ? 3.168 17.641 -11.906 1 98.38 129 PHE B C 1
ATOM 3023 O O . PHE B 1 129 ? 3.424 16.5 -12.305 1 98.38 129 PHE B O 1
ATOM 3030 N N . LYS B 1 130 ? 2.021 17.938 -11.328 1 98.06 130 LYS B N 1
ATOM 3031 C CA . LYS B 1 130 ? 0.909 17 -11.234 1 98.06 130 LYS B CA 1
ATOM 3032 C C . LYS B 1 130 ? 0.496 16.5 -12.609 1 98.06 130 LYS B C 1
ATOM 3034 O O . LYS B 1 130 ? 0.354 15.289 -12.82 1 98.06 130 LYS B O 1
ATOM 3039 N N . ALA B 1 131 ? 0.326 17.391 -13.555 1 97.25 131 ALA B N 1
ATOM 3040 C CA . ALA B 1 131 ? -0.065 17.047 -14.922 1 97.25 131 ALA B CA 1
ATOM 3041 C C . ALA B 1 131 ? 0.994 16.188 -15.594 1 97.25 131 ALA B C 1
ATOM 3043 O O . ALA B 1 131 ? 0.665 15.203 -16.266 1 97.25 131 ALA B O 1
ATOM 3044 N N . ALA B 1 132 ? 2.27 16.531 -15.352 1 97.06 132 ALA B N 1
ATOM 3045 C CA . ALA B 1 132 ? 3.375 15.797 -15.969 1 97.06 132 ALA B CA 1
ATOM 3046 C C . ALA B 1 132 ? 3.396 14.344 -15.5 1 97.06 132 ALA B C 1
ATOM 3048 O O . ALA B 1 132 ? 3.818 13.453 -16.234 1 97.06 132 ALA B O 1
ATOM 3049 N N . ASN B 1 133 ? 2.891 14.109 -14.305 1 97 133 ASN B N 1
ATOM 3050 C CA . ASN B 1 133 ? 2.949 12.766 -13.727 1 97 133 ASN B CA 1
ATOM 3051 C C . ASN B 1 133 ? 1.616 12.039 -13.859 1 97 133 ASN B C 1
ATOM 3053 O O . ASN B 1 133 ? 1.501 10.867 -13.484 1 97 133 ASN B O 1
ATOM 3057 N N . GLY B 1 134 ? 0.597 12.727 -14.359 1 95.62 134 GLY B N 1
ATOM 3058 C CA . GLY B 1 134 ? -0.706 12.125 -14.594 1 95.62 134 GLY B CA 1
ATOM 3059 C C . GLY B 1 134 ? -1.488 11.875 -13.32 1 95.62 134 GLY B C 1
ATOM 3060 O O . GLY B 1 134 ? -2.309 10.961 -13.258 1 95.62 134 GLY B O 1
ATOM 3061 N N . TRP B 1 135 ? -1.202 12.641 -12.211 1 97.25 135 TRP B N 1
ATOM 3062 C CA . TRP B 1 135 ? -1.899 12.461 -10.945 1 97.25 135 TRP B CA 1
ATOM 3063 C C . TRP B 1 135 ? -3.248 13.164 -10.961 1 97.25 135 TRP B C 1
ATOM 3065 O O . TRP B 1 135 ? -3.447 14.117 -11.711 1 97.25 135 TRP B O 1
ATOM 3075 N N . THR B 1 136 ? -4.195 12.656 -10.109 1 94.81 136 THR B N 1
ATOM 3076 C CA . THR B 1 136 ? -5.547 13.195 -10.188 1 94.81 136 THR B CA 1
ATOM 3077 C C . THR B 1 136 ? -6.016 13.688 -8.82 1 94.81 136 THR B C 1
ATOM 3079 O O . THR B 1 136 ? -7.059 14.336 -8.719 1 94.81 136 THR B O 1
ATOM 3082 N N . TRP B 1 137 ? -5.348 13.414 -7.762 1 96.94 137 TRP B N 1
ATOM 3083 C CA . TRP B 1 137 ? -5.738 13.828 -6.418 1 96.94 137 TRP B CA 1
ATOM 3084 C C . TRP B 1 137 ? -5.555 15.328 -6.238 1 96.94 137 TRP B C 1
ATOM 3086 O O . TRP B 1 137 ? -4.793 15.961 -6.977 1 96.94 137 TRP B O 1
ATOM 3096 N N . PRO B 1 138 ? -6.273 15.93 -5.305 1 98.19 138 PRO B N 1
ATOM 3097 C CA . PRO B 1 138 ? -6.129 17.375 -5.094 1 98.19 138 PRO B CA 1
ATOM 3098 C C . PRO B 1 138 ? -4.797 17.75 -4.445 1 98.19 138 PRO B C 1
ATOM 3100 O O . PRO B 1 138 ? -4.305 17.016 -3.576 1 98.19 138 PRO B O 1
ATOM 3103 N N . TRP B 1 139 ? -4.316 18.828 -4.953 1 98.75 139 TRP B N 1
ATOM 3104 C CA . TRP B 1 139 ? -3.037 19.328 -4.465 1 98.75 139 TRP B CA 1
ATOM 3105 C C . TRP B 1 139 ? -3.121 20.828 -4.164 1 98.75 139 TRP B C 1
ATOM 3107 O O . TRP B 1 139 ? -3.492 21.625 -5.031 1 98.75 139 TRP B O 1
ATOM 3117 N N . TYR B 1 140 ? -2.771 21.203 -2.887 1 98.88 140 TYR B N 1
ATOM 3118 C CA . TYR B 1 140 ? -2.896 22.594 -2.447 1 98.88 140 TYR B CA 1
ATOM 3119 C C . TYR B 1 140 ? -1.54 23.156 -2.053 1 98.88 140 TYR B C 1
ATOM 3121 O O . TYR B 1 140 ? -0.669 22.438 -1.572 1 98.88 140 TYR B O 1
ATOM 3129 N N . SER B 1 141 ? -1.42 24.438 -2.219 1 98.81 141 SER B N 1
ATOM 3130 C CA . SER B 1 141 ? -0.218 25.141 -1.805 1 98.81 141 SER B CA 1
ATOM 3131 C C . SER B 1 141 ? -0.385 25.75 -0.413 1 98.81 141 SER B C 1
ATOM 3133 O O . SER B 1 141 ? -1.397 26.391 -0.126 1 98.81 141 SER B O 1
ATOM 3135 N N . SER B 1 142 ? 0.565 25.5 0.414 1 98.5 142 SER B N 1
ATOM 3136 C CA . SER B 1 142 ? 0.632 26.172 1.708 1 98.5 142 SER B CA 1
ATOM 3137 C C . SER B 1 142 ? 1.654 27.297 1.692 1 98.5 142 SER B C 1
ATOM 3139 O O . SER B 1 142 ? 2.17 27.688 2.742 1 98.5 142 SER B O 1
ATOM 3141 N N . GLN B 1 143 ? 2.023 27.719 0.539 1 96.25 143 GLN B N 1
ATOM 3142 C CA . GLN B 1 143 ? 3.021 28.781 0.396 1 96.25 143 GLN B CA 1
ATOM 3143 C C . GLN B 1 143 ? 2.656 30 1.238 1 96.25 143 GLN B C 1
ATOM 3145 O O . GLN B 1 143 ? 1.525 30.484 1.175 1 96.25 143 GLN B O 1
ATOM 3150 N N . GLY B 1 144 ? 3.67 30.438 1.957 1 91.38 144 GLY B N 1
ATOM 3151 C CA . GLY B 1 144 ? 3.492 31.672 2.701 1 91.38 144 GLY B CA 1
ATOM 3152 C C . GLY B 1 144 ? 2.662 31.5 3.961 1 91.38 144 GLY B C 1
ATOM 3153 O O . GLY B 1 144 ? 2.23 32.469 4.566 1 91.38 144 GLY B O 1
ATOM 3154 N N . THR B 1 145 ? 2.338 30.25 4.297 1 92.94 145 THR B N 1
ATOM 3155 C CA . THR B 1 145 ? 1.54 30 5.496 1 92.94 145 THR B CA 1
ATOM 3156 C C . THR B 1 145 ? 2.344 29.234 6.535 1 92.94 145 THR B C 1
ATOM 3158 O O . THR B 1 145 ? 3.463 28.797 6.262 1 92.94 145 THR B O 1
ATOM 3161 N N . ASP B 1 146 ? 1.782 29.109 7.719 1 95.31 146 ASP B N 1
ATOM 3162 C CA . ASP B 1 146 ? 2.471 28.484 8.836 1 95.31 146 ASP B CA 1
ATOM 3163 C C . ASP B 1 146 ? 2.131 26.984 8.914 1 95.31 146 ASP B C 1
ATOM 3165 O O . ASP B 1 146 ? 2.689 26.266 9.742 1 95.31 146 ASP B O 1
ATOM 3169 N N . PHE B 1 147 ? 1.284 26.516 8.078 1 98.19 147 PHE B N 1
ATOM 3170 C CA . PHE B 1 147 ? 0.695 25.188 8.211 1 98.19 147 PHE B CA 1
ATOM 3171 C C . PHE B 1 147 ? 1.779 24.125 8.312 1 98.19 147 PHE B C 1
ATOM 3173 O O . PHE B 1 147 ? 1.795 23.344 9.266 1 98.19 147 PHE B O 1
ATOM 3180 N N . ASN B 1 148 ? 2.715 24.125 7.328 1 98.19 148 ASN B N 1
ATOM 3181 C CA . ASN B 1 148 ? 3.773 23.125 7.316 1 98.19 148 ASN B CA 1
ATOM 3182 C C . ASN B 1 148 ? 4.617 23.188 8.586 1 98.19 148 ASN B C 1
ATOM 3184 O O . ASN B 1 148 ? 4.973 22.141 9.148 1 98.19 148 ASN B O 1
ATOM 3188 N N . TYR B 1 149 ? 4.926 24.391 9 1 97.25 149 TYR B N 1
ATOM 3189 C CA . TYR B 1 149 ? 5.793 24.594 10.156 1 97.25 149 TYR B CA 1
ATOM 3190 C C . TYR B 1 149 ? 5.098 24.156 11.438 1 97.25 149 TYR B C 1
ATOM 3192 O O . TYR B 1 149 ? 5.691 23.469 12.266 1 97.25 149 TYR B O 1
ATOM 3200 N N . ASP B 1 150 ? 3.807 24.484 11.562 1 97.12 150 ASP B N 1
ATOM 3201 C CA . ASP B 1 150 ? 3.037 24.156 12.758 1 97.12 150 ASP B CA 1
ATOM 3202 C C . ASP B 1 150 ? 2.883 22.641 12.914 1 97.12 150 ASP B C 1
ATOM 3204 O O . ASP B 1 150 ? 2.842 22.141 14.039 1 97.12 150 ASP B O 1
ATOM 3208 N N . LEU B 1 151 ? 2.807 21.906 11.797 1 97.88 151 LEU B N 1
ATOM 3209 C CA . LEU B 1 151 ? 2.654 20.453 11.836 1 97.88 151 LEU B CA 1
ATOM 3210 C C . LEU B 1 151 ? 4.012 19.766 11.773 1 97.88 151 LEU B C 1
ATOM 3212 O O . LEU B 1 151 ? 4.09 18.547 11.758 1 97.88 151 LEU B O 1
ATOM 3216 N N . HIS B 1 152 ? 5.078 20.531 11.727 1 97.75 152 HIS B N 1
ATOM 3217 C CA . HIS B 1 152 ? 6.445 20.031 11.711 1 97.75 152 HIS B CA 1
ATOM 3218 C C . HIS B 1 152 ? 6.738 19.281 10.414 1 97.75 152 HIS B C 1
ATOM 3220 O O . HIS B 1 152 ? 7.539 18.344 10.406 1 97.75 152 HIS B O 1
ATOM 3226 N N . ALA B 1 153 ? 6.031 19.625 9.32 1 98.38 153 ALA B N 1
ATOM 3227 C CA . ALA B 1 153 ? 6.297 19.109 7.98 1 98.38 153 ALA B CA 1
ATOM 3228 C C . ALA B 1 153 ? 7.406 19.891 7.293 1 98.38 153 ALA B C 1
ATOM 3230 O O . ALA B 1 153 ? 7.922 19.484 6.254 1 98.38 153 ALA B O 1
ATOM 3231 N N . THR B 1 154 ? 7.695 21.031 7.84 1 98 154 THR B N 1
ATOM 3232 C CA . THR B 1 154 ? 8.867 21.812 7.5 1 98 154 THR B CA 1
ATOM 3233 C C . THR B 1 154 ? 9.648 22.188 8.758 1 98 154 THR B C 1
ATOM 3235 O O . THR B 1 154 ? 9.117 22.828 9.664 1 98 154 THR B O 1
ATOM 3238 N N . ILE B 1 155 ? 10.844 21.781 8.812 1 97.06 155 ILE B N 1
ATOM 3239 C CA . ILE B 1 155 ? 11.711 22.016 9.961 1 97.06 155 ILE B CA 1
ATOM 3240 C C . ILE B 1 155 ? 12.57 23.25 9.711 1 97.06 155 ILE B C 1
ATOM 3242 O O . ILE B 1 155 ? 13.5 23.219 8.898 1 97.06 155 ILE B O 1
ATOM 3246 N N . ASP B 1 156 ? 12.273 24.312 10.367 1 95.19 156 ASP B N 1
ATOM 3247 C CA . ASP B 1 156 ? 13.023 25.562 10.32 1 95.19 156 ASP B CA 1
ATOM 3248 C C . ASP B 1 156 ? 12.945 26.312 11.656 1 95.19 156 ASP B C 1
ATOM 3250 O O . ASP B 1 156 ? 11.953 26.984 11.945 1 95.19 156 ASP B O 1
ATOM 3254 N N . GLU B 1 157 ? 13.938 26.203 12.453 1 93 157 GLU B N 1
ATOM 3255 C CA . GLU B 1 157 ? 13.953 26.75 13.805 1 93 157 GLU B CA 1
ATOM 3256 C C . GLU B 1 157 ? 13.859 28.266 13.781 1 93 157 GLU B C 1
ATOM 3258 O O . GLU B 1 157 ? 13.562 28.891 14.805 1 93 157 GLU B O 1
ATOM 3263 N N . SER B 1 158 ? 14.219 28.875 12.656 1 94 158 SER B 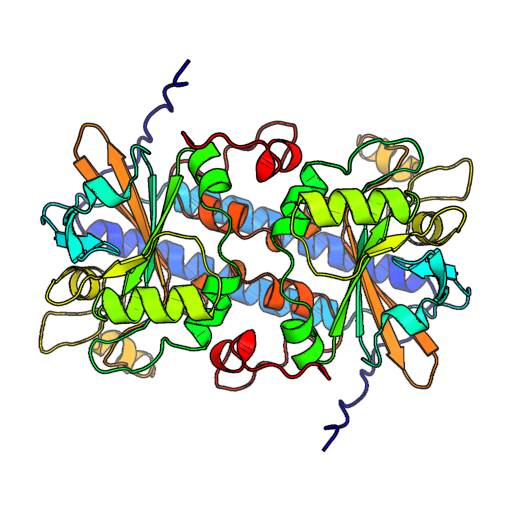N 1
ATOM 3264 C CA . SER B 1 158 ? 14.141 30.328 12.547 1 94 158 SER B CA 1
ATOM 3265 C C . SER B 1 158 ? 12.695 30.797 12.461 1 94 158 SER B C 1
ATOM 3267 O O . SER B 1 158 ? 12.406 31.984 12.68 1 94 158 SER B O 1
ATOM 3269 N N . VAL B 1 159 ? 11.781 29.922 12.125 1 93.69 159 VAL B N 1
ATOM 3270 C CA . VAL B 1 159 ? 10.375 30.281 11.969 1 93.69 159 VAL B CA 1
ATOM 3271 C C . VAL B 1 159 ? 9.625 29.984 13.273 1 93.69 159 VAL B C 1
ATOM 3273 O O . VAL B 1 159 ? 8.898 30.844 13.781 1 93.69 159 VAL B O 1
ATOM 3276 N N . CYS B 1 160 ? 9.789 28.797 13.898 1 92.31 160 CYS B N 1
ATOM 3277 C CA . CYS B 1 160 ? 9.164 28.391 15.156 1 92.31 160 CYS B CA 1
ATOM 3278 C C . CYS B 1 160 ? 9.883 27.188 15.742 1 92.31 160 CYS B C 1
ATOM 3280 O O . CYS B 1 160 ? 10.695 26.547 15.07 1 92.31 160 CYS B O 1
ATOM 3282 N N . PRO B 1 161 ? 9.656 27 17.047 1 91.81 161 PRO B N 1
ATOM 3283 C CA . PRO B 1 161 ? 10.148 25.719 17.578 1 91.81 161 PRO B CA 1
ATOM 3284 C C . PRO B 1 161 ? 9.578 24.516 16.844 1 91.81 161 PRO B C 1
ATOM 3286 O O . PRO B 1 161 ? 8.391 24.484 16.516 1 91.81 161 PRO B O 1
ATOM 3289 N N . VAL B 1 162 ? 10.516 23.641 16.406 1 90.56 162 VAL B N 1
ATOM 3290 C CA . VAL B 1 162 ? 10.039 22.531 15.594 1 90.56 162 VAL B CA 1
ATOM 3291 C C . VAL B 1 162 ? 10.547 21.219 16.172 1 90.56 162 VAL B C 1
ATOM 3293 O O . VAL B 1 162 ? 11.523 21.188 16.922 1 90.56 162 VAL B O 1
ATOM 3296 N N . GLU B 1 163 ? 9.789 20.188 15.875 1 95.44 163 GLU B N 1
ATOM 3297 C CA . GLU B 1 163 ? 10.133 18.812 16.203 1 95.44 163 GLU B CA 1
ATOM 3298 C C . GLU B 1 163 ? 10.336 17.969 14.953 1 95.44 163 GLU B C 1
ATOM 3300 O O . GLU B 1 163 ? 9.656 18.172 13.945 1 95.44 163 GLU B O 1
ATOM 3305 N N . MET B 1 164 ? 11.312 17.109 15.016 1 96.25 164 MET B N 1
ATOM 3306 C CA . MET B 1 164 ? 11.531 16.109 13.977 1 96.25 164 MET B CA 1
ATOM 3307 C C . MET B 1 164 ? 11.125 14.719 14.469 1 96.25 164 MET B C 1
ATOM 3309 O O . MET B 1 164 ? 11.727 14.188 15.398 1 96.25 164 MET B O 1
ATOM 3313 N N . ASN B 1 165 ? 10.117 14.172 13.828 1 96.06 165 ASN B N 1
ATOM 3314 C CA . ASN B 1 165 ? 9.547 12.906 14.273 1 96.06 165 ASN B CA 1
ATOM 3315 C C . ASN B 1 165 ? 9.258 12.922 15.773 1 96.06 165 ASN B C 1
ATOM 3317 O O . ASN B 1 165 ? 9.672 12.023 16.5 1 96.06 165 ASN B O 1
ATOM 3321 N N . PHE B 1 166 ? 8.734 14.008 16.266 1 97.5 166 PHE B N 1
ATOM 3322 C CA . PHE B 1 166 ? 8.164 14.242 17.578 1 97.5 166 PHE B CA 1
ATOM 3323 C C . PHE B 1 166 ? 9.266 14.445 18.625 1 97.5 166 PHE B C 1
ATOM 3325 O O . PHE B 1 166 ? 9.047 14.25 19.812 1 97.5 166 PHE B O 1
ATOM 3332 N N . ARG B 1 167 ? 10.484 14.828 18.141 1 95.81 167 ARG B N 1
ATOM 3333 C CA . ARG B 1 167 ? 11.602 15.094 19.047 1 95.81 167 ARG B CA 1
ATOM 3334 C C . ARG B 1 167 ? 12.219 16.453 18.766 1 95.81 167 ARG B C 1
ATOM 3336 O O . ARG B 1 167 ? 12.328 16.875 17.609 1 95.81 167 ARG B O 1
ATOM 3343 N N . THR B 1 168 ? 12.672 17.047 19.828 1 94.81 168 THR B N 1
ATOM 3344 C CA . THR B 1 168 ? 13.383 18.312 19.703 1 94.81 168 THR B CA 1
ATOM 3345 C C . THR B 1 168 ? 14.797 18.078 19.172 1 94.81 168 THR B C 1
ATOM 3347 O O . THR B 1 168 ? 15.289 16.953 19.156 1 94.81 168 THR B O 1
ATOM 3350 N N . LYS B 1 169 ? 15.383 19.156 18.781 1 94.56 169 LYS B N 1
ATOM 3351 C CA . LYS B 1 169 ? 16.766 19.078 18.328 1 94.56 169 LYS B CA 1
ATOM 3352 C C . LYS B 1 169 ? 17.672 18.5 19.422 1 94.56 169 LYS B C 1
ATOM 3354 O O . LYS B 1 169 ? 18.516 17.656 19.156 1 94.56 169 LYS B O 1
ATOM 3359 N N . GLN B 1 170 ? 17.5 18.922 20.594 1 94.62 170 GLN B N 1
ATOM 3360 C CA . GLN B 1 170 ? 18.297 18.453 21.734 1 94.62 170 GLN B CA 1
ATOM 3361 C C . GLN B 1 170 ? 18.109 16.953 21.953 1 94.62 170 GLN B C 1
ATOM 3363 O O . GLN B 1 170 ? 19.078 16.234 22.203 1 94.62 170 GLN B O 1
ATOM 3368 N N . GLU B 1 171 ? 16.875 16.516 21.844 1 94.38 171 GLU B N 1
ATOM 3369 C CA . GLU B 1 171 ? 16.562 15.094 22 1 94.38 171 GLU B CA 1
ATOM 3370 C C . GLU B 1 171 ? 17.234 14.266 20.906 1 94.38 171 GLU B C 1
ATOM 3372 O O . GLU B 1 171 ? 17.734 13.18 21.156 1 94.38 171 GLU B O 1
ATOM 3377 N N . MET B 1 172 ? 17.172 14.812 19.703 1 94.25 172 MET B N 1
ATOM 3378 C CA . MET B 1 172 ? 17.781 14.125 18.578 1 94.25 172 MET B CA 1
ATOM 3379 C C . MET B 1 172 ? 19.297 14.016 18.766 1 94.25 172 MET B C 1
ATOM 3381 O O . MET B 1 172 ? 19.875 12.945 18.578 1 94.25 172 MET B O 1
ATOM 3385 N N . GLU B 1 173 ? 19.891 15.062 19.172 1 93.81 173 GLU B N 1
ATOM 3386 C CA . GLU B 1 173 ? 21.328 15.094 19.391 1 93.81 173 GLU B CA 1
ATOM 3387 C C . GLU B 1 173 ? 21.719 14.141 20.516 1 93.81 173 GLU B C 1
ATOM 3389 O O . GLU B 1 173 ? 22.75 13.445 20.422 1 93.81 173 GLU B O 1
ATOM 3394 N N . ALA B 1 174 ? 20.953 14.094 21.5 1 95.38 174 ALA B N 1
ATOM 3395 C CA . ALA B 1 174 ? 21.219 13.219 22.641 1 95.38 174 ALA B CA 1
ATOM 3396 C C . ALA B 1 174 ? 21.188 11.75 22.219 1 95.38 174 ALA B C 1
ATOM 3398 O O . ALA B 1 174 ? 21.859 10.914 22.812 1 95.38 174 ALA B O 1
ATOM 3399 N N . ARG B 1 175 ? 20.422 11.453 21.203 1 92 175 ARG B N 1
ATOM 3400 C CA . ARG B 1 175 ? 20.281 10.086 20.719 1 92 175 ARG B CA 1
ATOM 3401 C C . ARG B 1 175 ? 21.266 9.812 19.578 1 92 175 ARG B C 1
ATOM 3403 O O . ARG B 1 175 ? 21.25 8.734 18.984 1 92 175 ARG B O 1
ATOM 3410 N N . GLY B 1 176 ? 22 10.82 19.203 1 92.81 176 GLY B N 1
ATOM 3411 C CA . GLY B 1 176 ? 22.984 10.68 18.141 1 92.81 176 GLY B CA 1
ATOM 3412 C C . GLY B 1 176 ? 22.375 10.711 16.766 1 92.81 176 GLY B C 1
ATOM 3413 O O . GLY B 1 176 ? 22.938 10.164 15.812 1 92.81 176 GLY B O 1
ATOM 3414 N N . LYS B 1 177 ? 21.188 11.227 16.688 1 91.69 177 LYS B N 1
ATOM 3415 C CA . LYS B 1 177 ? 20.5 11.312 15.398 1 91.69 177 LYS B CA 1
ATOM 3416 C C . LYS B 1 177 ? 20.734 12.672 14.742 1 91.69 177 LYS B C 1
ATOM 3418 O O . LYS B 1 177 ? 20.922 13.672 15.43 1 91.69 177 LYS B O 1
ATOM 3423 N N . ARG B 1 178 ? 20.75 12.633 13.469 1 89.62 178 ARG B N 1
ATOM 3424 C CA . ARG B 1 178 ? 20.984 13.859 12.703 1 89.62 178 ARG B CA 1
ATOM 3425 C C . ARG B 1 178 ? 19.734 14.734 12.68 1 89.62 178 ARG B C 1
ATOM 3427 O O . ARG B 1 178 ? 18.609 14.227 12.602 1 89.62 178 ARG B O 1
ATOM 3434 N N . TRP B 1 179 ? 19.969 16 12.688 1 93 179 TRP B N 1
ATOM 3435 C CA . TRP B 1 179 ? 18.906 17 12.539 1 93 179 TRP B CA 1
ATOM 3436 C C . TRP B 1 179 ? 18.766 17.422 11.086 1 93 179 TRP B C 1
ATOM 3438 O O . TRP B 1 179 ? 19.719 17.359 10.312 1 93 179 TRP B O 1
ATOM 3448 N N . TRP B 1 180 ? 17.562 17.812 10.727 1 92.81 180 TRP B N 1
ATOM 3449 C CA . TRP B 1 180 ? 17.234 18.219 9.359 1 92.81 180 TRP B CA 1
ATOM 3450 C C . TRP B 1 180 ? 16.594 19.594 9.328 1 92.81 180 TRP B C 1
ATOM 3452 O O . TRP B 1 180 ? 15.836 19.953 10.242 1 92.81 180 TRP B O 1
ATOM 3462 N N . THR B 1 181 ? 16.984 20.375 8.375 1 94.75 181 THR B N 1
ATOM 3463 C CA . THR B 1 181 ? 16.281 21.625 8.102 1 94.75 181 THR B CA 1
ATOM 3464 C C . THR B 1 181 ? 15.633 21.594 6.719 1 94.75 181 THR B C 1
ATOM 3466 O O . THR B 1 181 ? 16.297 21.25 5.73 1 94.75 181 THR B O 1
ATOM 3469 N N . GLY B 1 182 ? 14.383 21.891 6.637 1 95.94 182 GLY B N 1
ATOM 3470 C CA . GLY B 1 182 ? 13.633 21.844 5.395 1 95.94 182 GLY B CA 1
ATOM 3471 C C . GLY B 1 182 ? 12.375 20.984 5.484 1 95.94 182 GLY B C 1
ATOM 3472 O O . GLY B 1 182 ? 11.906 20.688 6.582 1 95.94 182 GLY B O 1
ATOM 3473 N N . ASP B 1 183 ? 11.852 20.688 4.352 1 97.25 183 ASP B N 1
ATOM 3474 C CA . ASP B 1 183 ? 10.625 19.906 4.301 1 97.25 183 ASP B CA 1
ATOM 3475 C C . ASP B 1 183 ? 10.898 18.438 4.66 1 97.25 183 ASP B C 1
ATOM 3477 O O . ASP B 1 183 ? 11.969 17.906 4.363 1 97.25 183 ASP B O 1
ATOM 3481 N N . VAL B 1 184 ? 9.961 17.828 5.316 1 97 184 VAL B N 1
ATOM 3482 C CA . VAL B 1 184 ? 9.984 16.391 5.562 1 97 184 VAL B CA 1
ATOM 3483 C C . VAL B 1 184 ? 8.672 15.766 5.094 1 97 184 VAL B C 1
ATOM 3485 O O . VAL B 1 184 ? 7.605 16.359 5.25 1 97 184 VAL B O 1
ATOM 3488 N N . PRO B 1 185 ? 8.789 14.633 4.453 1 97.69 185 PRO B N 1
ATOM 3489 C CA . PRO B 1 185 ? 7.562 13.977 4.004 1 97.69 185 PRO B CA 1
ATOM 3490 C C . PRO B 1 185 ? 6.809 13.289 5.141 1 97.69 185 PRO B C 1
ATOM 3492 O O . PRO B 1 185 ? 7.426 12.828 6.102 1 97.69 185 PRO B O 1
ATOM 3495 N N . GLY B 1 186 ? 5.516 13.211 5.027 1 98.5 186 GLY B N 1
ATOM 3496 C CA . GLY B 1 186 ? 4.695 12.523 6.016 1 98.5 186 GLY B CA 1
ATOM 3497 C C . GLY B 1 186 ? 3.209 12.703 5.789 1 98.5 186 GLY B C 1
ATOM 3498 O O . GLY B 1 186 ? 2.791 13.188 4.73 1 98.5 186 GLY B O 1
ATOM 3499 N N . PHE B 1 187 ? 2.406 12.242 6.785 1 98.88 187 PHE B N 1
ATOM 3500 C CA . PHE B 1 187 ? 0.952 12.336 6.742 1 98.88 187 PHE B CA 1
ATOM 3501 C C . PHE B 1 187 ? 0.413 12.961 8.023 1 98.88 187 PHE B C 1
ATOM 3503 O O . PHE B 1 187 ? 0.947 12.719 9.109 1 98.88 187 PHE B O 1
ATOM 3510 N N . SER B 1 188 ? -0.554 13.734 7.902 1 98.94 188 SER B N 1
ATOM 3511 C CA . SER B 1 188 ? -1.345 14.227 9.023 1 98.94 188 SER B CA 1
ATOM 3512 C C . SER B 1 188 ? -2.828 13.938 8.828 1 98.94 188 SER B C 1
ATOM 3514 O O . SER B 1 188 ? -3.336 13.992 7.711 1 98.94 188 SER B O 1
ATOM 3516 N N . VAL B 1 189 ? -3.473 13.633 9.898 1 98.94 189 VAL B N 1
ATOM 3517 C CA . VAL B 1 189 ? -4.887 13.273 9.859 1 98.94 189 VAL B CA 1
ATOM 3518 C C . VAL B 1 189 ? -5.688 14.242 10.727 1 98.94 189 VAL B C 1
ATOM 3520 O O . VAL B 1 189 ? -5.281 14.562 11.852 1 98.94 189 VAL B O 1
ATOM 3523 N N . PHE B 1 190 ? -6.781 14.688 10.172 1 98.88 190 PHE B N 1
ATOM 3524 C CA . PHE B 1 190 ? -7.68 15.602 10.867 1 98.88 190 PHE B CA 1
ATOM 3525 C C . PHE B 1 190 ? -9.094 15.039 10.914 1 98.88 190 PHE B C 1
ATOM 3527 O O . PHE B 1 190 ? -9.477 14.219 10.07 1 98.88 190 PHE B O 1
ATOM 3534 N N . TYR B 1 191 ? -9.797 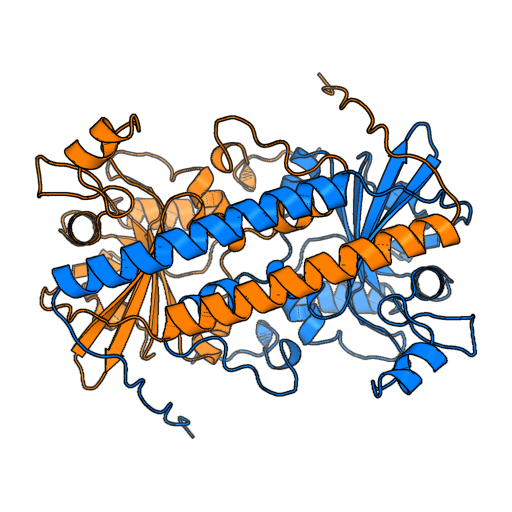15.438 11.883 1 98.62 191 TYR B N 1
ATOM 3535 C CA . TYR B 1 191 ? -11.188 15.039 12.109 1 98.62 191 TYR B CA 1
ATOM 3536 C C . TYR B 1 191 ? -12.055 16.25 12.406 1 98.62 191 TYR B C 1
ATOM 3538 O O . TYR B 1 191 ? -11.648 17.156 13.148 1 98.62 191 TYR B O 1
ATOM 3546 N N . LYS B 1 192 ? -13.117 16.359 11.727 1 97.25 192 LYS B N 1
ATOM 3547 C CA . LYS B 1 192 ? -14.07 17.453 11.922 1 97.25 192 LYS B CA 1
ATOM 3548 C C . LYS B 1 192 ? -15.281 16.984 12.727 1 97.25 192 LYS B C 1
ATOM 3550 O O . LYS B 1 192 ? -15.906 15.977 12.383 1 97.25 192 LYS B O 1
ATOM 3555 N N . ARG B 1 193 ? -15.602 17.641 13.781 1 93.38 193 ARG B N 1
ATOM 3556 C CA . ARG B 1 193 ? -16.734 17.359 14.664 1 93.38 193 ARG B CA 1
ATOM 3557 C C . ARG B 1 193 ? -17.406 18.656 15.125 1 93.38 193 ARG B C 1
ATOM 3559 O O . ARG B 1 193 ? -16.766 19.516 15.734 1 93.38 193 ARG B O 1
ATOM 3566 N N . ASP B 1 194 ? -18.703 18.812 14.828 1 90.88 194 ASP B N 1
ATOM 3567 C CA . ASP B 1 194 ? -19.5 19.953 15.281 1 90.88 194 ASP B CA 1
ATOM 3568 C C . ASP B 1 194 ? -18.859 21.266 14.859 1 90.88 194 ASP B C 1
ATOM 3570 O O . ASP B 1 194 ? -18.734 22.188 15.672 1 90.88 194 ASP B O 1
ATOM 3574 N N . GLY B 1 195 ? -18.25 21.297 13.695 1 91.94 195 GLY B N 1
ATOM 3575 C CA . GLY B 1 195 ? -17.688 22.516 13.133 1 91.94 195 GLY B CA 1
ATOM 3576 C C . GLY B 1 195 ? -16.25 22.75 13.523 1 91.94 195 GLY B C 1
ATOM 3577 O O . GLY B 1 195 ? -15.57 23.609 12.938 1 91.94 195 GLY B O 1
ATOM 3578 N N . ASP B 1 196 ? -15.75 21.953 14.523 1 96.81 196 ASP B N 1
ATOM 3579 C CA . ASP B 1 196 ? -14.359 22.078 14.945 1 96.81 196 ASP B CA 1
ATOM 3580 C C . ASP B 1 196 ? -13.477 21.062 14.227 1 96.81 196 ASP B C 1
ATOM 3582 O O . ASP B 1 196 ? -13.945 19.984 13.828 1 96.81 196 ASP B O 1
ATOM 3586 N N . ILE B 1 197 ? -12.25 21.453 14.023 1 98.31 197 ILE B N 1
ATOM 3587 C CA . ILE B 1 197 ? -11.281 20.562 13.406 1 98.31 197 ILE B CA 1
ATOM 3588 C C . ILE B 1 197 ? -10.242 20.125 14.445 1 98.31 197 ILE B C 1
ATOM 3590 O O . ILE B 1 197 ? -9.781 20.938 15.242 1 98.31 197 ILE B O 1
ATOM 3594 N N . PHE B 1 198 ? -9.938 18.844 14.469 1 98.75 198 PHE B N 1
ATOM 3595 C CA . PHE B 1 198 ? -8.961 18.266 15.383 1 98.75 198 PHE B CA 1
ATOM 3596 C C . PHE B 1 198 ? -7.844 17.562 14.617 1 98.75 198 PHE B C 1
ATOM 3598 O O . PHE B 1 198 ? -8.094 16.906 13.602 1 98.75 198 PHE B O 1
ATOM 3605 N N . HIS B 1 199 ? -6.605 17.766 15.023 1 98.81 199 HIS B N 1
ATOM 3606 C CA . HIS B 1 199 ? -5.492 16.938 14.602 1 98.81 199 HIS B CA 1
ATOM 3607 C C . HIS B 1 199 ? -5.449 15.625 15.391 1 98.81 199 HIS B C 1
ATOM 3609 O O . HIS B 1 199 ? -5.441 15.641 16.625 1 98.81 199 HIS B O 1
ATOM 3615 N N . THR B 1 200 ? -5.395 14.477 14.719 1 98.75 200 THR B N 1
ATOM 3616 C CA . THR B 1 200 ? -5.555 13.211 15.414 1 98.75 200 THR B CA 1
ATOM 3617 C C . THR B 1 200 ? -4.273 12.383 15.328 1 98.75 200 THR B C 1
ATOM 3619 O O . THR B 1 200 ? -3.98 11.586 16.234 1 98.75 200 THR B O 1
ATOM 3622 N N . TYR B 1 201 ? -3.568 12.539 14.281 1 98.81 201 TYR B N 1
ATOM 3623 C CA . TYR B 1 201 ? -2.43 11.664 14.039 1 98.81 201 TYR B CA 1
ATOM 3624 C C . TYR B 1 201 ? -1.491 12.258 13 1 98.81 201 TYR B C 1
ATOM 3626 O O . TYR B 1 201 ? -1.937 12.938 12.062 1 98.81 201 TYR B O 1
ATOM 3634 N N . SER B 1 202 ? -0.229 12.047 13.109 1 98.75 202 SER B N 1
ATOM 3635 C CA . SER B 1 202 ? 0.782 12.266 12.086 1 98.75 202 SER B CA 1
ATOM 3636 C C . SER B 1 202 ? 1.82 11.148 12.086 1 98.75 202 SER B C 1
ATOM 3638 O O . SER B 1 202 ? 2.043 10.508 13.109 1 98.75 202 SER B O 1
ATOM 3640 N N . THR B 1 203 ? 2.348 10.898 10.977 1 98.69 203 THR B N 1
ATOM 3641 C CA . THR B 1 203 ? 3.463 9.961 10.867 1 98.69 203 THR B CA 1
ATOM 3642 C C . THR B 1 203 ? 4.508 10.484 9.883 1 98.69 203 THR B C 1
ATOM 3644 O O . THR B 1 203 ? 4.168 11.148 8.906 1 98.69 203 THR B O 1
ATOM 3647 N N . TRP B 1 204 ? 5.723 10.203 10.219 1 97.5 204 TRP B N 1
ATOM 3648 C CA . TRP B 1 204 ? 6.895 10.664 9.477 1 97.5 204 TRP B CA 1
ATOM 3649 C C . TRP B 1 204 ? 7.828 9.5 9.164 1 97.5 204 TRP B C 1
ATOM 3651 O O . TRP B 1 204 ? 7.52 8.344 9.477 1 97.5 204 TRP B O 1
ATOM 3661 N N . GLU B 1 205 ? 8.93 9.797 8.508 1 94.5 205 GLU B N 1
ATOM 3662 C CA . GLU B 1 205 ? 9.969 8.82 8.211 1 94.5 205 GLU B CA 1
ATOM 3663 C C . GLU B 1 205 ? 9.375 7.555 7.594 1 94.5 205 GLU B C 1
ATOM 3665 O O . GLU B 1 205 ? 8.648 7.629 6.605 1 94.5 205 GLU B O 1
ATOM 3670 N N . ARG B 1 206 ? 9.602 6.367 8.141 1 94.12 206 ARG B N 1
ATOM 3671 C CA . ARG B 1 206 ? 9.203 5.117 7.504 1 94.12 206 ARG B CA 1
ATOM 3672 C C . ARG B 1 206 ? 7.715 4.84 7.727 1 94.12 206 ARG B C 1
ATOM 3674 O O . ARG B 1 206 ? 7.195 3.818 7.273 1 94.12 206 ARG B O 1
ATOM 3681 N N . GLY B 1 207 ? 7.07 5.773 8.375 1 95.62 207 GLY B N 1
ATOM 3682 C CA . GLY B 1 207 ? 5.637 5.629 8.555 1 95.62 207 GLY B CA 1
ATOM 3683 C C . GLY B 1 207 ? 4.871 5.59 7.246 1 95.62 207 GLY B C 1
ATOM 3684 O O . GLY B 1 207 ? 3.742 5.098 7.191 1 95.62 207 GLY B O 1
ATOM 3685 N N . GLY B 1 208 ? 5.465 6.094 6.137 1 95.81 208 GLY B N 1
ATOM 3686 C CA . GLY B 1 208 ? 4.828 6.125 4.828 1 95.81 208 GLY B CA 1
ATOM 3687 C C . GLY B 1 208 ? 5.141 4.906 3.982 1 95.81 208 GLY B C 1
ATOM 3688 O O . GLY B 1 208 ? 4.578 4.734 2.9 1 95.81 208 GLY B O 1
ATOM 3689 N N . ASP B 1 209 ? 6.02 3.945 4.469 1 94.88 209 ASP B N 1
ATOM 3690 C CA . ASP B 1 209 ? 6.43 2.781 3.689 1 94.88 209 ASP B CA 1
ATOM 3691 C C . ASP B 1 209 ? 5.227 1.922 3.311 1 94.88 209 ASP B C 1
ATOM 3693 O O . ASP B 1 209 ? 5.16 1.394 2.197 1 94.88 209 ASP B O 1
ATOM 3697 N N . LYS B 1 210 ? 4.328 1.916 4.238 1 96.06 210 LYS B N 1
ATOM 3698 C CA . LYS B 1 210 ? 3.207 0.998 4.059 1 96.06 210 LYS B CA 1
ATOM 3699 C C . LYS B 1 210 ? 2.258 1.496 2.975 1 96.06 210 LYS B C 1
ATOM 3701 O O . LYS B 1 210 ? 1.384 0.755 2.52 1 96.06 210 LYS B O 1
ATOM 3706 N N . ILE B 1 211 ? 2.408 2.695 2.551 1 97.75 211 ILE B N 1
ATOM 3707 C CA . ILE B 1 211 ? 1.54 3.27 1.527 1 97.75 211 ILE B CA 1
ATOM 3708 C C . ILE B 1 211 ? 2.01 2.826 0.144 1 97.75 211 ILE B C 1
ATOM 3710 O O . ILE B 1 211 ? 1.255 2.904 -0.829 1 97.75 211 ILE B O 1
ATOM 3714 N N . MET B 1 212 ? 3.215 2.342 0.01 1 97.88 212 MET B N 1
ATOM 3715 C CA . MET B 1 212 ? 3.832 2.068 -1.285 1 97.88 212 MET B CA 1
ATOM 3716 C C . MET B 1 212 ? 3.727 0.588 -1.636 1 97.88 212 MET B C 1
ATOM 3718 O O . MET B 1 212 ? 4.527 -0.224 -1.167 1 97.88 212 MET B O 1
ATOM 3722 N N . PRO B 1 213 ? 2.816 0.214 -2.539 1 98.25 213 PRO B N 1
ATOM 3723 C CA . PRO B 1 213 ? 2.697 -1.192 -2.934 1 98.25 213 PRO B CA 1
ATOM 3724 C C . PRO B 1 213 ? 3.984 -1.744 -3.541 1 98.25 213 PRO B C 1
ATOM 3726 O O . PRO B 1 213 ? 4.277 -2.936 -3.4 1 98.25 213 PRO B O 1
ATOM 3729 N N . THR B 1 214 ? 4.785 -0.86 -4.164 1 98.25 214 THR B N 1
ATOM 3730 C CA . THR B 1 214 ? 6.047 -1.291 -4.758 1 98.25 214 THR B CA 1
ATOM 3731 C C . THR B 1 214 ? 6.93 -1.971 -3.713 1 98.25 214 THR B C 1
ATOM 3733 O O . THR B 1 214 ? 7.426 -3.076 -3.938 1 98.25 214 THR B O 1
ATOM 3736 N N . LEU B 1 215 ? 7.043 -1.35 -2.566 1 97.81 215 LEU B N 1
ATOM 3737 C CA . LEU B 1 215 ? 7.891 -1.897 -1.513 1 97.81 215 LEU B CA 1
ATOM 3738 C C . LEU B 1 215 ? 7.285 -3.174 -0.938 1 97.81 215 LEU B C 1
ATOM 3740 O O . LEU B 1 215 ? 8.008 -4.141 -0.668 1 97.81 215 LEU B O 1
ATOM 3744 N N . GLN B 1 216 ? 5.941 -3.166 -0.759 1 98.06 216 GLN B N 1
ATOM 3745 C CA . GLN B 1 216 ? 5.266 -4.336 -0.204 1 98.06 216 GLN B CA 1
ATOM 3746 C C . GLN B 1 216 ? 5.422 -5.547 -1.118 1 98.06 216 GLN B C 1
ATOM 3748 O O . GLN B 1 216 ? 5.617 -6.668 -0.643 1 98.06 216 GLN B O 1
ATOM 3753 N N . LEU B 1 217 ? 5.352 -5.309 -2.422 1 98.75 217 LEU B N 1
ATOM 3754 C CA . LEU B 1 217 ? 5.504 -6.379 -3.4 1 98.75 217 LEU B CA 1
ATOM 3755 C C . LEU B 1 217 ? 6.945 -6.879 -3.438 1 98.75 217 LEU B C 1
ATOM 3757 O O . LEU B 1 217 ? 7.188 -8.086 -3.428 1 98.75 217 LEU B O 1
ATOM 3761 N N . LEU B 1 218 ? 7.883 -5.969 -3.416 1 98.38 218 LEU B N 1
ATOM 3762 C CA . LEU B 1 218 ? 9.289 -6.359 -3.443 1 98.38 218 LEU B CA 1
ATOM 3763 C C . LEU B 1 218 ? 9.656 -7.156 -2.193 1 98.38 218 LEU B C 1
ATOM 3765 O O . LEU B 1 218 ? 10.492 -8.062 -2.252 1 98.38 218 LEU B O 1
ATOM 3769 N N . ASP B 1 219 ? 9.016 -6.891 -1.111 1 98 219 ASP B N 1
ATOM 3770 C CA . ASP B 1 219 ? 9.25 -7.598 0.145 1 98 219 ASP B CA 1
ATOM 3771 C C . ASP B 1 219 ? 8.844 -9.062 0.037 1 98 219 ASP B C 1
ATOM 3773 O O . ASP B 1 219 ? 9.219 -9.883 0.883 1 98 219 ASP B O 1
ATOM 3777 N N . MET B 1 220 ? 8.078 -9.43 -0.963 1 98.5 220 MET B N 1
ATOM 3778 C CA . MET B 1 220 ? 7.641 -10.805 -1.141 1 98.5 220 MET B CA 1
ATOM 3779 C C . MET B 1 220 ? 8.695 -11.625 -1.876 1 98.5 220 MET B C 1
ATOM 3781 O O . MET B 1 220 ? 8.617 -12.852 -1.921 1 98.5 220 MET B O 1
ATOM 3785 N N . THR B 1 221 ? 9.68 -11.008 -2.441 1 98.5 221 THR B N 1
ATOM 3786 C CA . THR B 1 221 ? 10.578 -11.664 -3.383 1 98.5 221 THR B CA 1
ATOM 3787 C C . THR B 1 221 ? 11.891 -12.047 -2.705 1 98.5 221 THR B C 1
ATOM 3789 O O . THR B 1 221 ? 12.281 -11.422 -1.716 1 98.5 221 THR B O 1
ATOM 3792 N N . PRO B 1 222 ? 12.633 -12.93 -3.24 1 97.94 222 PRO B N 1
ATOM 3793 C CA . PRO B 1 222 ? 13.922 -13.359 -2.688 1 97.94 222 PRO B CA 1
ATOM 3794 C C . PRO B 1 222 ? 14.961 -12.234 -2.682 1 97.94 222 PRO B C 1
ATOM 3796 O O . PRO B 1 222 ? 15.758 -12.133 -1.749 1 97.94 222 PRO B O 1
ATOM 3799 N N . LEU B 1 223 ? 14.945 -11.375 -3.676 1 96.94 223 LEU B N 1
ATOM 3800 C CA . LEU B 1 223 ? 15.938 -10.305 -3.746 1 96.94 223 LEU B CA 1
ATOM 3801 C C . LEU B 1 223 ? 15.578 -9.164 -2.805 1 96.94 223 LEU B C 1
ATOM 3803 O O . LEU B 1 223 ? 16.453 -8.414 -2.359 1 96.94 223 LEU B O 1
ATOM 3807 N N . GLY B 1 224 ? 14.273 -9.039 -2.484 1 96.5 224 GLY B N 1
ATOM 3808 C CA . GLY B 1 224 ? 13.812 -7.977 -1.608 1 96.5 224 GLY B CA 1
ATOM 3809 C C . GLY B 1 224 ? 13.805 -6.617 -2.275 1 96.5 224 GLY B C 1
ATOM 3810 O O . GLY B 1 224 ? 13.773 -6.52 -3.506 1 96.5 224 GLY B O 1
ATOM 3811 N N . ARG B 1 225 ? 13.812 -5.543 -1.493 1 95.75 225 ARG B N 1
ATOM 3812 C CA . ARG B 1 225 ? 13.68 -4.168 -1.963 1 95.75 225 ARG B CA 1
ATOM 3813 C C . ARG B 1 225 ? 14.977 -3.674 -2.596 1 95.75 225 ARG B C 1
ATOM 3815 O O . ARG B 1 225 ? 14.945 -2.943 -3.588 1 95.75 225 ARG B O 1
ATOM 3822 N N . ARG B 1 226 ? 16.078 -4.035 -1.915 1 93.88 226 ARG B N 1
ATOM 3823 C CA . ARG B 1 226 ? 17.406 -3.604 -2.293 1 93.88 226 ARG B CA 1
ATOM 3824 C C . ARG B 1 226 ? 17.469 -2.088 -2.457 1 93.88 226 ARG B C 1
ATOM 3826 O O . ARG B 1 226 ? 18 -1.589 -3.453 1 93.88 226 ARG B O 1
ATOM 3833 N N . LEU B 1 227 ? 16.859 -1.364 -1.514 1 91.88 227 LEU B N 1
ATOM 3834 C CA . LEU B 1 227 ? 16.922 0.092 -1.548 1 91.88 227 LEU B CA 1
ATOM 3835 C C . LEU B 1 227 ? 18.328 0.585 -1.196 1 91.88 227 LEU B C 1
ATOM 3837 O O . LEU B 1 227 ? 18.969 0.05 -0.289 1 91.88 227 LEU B O 1
ATOM 3841 N N . ASP B 1 228 ? 18.719 1.516 -1.824 1 88.31 228 ASP B N 1
ATOM 3842 C CA . ASP B 1 228 ? 19.969 2.162 -1.471 1 88.31 228 ASP B CA 1
ATOM 3843 C C . ASP B 1 228 ? 19.766 3.234 -0.403 1 88.31 228 ASP B C 1
ATOM 3845 O O . ASP B 1 228 ? 18.734 3.232 0.291 1 88.31 228 ASP B O 1
ATOM 3849 N N . LYS B 1 229 ? 20.703 4.156 -0.257 1 85.88 229 LYS B N 1
ATOM 3850 C CA . LYS B 1 229 ? 20.703 5.164 0.799 1 85.88 229 LYS B CA 1
ATOM 3851 C C . LYS B 1 229 ? 19.625 6.215 0.557 1 85.88 229 LYS B C 1
ATOM 3853 O O . LYS B 1 229 ? 19.234 6.945 1.474 1 85.88 229 LYS B O 1
ATOM 3858 N N . TYR B 1 230 ? 19.109 6.316 -0.609 1 86.5 230 TYR B N 1
ATOM 3859 C CA . TYR B 1 230 ? 18.125 7.34 -0.94 1 86.5 230 TYR B CA 1
ATOM 3860 C C . TYR B 1 230 ? 16.703 6.855 -0.646 1 86.5 230 TYR B C 1
ATOM 3862 O O . TYR B 1 230 ? 15.75 7.625 -0.727 1 86.5 230 TYR B O 1
ATOM 3870 N N . GLY B 1 231 ? 16.672 5.543 -0.321 1 92.06 231 GLY B N 1
ATOM 3871 C CA . GLY B 1 231 ? 15.344 5 -0.05 1 92.06 231 GLY B CA 1
ATOM 3872 C C . GLY B 1 231 ? 14.414 5.07 -1.245 1 92.06 231 GLY B C 1
ATOM 3873 O O . GLY B 1 231 ? 14.805 4.727 -2.363 1 92.06 231 GLY B O 1
ATOM 3874 N N . PRO B 1 232 ? 13.281 5.484 -1.051 1 92.12 232 PRO B N 1
ATOM 3875 C CA . PRO B 1 232 ? 12.305 5.559 -2.145 1 92.12 232 PRO B CA 1
ATOM 3876 C C . PRO B 1 232 ? 12.672 6.609 -3.191 1 92.12 232 PRO B C 1
ATOM 3878 O O . PRO B 1 232 ? 12.156 6.578 -4.309 1 92.12 232 PRO B O 1
ATOM 3881 N N . ALA B 1 233 ? 13.508 7.52 -2.812 1 93.25 233 ALA B N 1
ATOM 3882 C CA . ALA B 1 233 ? 13.914 8.57 -3.74 1 93.25 233 ALA B CA 1
ATOM 3883 C C . ALA B 1 233 ? 14.719 8 -4.898 1 93.25 233 ALA B C 1
ATOM 3885 O O . ALA B 1 233 ? 14.969 8.688 -5.895 1 93.25 233 ALA B O 1
ATOM 3886 N N . GLU B 1 234 ? 15.109 6.719 -4.809 1 93.88 234 GLU B N 1
ATOM 3887 C CA . GLU B 1 234 ? 15.875 6.105 -5.891 1 93.88 234 GLU B CA 1
ATOM 3888 C C . GLU B 1 234 ? 14.977 5.793 -7.086 1 93.88 234 GLU B C 1
ATOM 3890 O O . GLU B 1 234 ? 15.469 5.609 -8.203 1 93.88 234 GLU B O 1
ATOM 3895 N N . PHE B 1 235 ? 13.695 5.637 -6.867 1 94.44 235 PHE B N 1
ATOM 3896 C CA . PHE B 1 235 ? 12.789 5.359 -7.969 1 94.44 235 PHE B CA 1
ATOM 3897 C C . PHE B 1 235 ? 12.641 6.578 -8.875 1 94.44 235 PHE B C 1
ATOM 3899 O O . PHE B 1 235 ? 12.695 7.715 -8.398 1 94.44 235 PHE B O 1
ATOM 3906 N N . ARG B 1 236 ? 12.438 6.328 -10.094 1 93.12 236 ARG B N 1
ATOM 3907 C CA . ARG B 1 236 ? 12.312 7.395 -11.086 1 93.12 236 ARG B CA 1
ATOM 3908 C C . ARG B 1 236 ? 10.859 7.848 -11.219 1 93.12 236 ARG B C 1
ATOM 3910 O O . ARG B 1 236 ? 9.938 7.117 -10.859 1 93.12 236 ARG B O 1
ATOM 3917 N N . LEU B 1 237 ? 10.734 9.062 -11.727 1 95.44 237 LEU B N 1
ATOM 3918 C CA . LEU B 1 237 ? 9.406 9.461 -12.172 1 95.44 237 LEU B CA 1
ATOM 3919 C C . LEU B 1 237 ? 8.961 8.617 -13.367 1 95.44 237 LEU B C 1
ATOM 3921 O O . LEU B 1 237 ? 9.789 8.148 -14.148 1 95.44 237 LEU B O 1
ATOM 3925 N N . LYS B 1 238 ? 7.672 8.406 -13.5 1 93 238 LYS B N 1
ATOM 3926 C CA . LYS B 1 238 ? 7.152 7.492 -14.516 1 93 238 LYS B CA 1
ATOM 3927 C C . LYS B 1 238 ? 7.594 7.906 -15.914 1 93 238 LYS B C 1
ATOM 3929 O O . LYS B 1 238 ? 7.949 7.062 -16.734 1 93 238 LYS B O 1
ATOM 3934 N N . TYR B 1 239 ? 7.641 9.211 -16.172 1 93.25 239 TYR B N 1
ATOM 3935 C CA . TYR B 1 239 ? 7.945 9.68 -17.516 1 93.25 239 TYR B CA 1
ATOM 3936 C C . TYR B 1 239 ? 9.445 9.648 -17.781 1 93.25 239 TYR B C 1
ATOM 3938 O O . TYR B 1 239 ? 9.898 9.953 -18.891 1 93.25 239 TYR B O 1
ATOM 3946 N N . GLU B 1 240 ? 10.25 9.305 -16.75 1 94.06 240 GLU B N 1
ATOM 3947 C CA . GLU B 1 240 ? 11.703 9.219 -16.891 1 94.06 240 GLU B CA 1
ATOM 3948 C C . GLU B 1 240 ? 12.125 7.824 -17.344 1 94.06 240 GLU B C 1
ATOM 3950 O O . GLU B 1 240 ? 13.273 7.621 -17.75 1 94.06 240 GLU B O 1
ATOM 3955 N N . TYR B 1 241 ? 11.219 6.832 -17.188 1 91.38 241 TYR B N 1
ATOM 3956 C CA . TYR B 1 241 ? 11.555 5.477 -17.594 1 91.38 241 TYR B CA 1
ATOM 3957 C C . TYR B 1 241 ? 11.594 5.355 -19.109 1 91.38 241 TYR B C 1
ATOM 3959 O O . TYR B 1 241 ? 10.781 5.965 -19.812 1 91.38 241 TYR B O 1
ATOM 3967 N N . ASP B 1 242 ? 12.562 4.621 -19.547 1 84.62 242 ASP B N 1
ATOM 3968 C CA . ASP B 1 242 ? 12.594 4.289 -20.969 1 84.62 242 ASP B CA 1
ATOM 3969 C C . ASP B 1 242 ? 11.781 3.029 -21.25 1 84.62 242 ASP B C 1
ATOM 3971 O O . ASP B 1 242 ? 11.469 2.264 -20.344 1 84.62 242 ASP B O 1
ATOM 3975 N N . GLU B 1 243 ? 11.344 2.961 -22.516 1 69.94 243 GLU B N 1
ATOM 3976 C CA . GLU B 1 243 ? 10.484 1.85 -22.922 1 69.94 243 GLU B CA 1
ATOM 3977 C C . GLU B 1 243 ? 11.188 0.509 -22.703 1 69.94 243 GLU B C 1
ATOM 3979 O O . GLU B 1 243 ? 10.531 -0.531 -22.625 1 69.94 243 GLU B O 1
ATOM 3984 N N . SER B 1 244 ? 12.477 0.606 -22.5 1 70.31 244 SER B N 1
ATOM 3985 C CA . SER B 1 244 ? 13.195 -0.664 -22.453 1 70.31 244 SER B CA 1
ATOM 3986 C C . SER B 1 244 ? 13.188 -1.242 -21.031 1 70.31 244 SER B C 1
ATOM 3988 O O . SER B 1 244 ? 13.516 -2.414 -20.844 1 70.31 244 SER B O 1
ATOM 3990 N N . VAL B 1 245 ? 12.695 -0.506 -20.109 1 70.88 245 VAL B N 1
ATOM 3991 C CA . VAL B 1 245 ? 12.641 -1.069 -18.766 1 70.88 245 VAL B CA 1
ATOM 3992 C C . VAL B 1 245 ? 11.5 -2.082 -18.688 1 70.88 245 VAL B C 1
ATOM 3994 O O . VAL B 1 245 ? 10.383 -1.81 -19.125 1 70.88 245 VAL B O 1
#

pLDDT: mean 95.16, std 8.08, range [27.33, 98.94]

Foldseek 3Di:
DPPPDPDFDDDDDDPVVVVVVVVVVVVVVVVVVVVVVVVVVVLVVFDWAFDPDWAWKAWLVGDIDTPVVQLVPFFKEKEWEWEDAQPDQATFLLSLLLQVLDDDQVVVVVVRYGYEYEYQHDSPSVVVNCVVQVGDHIYIHRHPHCVCVVVQQFDDVVVHQHDDQNHGPVRCVVVVHDDDGTGFTWMWMWGHDPNIIITRDIDGDCVSVVSRVLQVVQCVDSVHDPDDPSGSSPDDRPVPDDPVD/DPPPDPDFDDDDDDPVVVVVVVVVVVVVVVVVVVVVVVVVVVLVVFDWAFDPDWAWKAWLVGDIDTPVVQLVPFFKEKEWEWEDAQPDQATFLLSLLLQVLDDDQVVVVVVRYGYEYEYQHDSPSVVVNCVVQVGDHTYIHRHPHCVCVVVQQFDDVVVHQHDDQNHGPVRCVVVVHDDDGTGFTWMWMWGHDPNIIITRDIDGDCVSVVSRVLQVVQCVDSSHDPDDPSGSSPDDRPVPDDPVD

Sequence (490 aa):
MSTTVEPVNNKVVSRDEWLAARKDLLEKEKELTRANDKLTEQRRALPMVKVDKQYTFHDENGAAVTLGDLFHGKPQLIVYHFMFGPDEEIGCHGCSHIADALPDVRHLRFKDTNLVCVSRAPPEKLQAFKAANGWTWPWYSSQGTDFNYDLHATIDESVCPVEMNFRTKQEMEARGKRWWTGDVPGFSVFYKRDGDIFHTYSTWERGGDKIMPTLQLLDMTPLGRRLDKYGPAEFRLKYEYDESVMSTTVEPVNNKVVSRDEWLAARKDLLEKEKELTRANDKLTEQRRALPMVKVDKQYTFHDENGAAVTLGDLFHGKPQLIVYHFMFGPDEEIGCHGCSHIADALPDVRHLRFKDTNLVCVSRAPPEKLQAFKAANGWTWPWYSSQGTDFNYDLHATIDESVCPVEMNFRTKQEMEARGKRWWTGDVPGFSVFYKRDGDIFHTYSTWERGGDKIMPTLQLLDMTPLGRRLDKYGPAEFRLKYEYDESV

Nearest PDB structures (foldseek):
  3drn-assembly2_B  TM=6.422E-01  e=1.481E-07  Saccharolobus solfataricus
  3ixr-assembly1_A  TM=6.335E-01  e=1.118E-06  Xylella fastidiosa
  5imd-assembly1_A  TM=6.171E-01  e=5.844E-06  Xanthomonas campestris pv. campestris str. ATCC 33913
  3gkm-assembly1_A  TM=5.878E-01  e=5.844E-06  Xanthomonas campestris pv. campestris
  5io2-assembly1_A  TM=5.923E-01  e=8.440E-06  Xanthomonas campestris pv. campestris str. ATCC 33913

InterPro domains:
  IPR010296 Protein of unknown function DUF899, thioredoxin-like [PF05988] (9-241)
  IPR036249 Thioredoxin-like superfamily [SSF52833] (54-211)

Radius of gyration: 23.23 Å; Cα contacts (8 Å, |Δi|>4): 907; chains: 2; bounding box: 56×64×55 Å